Protein AF-0000000086878171 (afdb_homodimer)

InterPro domains:
  IPR027417 P-loop containing nucleoside triphosphate hydrolase [G3DSA:3.40.50.300] (2-192)
  IPR027417 P-loop containing nucleoside triphosphate hydrolase [SSF52540] (3-191)

Secondary structure (DSSP, 8-state):
--EEEEEEE-TTSSHHHHHHHHHHHHT-EEEEHHHHHHHHHHHHHHHTTS-TT--SSHHHIIIIIHHHHHHHHHHHHHHHHTT--EEEES--HHHHHSTTHHHHHHHTTT--TTTSEEEEEEEE-S-HHHHHHHHHHHT-GGGHHHHHTHHHHGGGGS-----SS--GGGEEEEE--SS-HHHHHHHHHHHHH-/--EEEEEE--TTSSHHHHHHHHHHHHT-EEEEHHHHHHHHHHHHHHHTTS-TT--SSHHHIIIIIHHHHHHHHHHHHHHHHTT--EEEES--HHHHHSTTHHHHHHHTTT--TTTSEEEEEEEE-S-HHHHHHHHHHHT-GGGHHHHHTHHHHGGGGS-----SS--GGGEEEEE--SS-HHHHHHHHHHHHH-

Foldseek 3Di:
DAEEEEEAADQLLCSVVLLVVVCVVVVFAEFELCVQQLVVQLVQCVVVVHDSLECDDPVSCVGGVVVSVVSRLVVQLVCVLVRGHHYYYDHCAVQQVDACNVQVSLVVSPGGVVVYQYAYEYGAEDDLVSSLVRLVVVVGSSCVVCNVVVVVRVVSRDDDHRNYPDPPLRYDYFHCHDPPNVVRSVVCCVSRPD/DAEEEEEAADQLLCSVVLLVVVCVVVVFAEFELCVQQLVVQLVQCVVVVHDSLECDDPVSCVGGVVVSVVRRLVVQLVCVLVRGHHYYYDHCQVQQVDACNVQVSLVVSPGGVVVYQYAYEYGAEDDLVSSLVRLVVVVGSSCVVCNVVVVVNVVSRDDDHRNYPDPPLRYDYFHCHDPPNVVRSVVCCVSRPD

Radius of gyration: 21.32 Å; Cα contacts (8 Å, |Δi|>4): 693; chains: 2; bounding box: 46×63×48 Å

Organism: NCBI:txid248903

Sequence (388 aa):
MSKLIFFLGGAGSGKTTLAKALSRKYKAAFFDMDILLRPAAEAIMTLQGLDPSDRDSPEYKRLCRDLGYRITMDAALDNVQLGIDTIVVGPFTKETETADWIEQELGRIGRSLEDTDVRVAYIYLANEALYHKRIVARQSPLDEWKLANWDIFTASLTRKQVAWPLPASSVVYIDNSEEDVNVALSECERHMFGMSKLIFFLGGAGSGKTTLAKALSRKYKAAFFDMDILLRPAAEAIMTLQGLDPSDRDSPEYKRLCRDLGYRITMDAALDNVQLGIDTIVVGPFTKETETADWIEQELGRIGRSLEDTDVRVAYIYLANEALYHKRIVARQSPLDEWKLANWDIFTASLTRKQVAWPLPASSVVYIDNSEEDVNVALSECERHMFG

Solvent-accessible surface area (backbone atoms only — not comparable to full-atom values): 20550 Å² total; per-residue (Å²): 122,23,34,44,34,35,28,25,35,38,85,54,26,48,37,66,62,48,49,50,54,50,25,39,73,67,47,28,32,58,44,47,28,67,60,49,25,43,59,51,41,29,50,52,26,46,76,70,74,43,67,46,54,62,72,69,46,72,67,39,45,73,73,33,47,67,54,26,52,50,29,42,48,51,40,48,48,58,27,39,73,43,52,22,39,30,37,39,36,47,52,55,63,72,53,32,60,34,45,60,44,64,52,54,57,33,44,76,74,75,44,43,77,87,66,32,49,60,30,34,41,37,26,34,54,89,45,70,68,58,33,51,52,44,48,58,71,62,69,48,74,57,46,48,62,42,67,76,38,39,80,68,44,53,66,66,55,57,85,75,67,72,44,46,91,61,60,72,79,31,51,44,79,42,71,45,62,58,84,58,59,63,60,46,39,50,54,48,45,48,60,72,73,93,122,22,33,44,34,37,30,25,36,38,85,54,29,50,38,67,63,48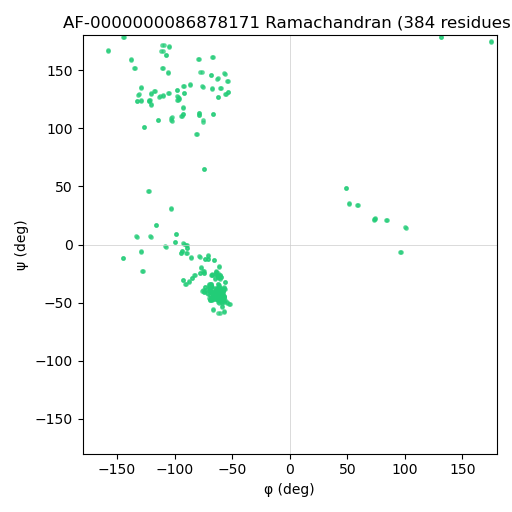,49,50,54,49,24,39,74,67,47,29,33,60,44,49,28,68,63,47,24,42,58,51,41,30,50,51,27,46,76,70,74,44,67,47,55,61,72,68,47,72,66,38,44,72,74,34,47,68,52,25,54,50,30,42,48,52,40,48,47,58,28,40,75,42,53,22,38,30,38,40,36,47,50,56,63,74,55,32,58,33,44,60,44,62,52,54,56,32,43,76,75,75,43,41,77,88,64,33,50,62,31,36,41,36,27,34,54,88,44,70,67,58,33,50,53,45,49,58,71,62,70,48,75,58,46,48,61,43,68,76,37,38,80,69,44,52,68,67,54,58,86,74,67,72,42,45,93,61,60,70,80,32,51,44,80,41,72,45,62,56,83,60,60,62,60,45,41,51,55,47,45,49,60,72,74,94

pLDDT: mean 96.6, std 2.33, range [86.44, 98.94]

Structure (mmCIF, N/CA/C/O backbone):
data_AF-0000000086878171-model_v1
#
loop_
_entity.id
_entity.type
_entity.pdbx_description
1 polymer 'AAA family ATPase'
#
loop_
_atom_site.group_PDB
_atom_site.id
_atom_site.type_symbol
_atom_site.label_atom_id
_atom_site.label_alt_id
_atom_site.label_comp_id
_atom_site.label_asym_id
_atom_site.label_entity_id
_atom_site.label_seq_id
_atom_site.pdbx_PDB_ins_code
_atom_site.Cartn_x
_atom_site.Cartn_y
_atom_site.Cartn_z
_atom_site.occupancy
_atom_site.B_iso_or_equiv
_atom_site.auth_seq_id
_atom_site.auth_comp_id
_atom_site.auth_asym_id
_atom_site.auth_atom_id
_atom_site.pdbx_PDB_model_num
ATOM 1 N N . MET A 1 1 ? 17.25 -3.127 13.125 1 87 1 MET A N 1
ATOM 2 C CA . MET A 1 1 ? 15.906 -2.707 13.508 1 87 1 MET A CA 1
ATOM 3 C C . MET A 1 1 ? 15.305 -1.785 12.453 1 87 1 MET A C 1
ATOM 5 O O . MET A 1 1 ? 15.945 -0.817 12.031 1 87 1 MET A O 1
ATOM 9 N N . SER A 1 2 ? 14.156 -2.18 11.914 1 92.5 2 SER A N 1
ATOM 10 C CA 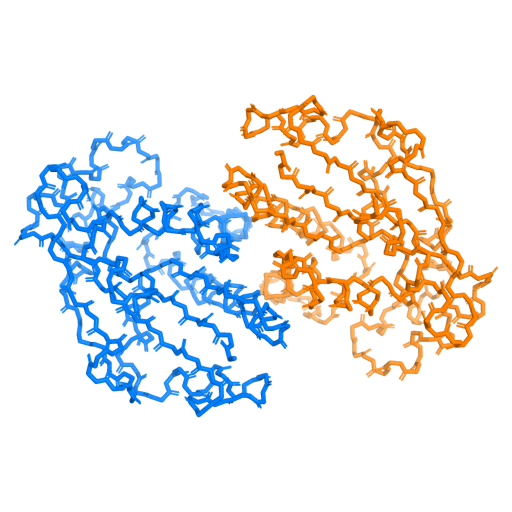. SER A 1 2 ? 13.531 -1.374 10.867 1 92.5 2 SER A CA 1
ATOM 11 C C . SER A 1 2 ? 12.859 -0.134 11.453 1 92.5 2 SER A C 1
ATOM 13 O O . SER A 1 2 ? 12.453 -0.131 12.617 1 92.5 2 SER A O 1
ATOM 15 N N . LYS A 1 3 ? 12.828 0.932 10.727 1 98 3 LYS A N 1
ATOM 16 C CA . LYS A 1 3 ? 12.156 2.176 11.102 1 98 3 LYS A CA 1
ATOM 17 C C . LYS A 1 3 ? 10.727 2.211 10.57 1 98 3 LYS A C 1
ATOM 19 O O . LYS A 1 3 ? 10.461 1.766 9.445 1 98 3 LYS A O 1
ATOM 24 N N . LEU A 1 4 ? 9.875 2.623 11.391 1 98.81 4 LEU A N 1
ATOM 25 C CA . LEU A 1 4 ? 8.531 3.055 11.008 1 98.81 4 LEU A CA 1
ATOM 26 C C . LEU A 1 4 ? 8.352 4.547 11.266 1 98.81 4 LEU A C 1
ATOM 28 O O . LEU A 1 4 ? 8.234 4.973 12.422 1 98.81 4 LEU A O 1
ATOM 32 N N . ILE A 1 5 ? 8.32 5.371 10.227 1 98.88 5 ILE A N 1
ATOM 33 C CA . ILE A 1 5 ? 8.352 6.824 10.336 1 98.88 5 ILE A CA 1
ATOM 34 C C . ILE A 1 5 ? 7.02 7.406 9.859 1 98.88 5 ILE A C 1
ATOM 36 O O . ILE A 1 5 ? 6.574 7.125 8.75 1 98.88 5 ILE A O 1
ATOM 40 N N . PHE A 1 6 ? 6.449 8.203 10.68 1 98.88 6 PHE A N 1
ATOM 41 C CA . PHE A 1 6 ? 5.184 8.852 10.352 1 98.88 6 PHE A CA 1
ATOM 42 C C . PHE A 1 6 ? 5.398 10.312 10.008 1 98.88 6 PHE A C 1
ATOM 44 O O . PHE A 1 6 ? 6.125 11.023 10.703 1 98.88 6 PHE A O 1
ATOM 51 N N . PHE A 1 7 ? 4.863 10.75 8.922 1 98.81 7 PHE A N 1
ATOM 52 C CA . PHE A 1 7 ? 4.656 12.164 8.633 1 98.81 7 PHE A CA 1
ATOM 53 C C . PHE A 1 7 ? 3.197 12.547 8.844 1 98.81 7 PHE A C 1
ATOM 55 O O . PHE A 1 7 ? 2.336 12.211 8.031 1 98.81 7 PHE A O 1
ATOM 62 N N . LEU A 1 8 ? 2.949 13.25 9.914 1 98.25 8 LEU A N 1
ATOM 63 C CA . LEU A 1 8 ? 1.608 13.609 10.359 1 98.25 8 LEU A CA 1
ATOM 64 C C . LEU A 1 8 ? 1.362 15.109 10.188 1 98.25 8 LEU A C 1
ATOM 66 O O . LEU A 1 8 ? 2.309 15.883 10.055 1 98.25 8 LEU A O 1
ATOM 70 N N . GLY A 1 9 ? 0.082 15.492 10.297 1 96.12 9 GLY A N 1
ATOM 71 C CA . GLY A 1 9 ? -0.308 16.891 10.227 1 96.12 9 GLY A CA 1
ATOM 72 C C . GLY A 1 9 ? -1.472 17.141 9.281 1 96.12 9 GLY A C 1
ATOM 73 O O . GLY A 1 9 ? -1.963 16.203 8.641 1 96.12 9 GLY A O 1
ATOM 74 N N . GLY A 1 10 ? -1.865 18.328 9.195 1 94.75 10 GLY A N 1
ATOM 75 C CA . GLY A 1 10 ? -3.045 18.688 8.43 1 94.75 10 GLY A CA 1
ATOM 76 C C . GLY A 1 10 ? -2.789 18.766 6.934 1 94.75 10 GLY A C 1
ATOM 77 O O . GLY A 1 10 ? -1.639 18.844 6.5 1 94.75 10 GLY A O 1
ATOM 78 N N . ALA A 1 11 ? -3.924 18.672 6.141 1 95 11 ALA A N 1
ATOM 79 C CA . ALA A 1 11 ? -3.852 18.875 4.695 1 95 11 ALA A CA 1
ATOM 80 C C . ALA A 1 11 ? -3.188 20.219 4.367 1 95 11 ALA A C 1
ATOM 82 O O . ALA A 1 11 ? -3.461 21.234 5.012 1 95 11 ALA A O 1
ATOM 83 N N . GLY A 1 12 ? -2.236 20.203 3.475 1 95.06 12 GLY A N 1
ATOM 84 C CA . GLY A 1 12 ? -1.591 21.438 3.047 1 95.06 12 GLY A CA 1
ATOM 85 C C . GLY A 1 12 ? -0.295 21.719 3.785 1 95.06 12 GLY A C 1
ATOM 86 O O . GLY A 1 12 ? 0.452 22.625 3.412 1 95.06 12 GLY A O 1
ATOM 87 N N . SER A 1 13 ? 0.061 20.938 4.785 1 96.88 13 SER A N 1
ATOM 88 C CA . SER A 1 13 ? 1.2 21.234 5.648 1 96.88 13 SER A CA 1
ATOM 89 C C . SER A 1 13 ? 2.518 20.891 4.961 1 96.88 13 SER A C 1
ATOM 91 O O . SER A 1 13 ? 3.586 21.312 5.414 1 96.88 13 SER A O 1
ATOM 93 N N . GLY A 1 14 ? 2.527 20.062 3.943 1 96.81 14 GLY A N 1
ATOM 94 C CA . GLY A 1 14 ? 3.74 19.703 3.227 1 96.81 14 GLY A CA 1
ATOM 95 C C . GLY A 1 14 ? 4.301 18.359 3.639 1 96.81 14 GLY A C 1
ATOM 96 O O . GLY A 1 14 ? 5.434 18.016 3.295 1 96.81 14 GLY A O 1
ATOM 97 N N . LYS A 1 15 ? 3.545 17.531 4.328 1 97.12 15 LYS A N 1
ATOM 98 C CA . LYS A 1 15 ? 3.961 16.203 4.766 1 97.12 15 LYS A CA 1
ATOM 99 C C . LYS A 1 15 ? 4.488 15.383 3.596 1 97.12 15 LYS A C 1
ATOM 101 O O . LYS A 1 15 ? 5.57 14.797 3.68 1 97.12 15 LYS A O 1
ATOM 106 N N . THR A 1 16 ? 3.648 15.352 2.508 1 97.62 16 THR A N 1
ATOM 107 C CA . THR A 1 16 ? 3.955 14.484 1.371 1 97.62 16 THR A CA 1
ATOM 108 C C . THR A 1 16 ? 5.266 14.906 0.713 1 97.62 16 THR A C 1
ATOM 110 O O . THR A 1 16 ? 6.086 14.055 0.358 1 97.62 16 THR A O 1
ATOM 113 N N . THR A 1 17 ? 5.504 16.219 0.572 1 97.06 17 THR A N 1
ATOM 114 C CA . THR A 1 17 ? 6.723 16.734 -0.032 1 97.06 17 THR A CA 1
ATOM 115 C C . THR A 1 17 ? 7.949 16.328 0.774 1 97.06 17 THR A C 1
ATOM 117 O O . THR A 1 17 ? 8.914 15.797 0.215 1 97.06 17 THR A O 1
ATOM 120 N N . LEU A 1 18 ? 7.895 16.547 2.07 1 98.44 18 LEU A N 1
ATOM 121 C CA . LEU A 1 18 ? 9.023 16.219 2.938 1 98.44 18 LEU A CA 1
ATOM 122 C C . LEU A 1 18 ? 9.25 14.711 3 1 98.44 18 LEU A C 1
ATOM 124 O O . LEU A 1 18 ? 10.383 14.25 2.914 1 98.44 18 LEU A O 1
ATOM 128 N N . ALA A 1 19 ? 8.195 13.969 3.137 1 98.75 19 ALA A N 1
ATOM 129 C CA . ALA A 1 19 ? 8.266 12.516 3.234 1 98.75 19 ALA A CA 1
ATOM 130 C C . ALA A 1 19 ? 8.867 11.914 1.969 1 98.75 19 ALA A C 1
ATOM 132 O O . ALA A 1 19 ? 9.734 11.039 2.043 1 98.75 19 ALA A O 1
ATOM 133 N N . LYS A 1 20 ? 8.406 12.352 0.779 1 98.56 20 LYS A N 1
ATOM 134 C CA . LYS A 1 20 ? 8.898 11.82 -0.485 1 98.56 20 LYS A CA 1
ATOM 135 C C . LYS A 1 20 ? 10.383 12.117 -0.668 1 98.56 20 LYS A C 1
ATOM 137 O O . LYS A 1 20 ? 11.133 11.297 -1.211 1 98.56 20 LYS A O 1
ATOM 142 N N . ALA A 1 21 ? 10.789 13.32 -0.255 1 98.44 21 ALA A N 1
ATOM 143 C CA . ALA A 1 21 ? 12.203 13.664 -0.363 1 98.44 21 ALA A CA 1
ATOM 144 C C . ALA A 1 21 ? 13.07 12.688 0.423 1 98.44 21 ALA A C 1
ATOM 146 O O . ALA A 1 21 ? 14.094 12.211 -0.081 1 98.44 21 ALA A O 1
ATOM 147 N N . LEU A 1 22 ? 12.656 12.359 1.624 1 98.5 22 LEU A N 1
ATOM 148 C CA . LEU A 1 22 ? 13.438 11.461 2.461 1 98.5 22 LEU A CA 1
ATOM 149 C C . LEU A 1 22 ? 13.336 10.023 1.958 1 98.5 22 LEU A C 1
ATOM 151 O O . LEU A 1 22 ? 14.312 9.273 2.002 1 98.5 22 LEU A O 1
ATOM 155 N N . SER A 1 23 ? 12.156 9.625 1.531 1 98.56 23 SER A N 1
ATOM 156 C CA . SER A 1 23 ? 11.977 8.297 0.962 1 98.56 23 SER A CA 1
ATOM 157 C C . SER A 1 23 ? 12.891 8.086 -0.239 1 98.56 23 SER A C 1
ATOM 159 O O . SER A 1 23 ? 13.523 7.027 -0.369 1 98.56 23 SER A O 1
ATOM 161 N N . ARG A 1 24 ? 12.945 9.062 -1.073 1 97.81 24 ARG A N 1
ATOM 162 C CA . ARG A 1 24 ? 13.812 9.008 -2.246 1 97.81 24 ARG A CA 1
ATOM 163 C C . ARG A 1 24 ? 15.273 8.844 -1.84 1 97.81 24 ARG A C 1
ATOM 165 O O . ARG A 1 24 ? 15.992 8.016 -2.404 1 97.81 24 ARG A O 1
ATOM 172 N N . LYS A 1 25 ? 15.656 9.609 -0.923 1 97.88 25 LYS A N 1
ATOM 173 C CA . LYS A 1 25 ? 17.062 9.648 -0.514 1 97.88 25 LYS A CA 1
ATOM 174 C C . LYS A 1 25 ? 17.469 8.367 0.203 1 97.88 25 LYS A C 1
ATOM 176 O O . LYS A 1 25 ? 18.547 7.84 -0.025 1 97.88 25 LYS A O 1
ATOM 181 N N . TYR A 1 26 ? 16.609 7.824 1.029 1 98 26 TYR A N 1
ATOM 182 C CA . TYR A 1 26 ? 16.984 6.723 1.909 1 98 26 TYR A CA 1
ATOM 183 C C . TYR A 1 26 ? 16.375 5.41 1.439 1 98 26 TYR A C 1
ATOM 185 O O . TYR A 1 26 ? 16.562 4.367 2.064 1 98 26 TYR A O 1
ATOM 193 N N . LYS A 1 27 ? 15.602 5.461 0.39 1 97.81 27 LYS A N 1
ATOM 194 C CA . LYS A 1 27 ? 14.977 4.309 -0.245 1 97.81 27 LYS A CA 1
ATOM 195 C C . LYS A 1 27 ? 14.07 3.562 0.736 1 97.81 27 LYS A C 1
ATOM 197 O O . LYS A 1 27 ? 14.07 2.33 0.773 1 97.81 27 LYS A O 1
ATOM 202 N N . ALA A 1 28 ? 13.453 4.371 1.628 1 98.56 28 ALA A N 1
ATOM 203 C CA . ALA A 1 28 ? 12.445 3.814 2.525 1 98.56 28 ALA A CA 1
ATOM 204 C C . ALA A 1 28 ? 11.133 3.576 1.793 1 98.56 28 ALA A C 1
ATOM 206 O O . ALA A 1 28 ? 10.719 4.391 0.965 1 98.56 28 ALA A O 1
ATOM 207 N N . ALA A 1 29 ? 10.516 2.402 2.043 1 98.88 29 ALA A N 1
ATOM 208 C CA . ALA A 1 29 ? 9.195 2.162 1.473 1 98.88 29 ALA A CA 1
ATOM 209 C C . ALA A 1 29 ? 8.227 3.281 1.844 1 98.88 29 ALA A C 1
ATOM 211 O O . ALA A 1 29 ? 8.25 3.779 2.971 1 98.88 29 ALA A O 1
ATOM 212 N N . PHE A 1 30 ? 7.379 3.688 0.927 1 98.94 30 PHE A N 1
ATOM 213 C CA . PHE A 1 30 ? 6.57 4.895 1.061 1 98.94 30 PHE A CA 1
ATOM 214 C C . PHE A 1 30 ? 5.086 4.566 0.959 1 98.94 30 PHE A C 1
ATOM 216 O O . PHE A 1 30 ? 4.645 3.973 -0.026 1 98.94 30 PHE A O 1
ATOM 223 N N . PHE A 1 31 ? 4.32 4.945 1.994 1 98.94 31 PHE A N 1
ATOM 224 C CA . PHE A 1 31 ? 2.887 4.684 2.053 1 98.94 31 PHE A CA 1
ATOM 225 C C . PHE A 1 31 ? 2.111 5.969 2.314 1 98.94 31 PHE A C 1
ATOM 227 O O . PHE A 1 31 ? 2.092 6.469 3.439 1 98.94 31 PHE A O 1
ATOM 234 N N . ASP A 1 32 ? 1.54 6.52 1.278 1 98.75 32 ASP A N 1
ATOM 235 C CA . ASP A 1 32 ? 0.665 7.684 1.357 1 98.75 32 ASP A CA 1
ATOM 236 C C . ASP A 1 32 ? -0.797 7.266 1.493 1 98.75 32 ASP A C 1
ATOM 238 O O . ASP A 1 32 ? -1.362 6.66 0.579 1 98.75 32 ASP A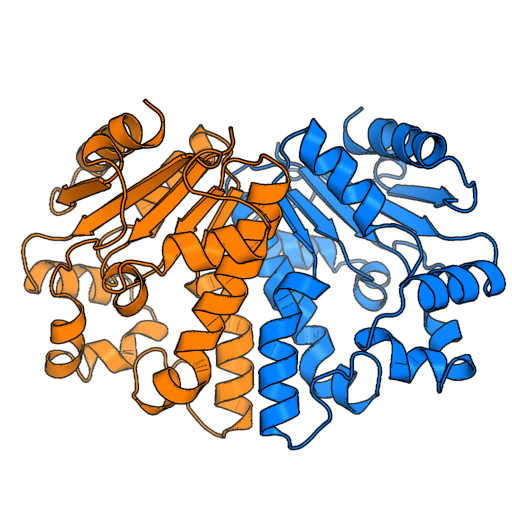 O 1
ATOM 242 N N . MET A 1 33 ? -1.426 7.617 2.568 1 98.25 33 MET A N 1
ATOM 243 C CA . MET A 1 33 ? -2.781 7.176 2.881 1 98.25 33 MET A CA 1
ATOM 244 C C . MET A 1 33 ? -3.762 7.621 1.801 1 98.25 33 MET A C 1
ATOM 246 O O . MET A 1 33 ? -4.68 6.883 1.444 1 98.25 33 MET A O 1
ATOM 250 N N . ASP A 1 34 ? -3.604 8.836 1.259 1 96.56 34 ASP A N 1
ATOM 251 C CA . ASP A 1 34 ? -4.516 9.328 0.229 1 96.56 34 ASP A CA 1
ATOM 252 C C . ASP A 1 34 ? -4.414 8.484 -1.04 1 96.56 34 ASP A C 1
ATOM 254 O O . ASP A 1 34 ? -5.426 8.219 -1.695 1 96.56 34 ASP A O 1
ATOM 258 N N . ILE A 1 35 ? -3.238 8.086 -1.41 1 97.81 35 ILE A N 1
ATOM 259 C CA . ILE A 1 35 ? -3.029 7.266 -2.598 1 97.81 35 ILE A CA 1
ATOM 260 C C . ILE A 1 35 ? -3.65 5.887 -2.387 1 97.81 35 ILE A C 1
ATOM 262 O O . ILE A 1 35 ? -4.352 5.375 -3.262 1 97.81 35 ILE A O 1
ATOM 266 N N . LEU A 1 36 ? -3.441 5.293 -1.227 1 98.62 36 LEU A N 1
ATOM 267 C CA . LEU A 1 36 ? -3.898 3.941 -0.931 1 98.62 36 LEU A CA 1
ATOM 268 C C . LEU A 1 36 ? -5.418 3.893 -0.813 1 98.62 36 LEU A C 1
ATOM 270 O O . LEU A 1 36 ? -6.051 2.932 -1.257 1 98.62 36 LEU A O 1
ATOM 274 N N . LEU A 1 37 ? -5.996 4.914 -0.246 1 98.38 37 LEU A N 1
ATOM 275 C CA . LEU A 1 37 ? -7.422 4.902 0.072 1 98.38 37 LEU A CA 1
ATOM 276 C C . LEU A 1 37 ? -8.25 5.324 -1.137 1 98.38 37 LEU A C 1
ATOM 278 O O . LEU A 1 37 ? -9.414 4.93 -1.265 1 98.38 37 LEU A O 1
ATOM 282 N N . ARG A 1 38 ? -7.75 6.129 -2.025 1 97.56 38 ARG A N 1
ATOM 283 C CA . ARG A 1 38 ? -8.523 6.832 -3.045 1 97.56 38 ARG A CA 1
ATOM 284 C C . ARG A 1 38 ? -9.359 5.855 -3.869 1 97.56 38 ARG A C 1
ATOM 286 O O . ARG A 1 38 ? -10.57 6.039 -4.016 1 97.56 38 ARG A O 1
ATOM 293 N N . PRO A 1 39 ? -8.758 4.734 -4.414 1 98.31 39 PRO A N 1
ATOM 294 C CA . PRO A 1 39 ? -9.594 3.836 -5.219 1 98.31 39 PRO A CA 1
ATOM 295 C C . PRO A 1 39 ? -10.766 3.254 -4.434 1 98.31 39 PRO A C 1
ATOM 297 O O . PRO A 1 39 ? -11.875 3.156 -4.957 1 98.31 39 PRO A O 1
ATOM 300 N N . ALA A 1 40 ? -10.523 2.891 -3.195 1 98.56 40 ALA A N 1
ATOM 301 C CA . ALA A 1 40 ? -11.578 2.303 -2.371 1 98.56 40 ALA A CA 1
ATOM 302 C C . ALA A 1 40 ? -12.648 3.338 -2.027 1 98.56 40 ALA A C 1
ATOM 304 O O . ALA A 1 40 ? -13.844 3.043 -2.076 1 98.56 40 ALA A O 1
ATOM 305 N N . ALA A 1 41 ? -12.18 4.539 -1.658 1 98.19 41 ALA A N 1
ATOM 306 C CA . ALA A 1 41 ? -13.117 5.609 -1.332 1 98.19 41 ALA A CA 1
ATOM 307 C C . ALA A 1 41 ? -14.008 5.938 -2.525 1 98.19 41 ALA A C 1
ATOM 309 O O . ALA A 1 41 ? -15.227 6.066 -2.379 1 98.19 41 ALA A O 1
ATOM 310 N N . GLU A 1 42 ? -13.406 6.051 -3.701 1 97.81 42 GLU A N 1
ATOM 311 C CA . GLU A 1 42 ? -14.18 6.332 -4.906 1 97.81 42 GLU A CA 1
ATOM 312 C C . GLU A 1 42 ? -15.211 5.234 -5.172 1 97.81 42 GLU A C 1
ATOM 314 O O . GLU A 1 42 ? -16.359 5.52 -5.52 1 97.81 42 GLU A O 1
ATOM 319 N N . ALA A 1 43 ? -14.797 3.988 -5.035 1 98.06 43 ALA A N 1
ATOM 320 C CA . ALA A 1 43 ? -15.695 2.859 -5.262 1 98.06 43 ALA A CA 1
ATOM 321 C C . ALA A 1 43 ? -16.859 2.881 -4.277 1 98.06 43 ALA A C 1
ATOM 323 O O . ALA A 1 43 ? -18.016 2.756 -4.676 1 98.06 43 ALA A O 1
ATOM 324 N N . ILE A 1 44 ? -16.562 3.084 -2.992 1 98.12 44 ILE A N 1
ATOM 325 C CA . ILE A 1 44 ? -17.578 3.033 -1.935 1 98.12 44 ILE A CA 1
ATOM 326 C C . ILE A 1 44 ? -18.531 4.207 -2.082 1 98.12 44 ILE A C 1
ATOM 328 O O . ILE A 1 44 ? -19.75 4.031 -2.02 1 98.12 44 ILE A O 1
ATOM 332 N N . MET A 1 45 ? -17.953 5.414 -2.27 1 97.75 45 MET A N 1
ATOM 333 C CA . MET A 1 45 ? -18.797 6.598 -2.43 1 97.75 45 MET A CA 1
ATOM 334 C C . MET A 1 45 ? -19.703 6.457 -3.646 1 97.75 45 MET A C 1
ATOM 336 O O . MET A 1 45 ? -20.891 6.781 -3.58 1 97.75 45 MET A O 1
ATOM 340 N N . THR A 1 46 ? -19.203 5.883 -4.773 1 97.5 46 THR A N 1
ATOM 341 C CA . THR A 1 46 ? -19.984 5.648 -5.98 1 97.5 46 THR A CA 1
ATOM 342 C C . THR A 1 46 ? -21.094 4.633 -5.715 1 97.5 46 THR A C 1
ATOM 344 O O . THR A 1 46 ? -22.25 4.852 -6.09 1 97.5 46 THR A O 1
ATOM 347 N N . LEU A 1 47 ? -20.766 3.58 -5.066 1 96.25 47 LEU A N 1
ATOM 348 C CA . LEU A 1 47 ? -21.719 2.525 -4.758 1 96.25 47 LEU A CA 1
ATOM 349 C C . LEU A 1 47 ? -22.859 3.061 -3.887 1 96.25 47 LEU A C 1
ATOM 351 O O . LEU A 1 47 ? -23.984 2.562 -3.953 1 96.25 47 LEU A O 1
ATOM 355 N N . GLN A 1 48 ? -22.547 4.121 -3.064 1 96.44 48 GLN A N 1
ATOM 356 C CA . GLN A 1 48 ? -23.531 4.695 -2.15 1 96.44 48 GLN A CA 1
ATOM 357 C C . GLN A 1 48 ? -24.266 5.859 -2.803 1 96.44 48 GLN A C 1
ATOM 359 O O . GLN A 1 48 ? -25.078 6.523 -2.156 1 96.44 48 GLN A O 1
ATOM 364 N N . GLY A 1 49 ? -23.953 6.172 -4.086 1 97.19 49 GLY A N 1
ATOM 365 C CA . GLY A 1 49 ? -24.594 7.262 -4.801 1 97.19 49 GLY A CA 1
ATOM 366 C C . GLY A 1 49 ? -24.125 8.633 -4.34 1 97.19 49 GLY A C 1
ATOM 367 O O . GLY A 1 49 ? -24.875 9.609 -4.43 1 97.19 49 GLY A O 1
ATOM 368 N N . LEU A 1 50 ? -22.953 8.664 -3.75 1 97.06 50 LEU A N 1
ATOM 369 C CA . LEU A 1 50 ? -22.391 9.898 -3.221 1 97.06 50 LEU A CA 1
ATOM 370 C C . LEU A 1 50 ? -21.281 10.422 -4.121 1 97.06 50 LEU A C 1
ATOM 372 O O . LEU A 1 50 ? -20.875 9.75 -5.074 1 97.06 50 LEU A O 1
ATOM 376 N N . ASP A 1 51 ? -20.781 11.648 -3.898 1 96.06 51 ASP A N 1
ATOM 377 C CA . ASP A 1 51 ? -19.719 12.258 -4.684 1 96.06 51 ASP A CA 1
ATOM 378 C C . ASP A 1 51 ? -18.391 11.508 -4.488 1 96.06 51 ASP A C 1
ATOM 380 O O . ASP A 1 51 ? -17.828 11.523 -3.395 1 96.06 51 ASP A O 1
ATOM 384 N N . PRO A 1 52 ? -17.875 10.836 -5.48 1 96.31 52 PRO A N 1
ATOM 385 C CA . PRO A 1 52 ? -16.641 10.062 -5.344 1 96.31 52 PRO A CA 1
ATOM 386 C C . PRO A 1 52 ? -15.422 10.945 -5.07 1 96.31 52 PRO A C 1
ATOM 388 O O . PRO A 1 52 ? -14.367 10.438 -4.68 1 96.31 52 PRO A O 1
ATOM 391 N N . SER A 1 53 ? -15.508 12.266 -5.242 1 94.56 53 SER A N 1
ATOM 392 C CA . SER A 1 53 ? -14.383 13.172 -5.023 1 94.56 53 SER A CA 1
ATOM 393 C C . SER A 1 53 ? -14.391 13.734 -3.607 1 94.56 53 SER A C 1
ATOM 395 O O . SER A 1 53 ? -13.422 14.367 -3.18 1 94.56 53 SER A O 1
ATOM 397 N N . ASP A 1 54 ? -15.461 13.43 -2.818 1 94.12 54 ASP A N 1
ATOM 398 C CA . ASP A 1 54 ? -15.562 13.898 -1.438 1 94.12 54 ASP A CA 1
ATOM 399 C C . ASP A 1 54 ? -14.508 13.227 -0.558 1 94.12 54 ASP A C 1
ATOM 401 O O . ASP A 1 54 ? -14.281 12.016 -0.651 1 94.12 54 ASP A O 1
ATOM 405 N N . ARG A 1 55 ? -13.82 14.031 0.279 1 94.69 55 ARG A N 1
ATOM 406 C CA . ARG A 1 55 ? -12.797 13.477 1.16 1 94.69 55 ARG A CA 1
ATOM 407 C C . ARG A 1 55 ? -12.953 14 2.582 1 94.69 55 ARG A C 1
ATOM 409 O O . ARG A 1 55 ? -12.109 13.75 3.441 1 94.69 55 ARG A O 1
ATOM 416 N N . ASP A 1 56 ? -14 14.719 2.85 1 94.44 56 ASP A N 1
ATOM 417 C CA . ASP A 1 56 ? -13.945 15.422 4.129 1 94.44 56 ASP A CA 1
ATOM 418 C C . ASP A 1 56 ? -15.328 15.5 4.773 1 94.44 56 ASP A C 1
ATOM 420 O O . ASP A 1 56 ? -15.453 15.836 5.953 1 94.44 56 ASP A O 1
ATOM 424 N N . SER A 1 57 ? -16.422 15.172 4.07 1 94.69 57 SER A N 1
ATOM 425 C CA . SER A 1 57 ? -17.766 15.25 4.621 1 94.69 57 SER A CA 1
ATOM 426 C C . SER A 1 57 ? -17.969 14.227 5.73 1 94.69 57 SER A C 1
ATOM 428 O O . SER A 1 57 ? -17.203 13.266 5.852 1 94.69 57 SER A O 1
ATOM 430 N N . PRO A 1 58 ? -18.984 14.438 6.543 1 94.56 58 PRO A N 1
ATOM 431 C CA . PRO A 1 58 ? -19.328 13.43 7.555 1 94.56 58 PRO A CA 1
ATOM 432 C C . PRO A 1 58 ? -19.609 12.062 6.953 1 94.56 58 PRO A C 1
ATOM 434 O O . PRO A 1 58 ? -19.266 11.031 7.543 1 94.56 58 PRO A O 1
ATOM 437 N N . GLU A 1 59 ? -20.266 12.055 5.809 1 95.5 59 GLU A N 1
ATOM 438 C CA . GLU A 1 59 ? -20.562 10.797 5.129 1 95.5 59 GLU A CA 1
ATOM 439 C C . GLU A 1 59 ? -19.281 10.086 4.699 1 95.5 59 GLU A C 1
ATOM 441 O O . GLU A 1 59 ? -19.141 8.875 4.902 1 95.5 59 GLU A O 1
ATOM 446 N N . TYR A 1 60 ? -18.406 10.82 4.105 1 96.56 60 TYR A N 1
ATOM 447 C CA . TYR A 1 60 ? -17.109 10.266 3.734 1 96.56 60 TYR A CA 1
ATOM 448 C C . TYR A 1 60 ? -16.391 9.703 4.953 1 96.56 60 TYR A C 1
ATOM 450 O O . TYR A 1 60 ? -15.852 8.594 4.906 1 96.56 60 TYR A O 1
ATOM 458 N N . LYS A 1 61 ? -16.344 10.477 5.949 1 95.56 61 LYS A N 1
ATOM 459 C CA . LYS A 1 61 ? -15.625 10.055 7.145 1 95.56 61 LYS A CA 1
ATOM 460 C C . LYS A 1 61 ? -16.234 8.781 7.734 1 95.56 61 LYS A C 1
ATOM 462 O O . LYS A 1 61 ? -15.508 7.879 8.148 1 95.56 61 LYS A O 1
ATOM 467 N N . ARG A 1 62 ? -17.5 8.719 7.75 1 96.44 62 ARG A N 1
ATOM 468 C CA . ARG A 1 62 ? -18.188 7.543 8.266 1 96.44 62 ARG A CA 1
ATOM 469 C C . ARG A 1 62 ? -17.891 6.309 7.426 1 96.44 62 ARG A C 1
ATOM 471 O O . ARG A 1 62 ? -17.688 5.219 7.965 1 96.44 62 ARG A O 1
ATOM 478 N N . LEU A 1 63 ? -17.781 6.449 6.129 1 96.81 63 LEU A N 1
ATOM 479 C CA . LEU A 1 63 ? -17.703 5.32 5.207 1 96.81 63 LEU A CA 1
ATOM 480 C C . LEU A 1 63 ? -16.266 4.938 4.926 1 96.81 63 LEU A C 1
ATOM 482 O O . LEU A 1 63 ? -15.953 3.762 4.703 1 96.81 63 LEU A O 1
ATOM 486 N N . CYS A 1 64 ? -15.359 5.977 4.984 1 97.81 64 CYS A N 1
ATOM 487 C CA . CYS A 1 64 ? -14.078 5.715 4.324 1 97.81 64 CYS A CA 1
ATOM 488 C C . CYS A 1 64 ? -12.914 6.008 5.258 1 97.81 64 CYS A C 1
ATOM 490 O O . CYS A 1 64 ? -11.805 5.504 5.051 1 97.81 64 CYS A O 1
ATOM 492 N N . ARG A 1 65 ? -13.109 6.848 6.273 1 96.06 65 ARG A N 1
ATOM 493 C CA . ARG A 1 65 ? -11.969 7.332 7.047 1 96.06 65 ARG A CA 1
ATOM 494 C C . ARG A 1 65 ? -11.18 6.176 7.641 1 96.06 65 ARG A C 1
ATOM 496 O O . ARG A 1 65 ? -9.984 6.027 7.367 1 96.06 65 ARG A O 1
ATOM 503 N N . ASP A 1 66 ? -11.836 5.336 8.422 1 97.19 66 ASP A N 1
ATOM 504 C CA . ASP A 1 66 ? -11.133 4.262 9.117 1 97.19 66 ASP A CA 1
ATOM 505 C C . ASP A 1 66 ? -10.539 3.262 8.125 1 97.19 66 ASP A C 1
ATOM 507 O O . ASP A 1 66 ? -9.508 2.654 8.398 1 97.19 66 ASP A O 1
ATOM 511 N N . LEU A 1 67 ? -11.18 3.133 7 1 98 67 LEU A N 1
ATOM 512 C CA . LEU A 1 67 ? -10.711 2.24 5.949 1 98 67 LEU A CA 1
ATOM 513 C C . LEU A 1 67 ? -9.328 2.658 5.461 1 98 67 LEU A C 1
ATOM 515 O O . LEU A 1 67 ? -8.461 1.812 5.242 1 98 67 LEU A O 1
ATOM 519 N N . GLY A 1 68 ? -9.102 3.928 5.246 1 98 68 GLY A N 1
ATOM 520 C CA . GLY A 1 68 ? -7.801 4.43 4.828 1 98 68 GLY A CA 1
ATOM 521 C C . GLY A 1 68 ? -6.688 4.086 5.797 1 98 68 GLY A C 1
ATOM 522 O O . GLY A 1 68 ? -5.594 3.697 5.383 1 98 68 GLY A O 1
ATOM 523 N N . TYR A 1 69 ? -6.996 4.191 7.051 1 98.19 69 TYR A N 1
ATOM 524 C CA . TYR A 1 69 ? -6 3.893 8.078 1 98.19 69 TYR A CA 1
ATOM 525 C C . TYR A 1 69 ? -5.676 2.404 8.102 1 98.19 69 TYR A C 1
ATOM 527 O O . TYR A 1 69 ? -4.512 2.018 8.219 1 98.19 69 TYR A O 1
ATOM 535 N N . ARG A 1 70 ? -6.664 1.611 7.945 1 98.5 70 ARG A N 1
ATOM 536 C CA . ARG A 1 70 ? -6.453 0.169 8.008 1 98.5 70 ARG A CA 1
ATOM 537 C C . ARG A 1 70 ? -5.66 -0.324 6.805 1 98.5 70 ARG A C 1
ATOM 539 O O . ARG A 1 70 ? -4.699 -1.085 6.953 1 98.5 70 ARG A O 1
ATOM 546 N N . ILE A 1 71 ? -6.051 0.129 5.562 1 98.75 71 ILE A N 1
ATOM 547 C CA . ILE A 1 71 ? -5.324 -0.26 4.359 1 98.75 71 ILE A CA 1
ATOM 548 C C . ILE A 1 71 ? -3.857 0.145 4.488 1 98.75 71 ILE A C 1
ATOM 550 O O . ILE A 1 71 ? -2.959 -0.663 4.238 1 98.75 71 ILE A O 1
ATOM 554 N N . THR A 1 72 ? -3.648 1.349 4.941 1 98.81 72 THR A N 1
ATOM 555 C CA . THR A 1 72 ? -2.311 1.93 5.004 1 98.81 72 THR A CA 1
ATOM 556 C C . THR A 1 72 ? -1.456 1.208 6.039 1 98.81 72 THR A C 1
ATOM 558 O O . THR A 1 72 ? -0.327 0.806 5.75 1 98.81 72 THR A O 1
ATOM 561 N N . MET A 1 73 ? -2.004 0.971 7.219 1 98.88 73 MET A N 1
ATOM 562 C CA . MET A 1 73 ? -1.21 0.376 8.289 1 98.88 73 MET A CA 1
ATOM 563 C C . MET A 1 73 ? -0.955 -1.104 8.023 1 98.88 73 MET A C 1
ATOM 565 O O . MET A 1 73 ? 0.115 -1.622 8.344 1 98.88 73 MET A O 1
ATOM 569 N N . ASP A 1 74 ? -1.942 -1.83 7.449 1 98.75 74 ASP A N 1
ATOM 570 C CA . ASP A 1 74 ? -1.687 -3.219 7.074 1 98.75 74 ASP A CA 1
ATOM 571 C C . ASP A 1 74 ? -0.498 -3.32 6.121 1 98.75 74 ASP A C 1
ATOM 573 O O . ASP A 1 74 ? 0.381 -4.164 6.305 1 98.75 74 ASP A O 1
ATOM 577 N N . ALA A 1 75 ? -0.498 -2.438 5.148 1 98.69 75 ALA A N 1
ATOM 578 C CA . ALA A 1 75 ? 0.577 -2.451 4.16 1 98.69 75 ALA A CA 1
ATOM 579 C C . ALA A 1 75 ? 1.908 -2.055 4.789 1 98.69 75 ALA A C 1
ATOM 581 O O . ALA A 1 75 ? 2.934 -2.695 4.547 1 98.69 75 ALA A O 1
ATOM 582 N N . ALA A 1 76 ? 1.904 -0.987 5.578 1 98.88 76 ALA A N 1
ATOM 583 C CA . ALA A 1 76 ? 3.125 -0.499 6.215 1 98.88 76 ALA A CA 1
ATOM 584 C C . ALA A 1 76 ? 3.717 -1.554 7.145 1 98.88 76 ALA A C 1
ATOM 586 O O . ALA A 1 76 ? 4.922 -1.817 7.109 1 98.88 76 ALA A O 1
ATOM 587 N N . LEU A 1 77 ? 2.852 -2.186 7.945 1 98.75 77 LEU A N 1
ATOM 588 C CA . LEU A 1 77 ? 3.311 -3.162 8.93 1 98.75 77 LEU A CA 1
ATOM 589 C C . LEU A 1 77 ? 3.842 -4.414 8.242 1 98.75 77 LEU A C 1
ATOM 591 O O . LEU A 1 77 ? 4.77 -5.055 8.742 1 98.75 77 LEU A O 1
ATOM 595 N N . ASP A 1 78 ? 3.234 -4.781 7.121 1 98.5 78 ASP A N 1
ATOM 596 C CA . ASP A 1 78 ? 3.768 -5.898 6.348 1 98.5 78 ASP A CA 1
ATOM 597 C C . ASP A 1 78 ? 5.223 -5.648 5.953 1 98.5 78 ASP A C 1
ATOM 599 O O . ASP A 1 78 ? 6.043 -6.57 5.961 1 98.5 78 ASP A O 1
ATOM 603 N N . ASN A 1 79 ? 5.586 -4.383 5.621 1 98.81 79 ASN A N 1
ATOM 604 C CA . ASN A 1 79 ? 6.953 -4.016 5.266 1 98.81 79 ASN A CA 1
ATOM 605 C C . ASN A 1 79 ? 7.855 -3.947 6.492 1 98.81 79 ASN A C 1
ATOM 607 O O . ASN A 1 79 ? 9 -4.402 6.457 1 98.81 79 ASN A O 1
ATOM 611 N N . VAL A 1 80 ? 7.332 -3.432 7.57 1 98.56 80 VAL A N 1
ATOM 612 C CA . VAL A 1 80 ? 8.094 -3.367 8.812 1 98.56 80 VAL A CA 1
ATOM 613 C C . VAL A 1 80 ? 8.5 -4.773 9.25 1 98.56 80 VAL A C 1
ATOM 615 O O . VAL A 1 80 ? 9.633 -4.996 9.664 1 98.56 80 VAL A O 1
ATOM 618 N N . GLN A 1 81 ? 7.574 -5.695 9.133 1 97.19 81 GLN A N 1
ATOM 619 C CA . GLN A 1 81 ? 7.832 -7.078 9.508 1 97.19 81 GLN A CA 1
ATOM 620 C C . GLN A 1 81 ? 8.969 -7.672 8.68 1 97.19 81 GLN A C 1
ATOM 622 O O . GLN A 1 81 ? 9.664 -8.578 9.133 1 97.19 81 GLN A O 1
ATOM 627 N N . LEU A 1 82 ? 9.156 -7.156 7.52 1 97.88 82 LEU A N 1
ATOM 628 C CA . LEU A 1 82 ? 10.195 -7.641 6.617 1 97.88 82 LEU A CA 1
ATOM 629 C C . LEU A 1 82 ? 11.508 -6.898 6.848 1 97.88 82 LEU A C 1
ATOM 631 O O . LEU A 1 82 ? 12.492 -7.129 6.141 1 97.88 82 LEU A O 1
ATOM 635 N N . GLY A 1 83 ? 11.531 -5.965 7.77 1 97.5 83 GLY A N 1
ATOM 636 C CA . GLY A 1 83 ? 12.742 -5.238 8.102 1 97.5 83 GLY A CA 1
ATOM 637 C C . GLY A 1 83 ? 13.008 -4.059 7.188 1 97.5 83 GLY A C 1
ATOM 638 O O . GLY A 1 83 ? 14.141 -3.58 7.09 1 97.5 83 GLY A O 1
ATOM 639 N N . ILE A 1 84 ? 12.023 -3.574 6.531 1 98.31 84 ILE A N 1
ATOM 640 C CA . ILE A 1 84 ? 12.156 -2.479 5.574 1 98.31 84 ILE A CA 1
ATOM 641 C C . ILE A 1 84 ? 11.812 -1.155 6.258 1 98.31 84 ILE A C 1
ATOM 643 O O . ILE A 1 84 ? 10.781 -1.038 6.922 1 98.31 84 ILE A O 1
ATOM 647 N N . ASP A 1 85 ? 12.75 -0.154 6.184 1 98.69 85 ASP A N 1
ATOM 648 C CA . ASP A 1 85 ? 12.391 1.188 6.633 1 98.69 85 ASP A CA 1
ATOM 649 C C . ASP A 1 85 ? 11.156 1.702 5.895 1 98.69 85 ASP A C 1
ATOM 651 O O . ASP A 1 85 ? 11.078 1.624 4.668 1 98.69 85 ASP A O 1
ATOM 655 N N . THR A 1 86 ? 10.219 2.178 6.664 1 98.88 86 THR A N 1
ATOM 656 C CA . THR A 1 86 ? 8.898 2.463 6.129 1 98.88 86 THR A CA 1
ATOM 657 C C . THR A 1 86 ? 8.43 3.857 6.547 1 98.88 86 THR A C 1
ATOM 659 O O . THR A 1 86 ? 8.516 4.219 7.719 1 98.88 86 THR A O 1
ATOM 662 N N . ILE A 1 87 ? 7.992 4.652 5.574 1 98.94 87 ILE A N 1
ATOM 663 C CA . ILE A 1 87 ? 7.434 5.98 5.809 1 98.94 87 ILE A CA 1
ATOM 664 C C . ILE A 1 87 ? 5.934 5.965 5.527 1 98.94 87 ILE A C 1
ATOM 666 O O . ILE A 1 87 ? 5.496 5.492 4.473 1 98.94 87 ILE A O 1
ATOM 670 N N . VAL A 1 88 ? 5.172 6.43 6.457 1 98.94 88 VAL A N 1
ATOM 671 C CA . VAL A 1 88 ? 3.723 6.531 6.352 1 98.94 88 VAL A CA 1
ATOM 672 C C . VAL A 1 88 ? 3.299 7.996 6.426 1 98.94 88 VAL A C 1
ATOM 674 O O . VAL A 1 88 ? 3.725 8.727 7.324 1 98.94 88 VAL A O 1
ATOM 677 N N . VAL A 1 89 ? 2.412 8.398 5.473 1 98.81 89 VAL A N 1
ATOM 678 C CA . VAL A 1 89 ? 1.968 9.789 5.41 1 98.81 89 VAL A CA 1
ATOM 679 C C . VAL A 1 89 ? 0.451 9.852 5.57 1 98.81 89 VAL A C 1
ATOM 681 O O . VAL A 1 89 ? -0.284 9.148 4.879 1 98.81 89 VAL A O 1
ATOM 684 N N . GLY A 1 90 ? -0.027 10.656 6.426 1 97.56 90 GLY A N 1
ATOM 685 C CA . GLY A 1 90 ? -1.45 10.875 6.629 1 97.56 90 GLY A CA 1
ATOM 686 C C . GLY A 1 90 ? -1.752 11.789 7.797 1 97.56 90 GLY A C 1
ATOM 687 O O . GLY A 1 90 ? -0.847 12.18 8.539 1 97.56 90 GLY A O 1
ATOM 688 N N . PRO A 1 91 ? -2.979 12.141 8.008 1 95.38 91 PRO A N 1
ATOM 689 C CA . PRO A 1 91 ? -3.34 13.016 9.125 1 95.38 91 PRO A CA 1
ATOM 690 C C . PRO A 1 91 ? -3.168 12.344 10.484 1 95.38 91 PRO A C 1
ATOM 692 O O . PRO A 1 91 ? -2.553 12.914 11.391 1 95.38 91 PRO A O 1
ATOM 695 N N . PHE A 1 92 ? -3.59 11.195 10.766 1 96.25 92 PHE A N 1
ATOM 696 C CA . PHE A 1 92 ? -3.512 10.359 11.961 1 96.25 92 PHE A CA 1
ATOM 697 C C . PHE A 1 92 ? -3.986 11.133 13.188 1 96.25 92 PHE A C 1
ATOM 699 O O . PHE A 1 92 ? -3.41 11 14.273 1 96.25 92 PHE A O 1
ATOM 706 N N . THR A 1 93 ? -4.953 11.945 13 1 92.44 93 THR A N 1
ATOM 707 C CA . THR A 1 93 ? -5.395 12.852 14.055 1 92.44 93 THR A CA 1
ATOM 708 C C . THR A 1 93 ? -5.906 12.07 15.266 1 92.44 93 THR A C 1
ATOM 710 O O . THR A 1 93 ? -5.332 12.156 16.344 1 92.44 93 THR A O 1
ATOM 713 N N . LYS A 1 94 ? -6.914 11.242 15.109 1 92.94 94 LYS A N 1
ATOM 714 C CA . LYS A 1 94 ? -7.461 10.438 16.203 1 92.94 94 LYS A CA 1
ATOM 715 C C . LYS A 1 94 ? -6.434 9.43 16.703 1 92.94 94 LYS A C 1
ATOM 717 O O . LYS A 1 94 ? -6.328 9.195 17.906 1 92.94 94 LYS A O 1
ATOM 722 N N . GLU A 1 95 ? -5.695 8.828 15.875 1 96.62 95 GLU A N 1
ATOM 723 C CA . GLU A 1 95 ? -4.715 7.793 16.188 1 96.62 95 GLU A CA 1
ATOM 724 C C . GLU A 1 95 ? -3.598 8.336 17.078 1 96.62 95 GLU A C 1
ATOM 726 O O . GLU A 1 95 ? -3.182 7.688 18.031 1 96.62 95 GLU A O 1
ATOM 731 N N . THR A 1 96 ? -3.139 9.555 16.734 1 95.06 96 THR A N 1
ATOM 732 C CA . THR A 1 96 ? -2.039 10.148 17.484 1 95.06 96 THR A CA 1
ATOM 733 C C . THR A 1 96 ? -2.475 10.492 18.906 1 95.06 96 THR A C 1
ATOM 735 O O . THR A 1 96 ? -1.653 10.516 19.828 1 95.06 96 THR A O 1
ATOM 738 N N . GLU A 1 97 ? -3.758 10.719 19.078 1 95.38 97 GLU A N 1
ATOM 739 C CA . GLU A 1 97 ? -4.277 11.102 20.391 1 95.38 97 GLU A CA 1
ATOM 740 C C . GLU A 1 97 ? -4.574 9.875 21.25 1 95.38 97 GLU A C 1
ATOM 742 O O . GLU A 1 97 ? -4.832 10 22.438 1 95.38 97 GLU A O 1
ATOM 747 N N . THR A 1 98 ? -4.555 8.719 20.688 1 96.81 98 THR A N 1
ATOM 748 C CA . THR A 1 98 ? -4.797 7.469 21.406 1 96.81 98 THR A CA 1
ATOM 749 C C . THR A 1 98 ? -3.484 6.844 21.859 1 96.81 98 THR A C 1
ATOM 751 O O . THR A 1 98 ? -2.742 6.277 21.062 1 96.81 98 THR A O 1
ATOM 754 N N . ALA A 1 99 ? -3.238 6.836 23.109 1 96.69 99 ALA A N 1
ATOM 755 C CA . ALA A 1 99 ? -1.929 6.574 23.703 1 96.69 99 ALA A CA 1
ATOM 756 C C . ALA A 1 99 ? -1.413 5.195 23.297 1 96.69 99 ALA A C 1
ATOM 758 O O . ALA A 1 99 ? -0.233 5.035 22.984 1 96.69 99 ALA A O 1
ATOM 759 N N . ASP A 1 100 ? -2.266 4.203 23.266 1 97.56 100 ASP A N 1
ATOM 760 C CA . ASP A 1 100 ? -1.799 2.834 23.062 1 97.56 100 ASP A CA 1
ATOM 761 C C . ASP A 1 100 ? -1.953 2.404 21.609 1 97.56 100 ASP A C 1
ATOM 763 O O . ASP A 1 100 ? -1.754 1.234 21.266 1 97.56 100 ASP A O 1
ATOM 767 N N . TRP A 1 101 ? -2.279 3.33 20.766 1 98.44 101 TRP A N 1
ATOM 768 C CA . TRP A 1 101 ? -2.609 2.998 19.391 1 98.44 101 TRP A CA 1
ATOM 769 C C . TRP A 1 101 ? -1.415 2.363 18.672 1 98.44 101 TRP A C 1
ATOM 771 O O . TRP A 1 101 ? -1.546 1.312 18.047 1 98.44 101 TRP A O 1
ATOM 781 N N . ILE A 1 102 ? -0.234 2.965 18.797 1 98.62 102 ILE A N 1
ATOM 782 C CA . ILE A 1 102 ? 0.94 2.51 18.062 1 98.62 102 ILE A CA 1
ATOM 783 C C . ILE A 1 102 ? 1.375 1.14 18.578 1 98.62 102 ILE A C 1
ATOM 785 O O . ILE A 1 102 ? 1.805 0.284 17.797 1 98.62 102 ILE A O 1
ATOM 789 N N . GLU A 1 103 ? 1.24 0.916 19.812 1 98.5 103 GLU A N 1
ATOM 790 C CA . GLU A 1 103 ? 1.573 -0.39 20.375 1 98.5 103 GLU A CA 1
ATOM 791 C C . GLU A 1 103 ? 0.587 -1.458 19.906 1 98.5 103 GLU A C 1
ATOM 793 O O . GLU A 1 103 ? 0.973 -2.602 19.656 1 98.5 103 GLU A O 1
ATOM 798 N N . GLN A 1 104 ? -0.678 -1.061 19.875 1 98.44 104 GLN A N 1
ATOM 799 C CA . GLN A 1 104 ? -1.683 -1.98 19.359 1 98.44 104 GLN A CA 1
ATOM 800 C C . GLN A 1 104 ? -1.387 -2.352 17.906 1 98.44 104 GLN A C 1
ATOM 802 O O . GLN A 1 104 ? -1.487 -3.52 17.531 1 98.44 104 GLN A O 1
ATOM 807 N N . GLU A 1 105 ? -0.979 -1.393 17.125 1 98.56 105 GLU A N 1
ATOM 808 C CA . GLU A 1 105 ? -0.656 -1.65 15.719 1 98.56 105 GLU A CA 1
ATOM 809 C C . GLU A 1 105 ? 0.567 -2.555 15.594 1 98.56 105 GLU A C 1
ATOM 811 O O . GLU A 1 105 ? 0.55 -3.529 14.844 1 98.56 105 GLU A O 1
ATOM 816 N N . LEU A 1 106 ? 1.601 -2.277 16.312 1 98.5 106 LEU A N 1
ATOM 817 C CA . LEU A 1 106 ? 2.795 -3.115 16.281 1 98.5 106 LEU A CA 1
ATOM 818 C C . LEU A 1 106 ? 2.482 -4.523 16.781 1 98.5 106 LEU A C 1
ATOM 820 O O . LEU A 1 106 ? 3.006 -5.504 16.25 1 98.5 106 LEU A O 1
ATOM 824 N N . GLY A 1 107 ? 1.568 -4.602 17.75 1 98.44 107 GLY A N 1
ATOM 825 C CA . GLY A 1 107 ? 1.161 -5.891 18.297 1 98.44 107 GLY A CA 1
ATOM 826 C C . GLY A 1 107 ? 0.516 -6.793 17.25 1 98.44 107 GLY A C 1
ATOM 827 O O . GLY A 1 107 ? 0.612 -8.016 17.344 1 98.44 107 GLY A O 1
ATOM 828 N N . ARG A 1 108 ? -0.083 -6.258 16.266 1 96.88 108 ARG A N 1
ATOM 829 C CA . ARG A 1 108 ? -0.757 -7.02 15.211 1 96.88 108 ARG A CA 1
ATOM 830 C C . ARG A 1 108 ? 0.236 -7.867 14.422 1 96.88 108 ARG A C 1
ATOM 832 O O . ARG A 1 108 ? -0.145 -8.859 13.805 1 96.88 108 ARG A O 1
ATOM 839 N N . ILE A 1 109 ? 1.528 -7.449 14.43 1 96.62 109 ILE A N 1
ATOM 840 C CA . ILE A 1 109 ? 2.527 -8.211 13.688 1 96.62 109 ILE A CA 1
ATOM 841 C C . ILE A 1 109 ? 3.551 -8.797 14.656 1 96.62 109 ILE A C 1
ATOM 843 O O . ILE A 1 109 ? 4.668 -9.133 14.258 1 96.62 109 ILE A O 1
ATOM 847 N N . GLY A 1 110 ? 3.172 -8.82 15.922 1 97.38 110 GLY A N 1
ATOM 848 C CA . GLY A 1 110 ? 4.027 -9.422 16.938 1 97.38 110 GLY A CA 1
ATOM 849 C C . GLY A 1 110 ? 5.246 -8.586 17.266 1 97.38 110 GLY A C 1
ATOM 850 O O . GLY A 1 110 ? 6.277 -9.117 17.688 1 97.38 110 GLY A O 1
ATOM 851 N N . ARG A 1 111 ? 5.172 -7.348 16.984 1 97.62 111 ARG A N 1
ATOM 852 C CA . ARG A 1 111 ? 6.27 -6.434 17.281 1 97.62 111 ARG A CA 1
ATOM 853 C C . ARG A 1 111 ? 5.895 -5.484 18.422 1 97.62 111 ARG A C 1
ATOM 855 O O . ARG A 1 111 ? 4.77 -5.516 18.922 1 97.62 111 ARG A O 1
ATOM 862 N N . SER A 1 112 ? 6.895 -4.723 18.875 1 97.75 112 SER A N 1
ATOM 863 C CA . SER A 1 112 ? 6.742 -3.715 19.922 1 97.75 112 SER A CA 1
ATOM 864 C C . SER A 1 112 ? 7.637 -2.508 19.672 1 97.75 112 SER A C 1
ATOM 866 O O . SER A 1 112 ? 8.367 -2.475 18.672 1 97.75 112 SER A O 1
ATOM 868 N N . LEU A 1 113 ? 7.523 -1.566 20.562 1 97.62 113 LEU A N 1
ATOM 869 C CA . LEU A 1 113 ? 8.375 -0.386 20.469 1 97.62 113 LEU A CA 1
ATOM 870 C C . LEU A 1 113 ? 9.82 -0.728 20.828 1 97.62 113 LEU A C 1
ATOM 872 O O . LEU A 1 113 ? 10.734 0.056 20.562 1 97.62 113 LEU A O 1
ATOM 876 N N . GLU A 1 114 ? 10.102 -1.874 21.328 1 96.69 114 GLU A N 1
ATOM 877 C CA . GLU A 1 114 ? 11.445 -2.316 21.672 1 96.69 114 GLU A CA 1
ATOM 878 C C . GLU A 1 114 ? 12.188 -2.84 20.453 1 96.69 114 GLU A C 1
ATOM 880 O O . GLU A 1 114 ? 13.422 -2.801 20.406 1 96.69 114 GLU A O 1
ATOM 885 N N . ASP A 1 115 ? 11.414 -3.312 19.484 1 97.12 115 ASP A N 1
ATOM 886 C CA . ASP A 1 115 ? 12.094 -3.924 18.344 1 97.12 115 ASP A CA 1
ATOM 887 C C . ASP A 1 115 ? 11.742 -3.205 17.047 1 97.12 115 ASP A C 1
ATOM 889 O O . ASP A 1 115 ? 12.016 -3.713 15.953 1 97.12 115 ASP A O 1
ATOM 893 N N . THR A 1 116 ? 11.039 -2.123 17.109 1 97.94 116 THR A N 1
ATOM 894 C CA . THR A 1 116 ? 10.734 -1.25 15.977 1 97.94 116 THR A CA 1
ATOM 895 C C . THR A 1 116 ? 11.07 0.201 16.312 1 97.94 116 THR A C 1
ATOM 897 O O . THR A 1 116 ? 10.648 0.72 17.344 1 97.94 116 THR A O 1
ATOM 900 N N . ASP A 1 117 ? 11.883 0.857 15.547 1 98.25 117 ASP A N 1
ATOM 901 C CA . ASP A 1 117 ? 12.203 2.271 15.719 1 98.25 117 ASP A CA 1
ATOM 902 C C . ASP A 1 117 ? 11.117 3.156 15.117 1 98.25 117 ASP A C 1
ATOM 904 O O . ASP A 1 117 ? 11.148 3.475 13.93 1 98.25 117 ASP A O 1
ATOM 908 N N . VAL A 1 118 ? 10.188 3.572 15.961 1 98.62 118 VAL A N 1
ATOM 909 C CA . VAL A 1 118 ? 9.078 4.406 15.523 1 98.62 118 VAL A CA 1
ATOM 910 C C . VAL A 1 118 ? 9.438 5.879 15.688 1 98.62 118 VAL A C 1
ATOM 912 O O . VAL A 1 118 ? 9.867 6.305 16.766 1 98.62 118 VAL A O 1
ATOM 915 N N . ARG A 1 119 ? 9.234 6.668 14.641 1 98.69 119 ARG A N 1
ATOM 916 C CA . ARG A 1 119 ? 9.5 8.102 14.664 1 98.69 119 ARG A CA 1
ATOM 917 C C . ARG A 1 119 ? 8.359 8.891 14.031 1 98.69 119 ARG A C 1
ATOM 919 O O . ARG A 1 119 ? 7.66 8.375 13.148 1 98.69 119 ARG A O 1
ATOM 926 N N . VAL A 1 120 ? 8.234 10.109 14.523 1 98.75 120 VAL A N 1
ATOM 927 C CA . VAL A 1 120 ?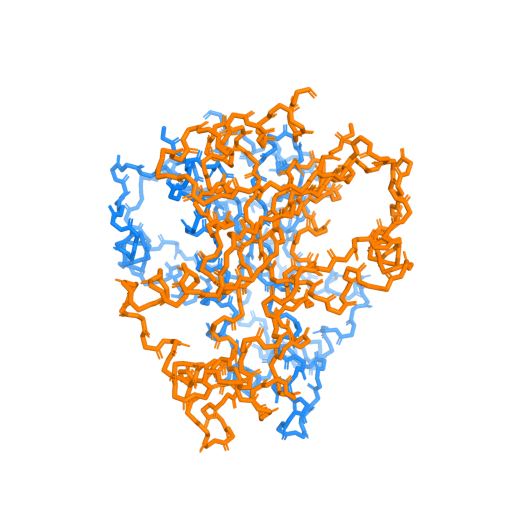 7.129 10.938 14.062 1 98.75 120 VAL A CA 1
ATOM 928 C C . VAL A 1 120 ? 7.645 12.336 13.711 1 98.75 120 VAL A C 1
ATOM 930 O O . VAL A 1 120 ? 8.281 12.992 14.531 1 98.75 120 VAL A O 1
ATOM 933 N N . ALA A 1 121 ? 7.414 12.734 12.523 1 98.75 121 ALA A N 1
ATOM 934 C CA . ALA A 1 121 ? 7.484 14.141 12.133 1 98.75 121 ALA A CA 1
ATOM 935 C C . ALA A 1 121 ? 6.09 14.75 12 1 98.75 121 ALA A C 1
ATOM 937 O O . ALA A 1 121 ? 5.348 14.414 11.078 1 98.75 121 ALA A O 1
ATOM 938 N N . TYR A 1 122 ? 5.746 15.594 12.914 1 98.38 122 TYR A N 1
ATOM 939 C CA . TYR A 1 122 ? 4.488 16.328 12.82 1 98.38 122 TYR A CA 1
ATOM 940 C C . TYR A 1 122 ? 4.695 17.672 12.133 1 98.38 122 TYR A C 1
ATOM 942 O O . TYR A 1 122 ? 5.316 18.578 12.688 1 98.38 122 TYR A O 1
ATOM 950 N N . ILE A 1 123 ? 4.133 17.797 10.953 1 98.38 123 ILE A N 1
ATOM 951 C CA . ILE A 1 123 ? 4.348 18.969 10.125 1 98.38 123 ILE A CA 1
ATOM 952 C C . ILE A 1 123 ? 3.184 19.953 10.305 1 98.38 123 ILE A C 1
ATOM 954 O O . ILE A 1 123 ? 2.018 19.547 10.219 1 98.38 123 ILE A O 1
ATOM 958 N N . TYR A 1 124 ? 3.527 21.172 10.617 1 97.75 124 TYR A N 1
ATOM 959 C CA . TYR A 1 124 ? 2.475 22.172 10.789 1 97.75 124 TYR A CA 1
ATOM 960 C C . TYR A 1 124 ? 2.871 23.5 10.148 1 97.75 124 TYR A C 1
ATOM 962 O O . TYR A 1 124 ? 4.02 23.672 9.742 1 97.75 124 TYR A O 1
ATOM 970 N N . LEU A 1 125 ? 1.915 24.328 9.852 1 97.69 125 LEU A N 1
ATOM 971 C CA . LEU A 1 125 ? 2.121 25.688 9.383 1 97.69 125 LEU A CA 1
ATOM 972 C C . LEU A 1 125 ? 1.761 26.703 10.469 1 97.69 125 LEU A C 1
ATOM 974 O O . LEU A 1 125 ? 1.002 26.391 11.391 1 97.69 125 LEU A O 1
ATOM 978 N N . ALA A 1 126 ? 2.229 27.906 10.273 1 96.12 126 ALA A N 1
ATOM 979 C CA . ALA A 1 126 ? 2.18 28.922 11.312 1 96.12 126 ALA A CA 1
ATOM 980 C C . ALA A 1 126 ? 0.743 29.359 11.578 1 96.12 126 ALA A C 1
ATOM 982 O O . ALA A 1 126 ? 0.403 29.75 12.703 1 96.12 126 ALA A O 1
ATOM 983 N N . ASN A 1 127 ? -0.079 29.375 10.555 1 95.44 127 ASN A N 1
ATOM 984 C CA . ASN A 1 127 ? -1.445 29.859 10.742 1 95.44 127 ASN A CA 1
ATOM 985 C C . ASN A 1 127 ? -2.379 29.312 9.664 1 95.44 127 ASN A C 1
ATOM 987 O O . ASN A 1 127 ? -1.923 28.766 8.656 1 95.44 127 ASN A O 1
ATOM 991 N N . GLU A 1 128 ? -3.654 29.5 9.953 1 95.69 128 GLU A N 1
ATOM 992 C CA . GLU A 1 128 ? -4.707 28.969 9.086 1 95.69 128 GLU A CA 1
ATOM 993 C C . GLU A 1 128 ? -4.613 29.562 7.688 1 95.69 128 GLU A C 1
ATOM 995 O O . GLU A 1 128 ? -4.895 28.891 6.699 1 95.69 128 GLU A O 1
ATOM 1000 N N . ALA A 1 129 ? -4.258 30.844 7.609 1 96.44 129 ALA A N 1
ATOM 1001 C CA . ALA A 1 129 ? -4.176 31.531 6.32 1 96.44 129 ALA A CA 1
ATOM 1002 C C . ALA A 1 129 ? -3.189 30.828 5.391 1 96.44 129 ALA A C 1
ATOM 1004 O O . ALA A 1 129 ? -3.428 30.734 4.184 1 96.44 129 ALA A O 1
ATOM 1005 N N . LEU A 1 130 ? -2.113 30.391 5.938 1 96.69 130 LEU A N 1
ATOM 1006 C CA . LEU A 1 130 ? -1.109 29.703 5.141 1 96.69 130 LEU A CA 1
ATOM 1007 C C . LEU A 1 130 ? -1.641 28.359 4.648 1 96.69 130 LEU A C 1
ATOM 1009 O O . LEU A 1 130 ? -1.398 27.969 3.504 1 96.69 130 LEU A O 1
ATOM 1013 N N . TYR A 1 131 ? -2.363 27.594 5.5 1 97.19 131 TYR A N 1
ATOM 1014 C CA . TYR A 1 131 ? -3.014 26.359 5.074 1 97.19 131 TYR A CA 1
ATOM 1015 C C . TYR A 1 131 ? -3.961 26.625 3.908 1 97.19 131 TYR A C 1
ATOM 1017 O O . TYR A 1 131 ? -3.918 25.922 2.896 1 97.19 131 TYR A O 1
ATOM 1025 N N . HIS A 1 132 ? -4.746 27.641 4.098 1 97.25 132 HIS A N 1
ATOM 1026 C CA . HIS A 1 132 ? -5.73 27.984 3.076 1 97.25 132 HIS A CA 1
ATOM 1027 C C . HIS A 1 132 ? -5.059 28.297 1.746 1 97.25 132 HIS A C 1
ATOM 1029 O O . HIS A 1 132 ? -5.477 27.812 0.697 1 97.25 132 HIS A O 1
ATOM 1035 N N . LYS A 1 133 ? -4.059 29.094 1.771 1 96.88 133 LYS A N 1
ATOM 1036 C CA . LYS A 1 133 ? -3.311 29.484 0.58 1 96.88 133 LYS A CA 1
ATOM 1037 C C . LYS A 1 133 ? -2.758 28.266 -0.15 1 96.88 133 LYS A C 1
ATOM 1039 O O . LYS A 1 133 ? -2.887 28.156 -1.371 1 96.88 133 LYS A O 1
ATOM 1044 N N . ARG A 1 134 ? -2.199 27.328 0.565 1 96.19 134 ARG A N 1
ATOM 1045 C CA . ARG A 1 134 ? -1.571 26.156 -0.03 1 96.19 134 ARG A CA 1
ATOM 1046 C C . ARG A 1 134 ? -2.619 25.203 -0.596 1 96.19 134 ARG A C 1
ATOM 1048 O O . ARG A 1 134 ? -2.432 24.625 -1.674 1 96.19 134 ARG A O 1
ATOM 1055 N N . ILE A 1 135 ? -3.682 25 0.117 1 96.19 135 ILE A N 1
ATOM 1056 C CA . ILE A 1 135 ? -4.746 24.109 -0.34 1 96.19 135 ILE A CA 1
ATOM 1057 C C . ILE A 1 135 ? -5.379 24.672 -1.61 1 96.19 135 ILE A C 1
ATOM 1059 O O . ILE A 1 135 ? -5.625 23.938 -2.568 1 96.19 135 ILE A O 1
ATOM 1063 N N . VAL A 1 136 ? -5.559 25.984 -1.693 1 96.81 136 VAL A N 1
ATOM 1064 C CA . VAL A 1 136 ? -6.121 26.641 -2.873 1 96.81 136 VAL A CA 1
ATOM 1065 C C . VAL A 1 136 ? -5.152 26.5 -4.047 1 96.81 136 VAL A C 1
ATOM 1067 O O . V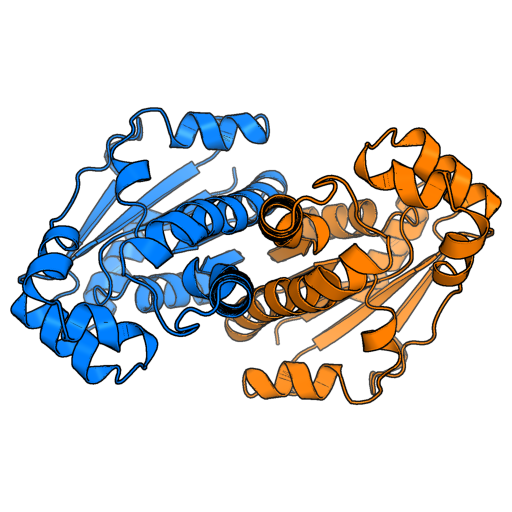AL A 1 136 ? -5.562 26.203 -5.168 1 96.81 136 VAL A O 1
ATOM 1070 N N . ALA A 1 137 ? -3.883 26.672 -3.799 1 96 137 ALA A N 1
ATOM 1071 C CA . ALA A 1 137 ? -2.855 26.656 -4.836 1 96 137 ALA A CA 1
ATOM 1072 C C . ALA A 1 137 ? -2.764 25.281 -5.492 1 96 137 ALA A C 1
ATOM 1074 O O . ALA A 1 137 ? -2.43 25.172 -6.672 1 96 137 ALA A O 1
ATOM 1075 N N . ARG A 1 138 ? -3.143 24.312 -4.797 1 93.56 138 ARG A N 1
ATOM 1076 C CA . ARG A 1 138 ? -3.041 22.953 -5.289 1 93.56 138 ARG A CA 1
ATOM 1077 C C . ARG A 1 138 ? -4.117 22.656 -6.332 1 93.56 138 ARG A C 1
ATOM 1079 O O . ARG A 1 138 ? -3.982 21.734 -7.129 1 93.56 138 ARG A O 1
ATOM 1086 N N . GLN A 1 139 ? -5.18 23.359 -6.352 1 93.5 139 GLN A N 1
ATOM 1087 C CA . GLN A 1 139 ? -6.273 23.234 -7.309 1 93.5 139 GLN A CA 1
ATOM 1088 C C . GLN A 1 139 ? -6.715 21.781 -7.465 1 93.5 139 GLN A C 1
ATOM 1090 O O . GLN A 1 139 ? -6.848 21.281 -8.586 1 93.5 139 GLN A O 1
ATOM 1095 N N . SER A 1 140 ? -6.934 21.094 -6.398 1 92.5 140 SER A N 1
ATOM 1096 C CA . SER A 1 140 ? -7.379 19.703 -6.418 1 92.5 140 SER A CA 1
ATOM 1097 C C . SER A 1 140 ? -8.891 19.609 -6.227 1 92.5 140 SER A C 1
ATOM 1099 O O . SER A 1 140 ? -9.445 20.234 -5.324 1 92.5 140 SER A O 1
ATOM 1101 N N . PRO A 1 141 ? -9.516 18.812 -7.074 1 91.19 141 PRO A N 1
ATOM 1102 C CA . PRO A 1 141 ? -10.945 18.594 -6.855 1 91.19 141 PRO A CA 1
ATOM 1103 C C . PRO A 1 141 ? -11.242 17.938 -5.504 1 91.19 141 PRO A C 1
ATOM 1105 O O . PRO A 1 141 ? -12.352 18.078 -4.977 1 91.19 141 PRO A O 1
ATOM 1108 N N . LEU A 1 142 ? -10.242 17.328 -4.906 1 90.88 142 LEU A N 1
ATOM 1109 C CA . LEU A 1 142 ? -10.414 16.641 -3.629 1 90.88 142 LEU A CA 1
ATOM 1110 C C . LEU A 1 142 ? -10.555 17.641 -2.488 1 90.88 142 LEU A C 1
ATOM 1112 O O . LEU A 1 142 ? -10.938 17.281 -1.376 1 90.88 142 LEU A O 1
ATOM 1116 N N . ASP A 1 143 ? -10.258 18.891 -2.762 1 94.25 143 ASP A N 1
ATOM 1117 C CA . ASP A 1 143 ? -10.25 19.891 -1.704 1 94.25 143 ASP A CA 1
ATOM 1118 C C . ASP A 1 143 ? -11.547 20.703 -1.713 1 94.25 143 ASP A C 1
ATOM 1120 O O . ASP A 1 143 ? -11.711 21.625 -0.917 1 94.25 143 ASP A O 1
ATOM 1124 N N . GLU A 1 144 ? -12.469 20.375 -2.609 1 93.25 144 GLU A N 1
ATOM 1125 C CA . GLU A 1 144 ? -13.672 21.172 -2.812 1 93.25 144 GLU A CA 1
ATOM 1126 C C . GLU A 1 144 ? -14.484 21.281 -1.527 1 93.25 144 GLU A C 1
ATOM 1128 O O . GLU A 1 144 ? -14.898 22.391 -1.138 1 93.25 144 GLU A O 1
ATOM 1133 N N . TRP A 1 145 ? -14.75 20.234 -0.908 1 93 145 TRP A N 1
ATOM 1134 C CA . TRP A 1 145 ? -15.578 20.266 0.29 1 93 145 TRP A CA 1
ATOM 1135 C C . TRP A 1 145 ? -14.953 21.156 1.366 1 93 145 TRP A C 1
ATOM 1137 O O . TRP A 1 145 ? -15.633 21.969 1.98 1 93 145 TRP A O 1
ATOM 1147 N N . LYS A 1 146 ? -13.648 20.875 1.712 1 92.44 146 LYS A N 1
ATOM 1148 C CA . LYS A 1 146 ? -13.039 21.609 2.816 1 92.44 146 LYS A CA 1
ATOM 1149 C C . LYS A 1 146 ? -12.984 23.109 2.52 1 92.44 146 LYS A C 1
ATOM 1151 O O . LYS A 1 146 ? -13.172 23.938 3.416 1 92.44 146 LYS A O 1
ATOM 1156 N N . LEU A 1 147 ? -12.758 23.453 1.196 1 95.5 147 LEU A N 1
ATOM 1157 C CA . LEU A 1 147 ? -12.758 24.859 0.841 1 95.5 147 LEU A CA 1
ATOM 1158 C C . LEU A 1 147 ? -14.148 25.469 0.989 1 95.5 147 LEU A C 1
ATOM 1160 O O . LEU A 1 147 ? -14.297 26.594 1.451 1 95.5 147 LEU A O 1
ATOM 1164 N N . ALA A 1 148 ? -15.195 24.688 0.656 1 96.06 148 ALA A N 1
ATOM 1165 C CA . ALA A 1 148 ? -16.578 25.141 0.771 1 96.06 148 ALA A CA 1
ATOM 1166 C C . ALA A 1 148 ? -17.031 25.172 2.229 1 96.06 148 ALA A C 1
ATOM 1168 O O . ALA A 1 148 ? -17.984 25.875 2.582 1 96.06 148 ALA A O 1
ATOM 1169 N N . ASN A 1 149 ? -16.422 24.391 3.078 1 96.31 149 ASN A N 1
ATOM 1170 C CA . ASN A 1 149 ? -16.766 24.281 4.496 1 96.31 149 ASN A CA 1
ATOM 1171 C C . ASN A 1 149 ? -15.555 24.594 5.379 1 96.31 149 ASN A C 1
ATOM 1173 O O . ASN A 1 149 ? -15.266 23.859 6.32 1 96.31 149 ASN A O 1
ATOM 1177 N N . TRP A 1 150 ? -14.875 25.625 5.078 1 95.5 150 TRP A N 1
ATOM 1178 C CA . TRP A 1 150 ? -13.57 25.953 5.641 1 95.5 150 TRP A CA 1
ATOM 1179 C C . TRP A 1 150 ? -13.648 26.078 7.16 1 95.5 150 TRP A C 1
ATOM 1181 O O . TRP A 1 150 ? -12.773 25.578 7.875 1 95.5 150 TRP A O 1
ATOM 1191 N N . ASP A 1 151 ? -14.703 26.703 7.66 1 94.31 151 ASP A N 1
ATOM 1192 C CA . ASP A 1 151 ? -14.828 26.922 9.094 1 94.31 151 ASP A CA 1
ATOM 1193 C C . ASP A 1 151 ? -14.891 25.594 9.852 1 94.31 151 ASP A C 1
ATOM 1195 O O . ASP A 1 151 ? -14.336 25.469 10.945 1 94.31 151 ASP A O 1
ATOM 1199 N N . ILE A 1 152 ? -15.539 24.703 9.258 1 93.12 152 ILE A N 1
ATOM 1200 C CA . ILE A 1 152 ? -15.648 23.375 9.859 1 93.12 152 ILE A CA 1
ATOM 1201 C C . ILE A 1 152 ? -14.32 22.641 9.703 1 93.12 152 ILE A C 1
ATOM 1203 O O . ILE A 1 152 ? -13.82 22.047 10.664 1 93.12 152 ILE A O 1
ATOM 1207 N N . PHE A 1 153 ? -13.727 22.797 8.555 1 93.56 153 PHE A N 1
ATOM 1208 C CA . PHE A 1 153 ? -12.516 22.047 8.227 1 93.56 153 PHE A CA 1
ATOM 1209 C C . PHE A 1 153 ? -11.336 22.547 9.07 1 93.56 153 PHE A C 1
ATOM 1211 O O . PHE A 1 153 ? -10.492 21.75 9.484 1 93.56 153 PHE A O 1
ATOM 1218 N N . THR A 1 154 ? -11.266 23.797 9.352 1 93.19 154 THR A N 1
ATOM 1219 C CA . THR A 1 154 ? -10.117 24.422 10.008 1 93.19 154 THR A CA 1
ATOM 1220 C C . THR A 1 154 ? -9.922 23.844 11.406 1 93.19 154 THR A C 1
ATOM 1222 O O . THR A 1 154 ? -8.805 23.828 11.93 1 93.19 154 THR A O 1
ATOM 1225 N N . ALA A 1 155 ? -10.977 23.344 12.016 1 89.94 155 ALA A N 1
ATOM 1226 C CA . ALA A 1 155 ? -10.867 22.688 13.32 1 89.94 155 ALA A CA 1
ATOM 1227 C C . ALA A 1 155 ? -9.93 21.484 13.25 1 89.94 155 ALA A C 1
ATOM 1229 O O . ALA A 1 155 ? -9.273 21.141 14.234 1 89.94 155 ALA A O 1
ATOM 1230 N N . SER A 1 156 ? -9.82 20.875 12.102 1 88.69 156 SER A N 1
ATOM 1231 C CA . SER A 1 156 ? -8.977 19.703 11.914 1 88.69 156 SER A CA 1
ATOM 1232 C C . SER A 1 156 ? -7.512 20.078 11.789 1 88.69 156 SER A C 1
ATOM 1234 O O . SER A 1 156 ? -6.629 19.219 11.875 1 88.69 156 SER A O 1
ATOM 1236 N N . LEU A 1 157 ? -7.242 21.391 11.648 1 93.5 157 LEU A N 1
ATOM 1237 C CA . LEU A 1 157 ? -5.879 21.859 11.406 1 93.5 157 LEU A CA 1
ATOM 1238 C C . LEU A 1 157 ? -5.156 22.125 12.719 1 93.5 157 LEU A C 1
ATOM 1240 O O . LEU A 1 157 ? -3.945 22.359 12.734 1 93.5 157 LEU A O 1
ATOM 1244 N N . THR A 1 158 ? -5.906 22.047 13.828 1 91.06 158 THR A N 1
ATOM 1245 C CA . THR A 1 158 ? -5.285 22.281 15.133 1 91.06 158 THR A CA 1
ATOM 1246 C C . THR A 1 158 ? -4.215 21.234 15.406 1 91.06 158 THR A C 1
ATOM 1248 O O . THR A 1 158 ? -4.461 20.031 15.273 1 91.06 158 THR A O 1
ATOM 1251 N N . ARG A 1 159 ? -3.033 21.766 15.727 1 92 159 ARG A N 1
ATOM 1252 C CA . ARG A 1 159 ? -1.93 20.859 16.016 1 92 159 ARG A CA 1
ATOM 1253 C C . ARG A 1 159 ? -2.26 19.953 17.203 1 92 159 ARG A C 1
ATOM 1255 O O . ARG A 1 159 ? -2.803 20.406 18.203 1 92 159 ARG A O 1
ATOM 1262 N N . LYS A 1 160 ? -1.97 18.703 17.031 1 92 160 LYS A N 1
ATOM 1263 C CA . LYS A 1 160 ? -2.232 17.719 18.078 1 92 160 LYS A CA 1
ATOM 1264 C C . LYS A 1 160 ? -0.933 17.203 18.688 1 92 160 LYS A C 1
ATOM 1266 O O . LYS A 1 160 ? 0.12 17.25 18.047 1 92 160 LYS A O 1
ATOM 1271 N N . GLN A 1 161 ? -1.099 16.812 19.938 1 94.12 161 GLN A N 1
ATOM 1272 C CA . GLN A 1 161 ? 0.034 16.172 20.594 1 94.12 161 GLN A CA 1
ATOM 1273 C C . GLN A 1 161 ? 0.053 14.672 20.312 1 94.12 161 GLN A C 1
ATOM 1275 O O . GLN A 1 161 ? -0.995 14.023 20.312 1 94.12 161 GLN A O 1
ATOM 1280 N N . VAL A 1 162 ? 1.231 14.172 20.047 1 97.56 162 VAL A N 1
ATOM 1281 C CA . VAL A 1 162 ? 1.388 12.734 19.875 1 97.56 162 VAL A CA 1
ATOM 1282 C C . VAL A 1 162 ? 1.42 12.055 21.25 1 97.56 162 VAL A C 1
ATOM 1284 O O . VAL A 1 162 ? 2.389 12.195 22 1 97.56 162 VAL A O 1
ATOM 1287 N N . ALA A 1 163 ? 0.414 11.297 21.5 1 98.06 163 ALA A N 1
ATOM 1288 C CA . ALA A 1 163 ? 0.248 10.711 22.828 1 98.06 163 ALA A CA 1
ATOM 1289 C C . ALA A 1 163 ? 0.948 9.359 22.922 1 98.06 163 ALA A C 1
ATOM 1291 O O . ALA A 1 163 ? 0.96 8.727 23.984 1 98.06 163 ALA A O 1
ATOM 1292 N N . TRP A 1 164 ? 1.542 8.891 21.812 1 98.25 164 TRP A N 1
ATOM 1293 C CA . TRP A 1 164 ? 2.189 7.582 21.797 1 98.25 164 TRP A CA 1
ATOM 1294 C C . TRP A 1 164 ? 3.355 7.535 22.781 1 98.25 164 TRP A C 1
ATOM 1296 O O . TRP A 1 164 ? 4.02 8.547 23.016 1 98.25 164 TRP A O 1
ATOM 1306 N N . PRO A 1 165 ? 3.531 6.375 23.422 1 98 165 PRO A N 1
ATOM 1307 C CA . PRO A 1 165 ? 4.625 6.262 24.391 1 98 165 PRO A CA 1
ATOM 1308 C C . PRO A 1 165 ? 5.992 6.148 23.734 1 98 165 PRO A C 1
ATOM 1310 O O . PRO A 1 165 ? 6.691 5.148 23.922 1 98 165 PRO A O 1
ATOM 1313 N N . LEU A 1 166 ? 6.375 7.203 23.047 1 98 166 LEU A N 1
ATOM 1314 C CA . LEU A 1 166 ? 7.652 7.277 22.344 1 98 166 LEU A CA 1
ATOM 1315 C C . LEU A 1 166 ? 8.625 8.188 23.094 1 98 166 LEU A C 1
ATOM 1317 O O . LEU A 1 166 ? 8.211 9.117 23.781 1 98 166 LEU A O 1
ATOM 1321 N N . PRO A 1 167 ? 9.914 7.848 22.969 1 96.06 167 PRO A N 1
ATOM 1322 C CA . PRO A 1 167 ? 10.883 8.82 23.484 1 96.06 167 PRO A CA 1
ATOM 1323 C C . PRO A 1 167 ? 10.734 10.195 22.844 1 96.06 167 PRO A C 1
ATOM 1325 O O . PRO A 1 167 ? 10.422 10.297 21.656 1 96.06 167 PRO A O 1
ATOM 1328 N N . ALA A 1 168 ? 11.023 11.203 23.609 1 94.88 168 ALA A N 1
ATO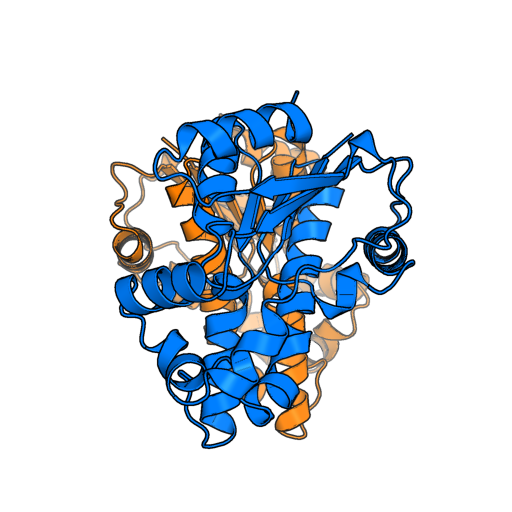M 1329 C CA . ALA A 1 168 ? 10.891 12.578 23.125 1 94.88 168 ALA A CA 1
ATOM 1330 C C . ALA A 1 168 ? 11.719 12.789 21.859 1 94.88 168 ALA A C 1
ATOM 1332 O O . ALA A 1 168 ? 11.328 13.555 20.969 1 94.88 168 ALA A O 1
ATOM 1333 N N . SER A 1 169 ? 12.844 12.086 21.766 1 95.62 169 SER A N 1
ATOM 1334 C CA . SER A 1 169 ? 13.742 12.242 20.625 1 95.62 169 SER A CA 1
ATOM 1335 C C . SER A 1 169 ? 13.141 11.641 19.359 1 95.62 169 SER A C 1
ATOM 1337 O O . SER A 1 169 ? 13.625 11.898 18.266 1 95.62 169 SER A O 1
ATOM 1339 N N . SER A 1 170 ? 12.078 10.867 19.531 1 97.44 170 SER A N 1
ATOM 1340 C CA . SER A 1 170 ? 11.492 10.164 18.391 1 97.44 170 SER A CA 1
ATOM 1341 C C . SER A 1 170 ? 10.352 10.969 17.781 1 97.44 170 SER A C 1
ATOM 1343 O O . SER A 1 170 ? 9.797 10.578 16.75 1 97.44 170 SER A O 1
ATOM 1345 N N . VAL A 1 171 ? 9.969 12.055 18.438 1 98.12 171 VAL A N 1
ATOM 1346 C CA . VAL A 1 171 ? 8.875 12.891 17.953 1 98.12 171 VAL A CA 1
ATOM 1347 C C . VAL A 1 171 ? 9.375 14.312 17.734 1 98.12 171 VAL A C 1
ATOM 1349 O O . VAL A 1 171 ? 9.938 14.93 18.656 1 98.12 171 VAL A O 1
ATOM 1352 N N . VAL A 1 172 ? 9.203 14.82 16.562 1 98.06 172 VAL A N 1
ATOM 1353 C CA . VAL A 1 172 ? 9.594 16.203 16.297 1 98.06 172 VAL A CA 1
ATOM 1354 C C . VAL A 1 172 ? 8.43 16.953 15.641 1 98.06 172 VAL A C 1
ATOM 1356 O O . VAL A 1 172 ? 7.719 16.391 14.805 1 98.06 172 VAL A O 1
ATOM 1359 N N . TYR A 1 173 ? 8.164 18.125 16.078 1 97.81 173 TYR A N 1
ATOM 1360 C CA . TYR A 1 173 ? 7.223 19.047 15.45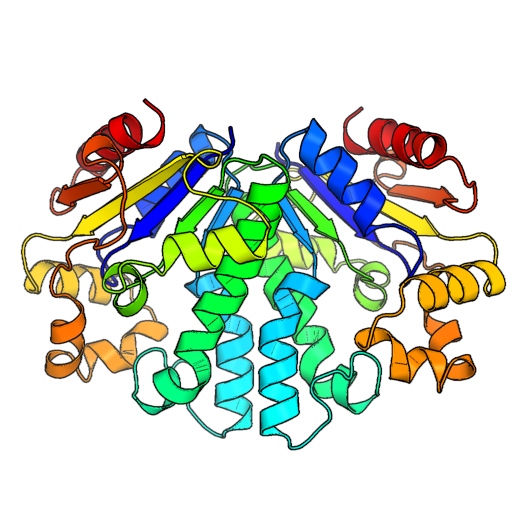3 1 97.81 173 TYR A CA 1
ATOM 1361 C C . TYR A 1 173 ? 7.953 20.047 14.57 1 97.81 173 TYR A C 1
ATOM 1363 O O . TYR A 1 173 ? 8.844 20.75 15.031 1 97.81 173 TYR A O 1
ATOM 1371 N N . ILE A 1 174 ? 7.57 20.109 13.328 1 97.88 174 ILE A N 1
ATOM 1372 C CA . ILE A 1 174 ? 8.328 20.891 12.359 1 97.88 174 ILE A CA 1
ATOM 1373 C C . ILE A 1 174 ? 7.426 21.969 11.75 1 97.88 174 ILE A C 1
ATOM 1375 O O . ILE A 1 174 ? 6.395 21.672 11.156 1 97.88 174 ILE A O 1
ATOM 1379 N N . ASP A 1 175 ? 7.855 23.203 11.93 1 97.56 175 ASP A N 1
ATOM 1380 C CA . ASP A 1 175 ? 7.215 24.328 11.258 1 97.56 175 ASP A CA 1
ATOM 1381 C C . ASP A 1 175 ? 7.668 24.422 9.797 1 97.56 175 ASP A C 1
ATOM 1383 O O . ASP A 1 175 ? 8.812 24.766 9.523 1 97.56 175 ASP A O 1
ATOM 1387 N N . ASN A 1 176 ? 6.75 24.141 8.891 1 97.94 176 ASN A N 1
ATOM 1388 C CA . ASN A 1 176 ? 7.062 24.156 7.461 1 97.94 176 ASN A CA 1
ATOM 1389 C C . ASN A 1 176 ? 6.535 25.406 6.781 1 97.94 176 ASN A C 1
ATOM 1391 O O . ASN A 1 176 ? 6.184 25.375 5.598 1 97.94 176 ASN A O 1
ATOM 1395 N N . SER A 1 177 ? 6.477 26.547 7.504 1 97.12 177 SER A N 1
ATOM 1396 C CA . SER A 1 177 ? 5.918 27.797 6.996 1 97.12 177 SER A CA 1
ATOM 1397 C C . SER A 1 177 ? 6.898 28.5 6.07 1 97.12 177 SER A C 1
ATOM 1399 O O . SER A 1 177 ? 6.496 29.281 5.215 1 97.12 177 SER A O 1
ATOM 1401 N N . GLU A 1 178 ? 8.164 28.203 6.258 1 93.44 178 GLU A N 1
ATOM 1402 C CA . GLU A 1 178 ? 9.18 28.828 5.418 1 93.44 178 GLU A CA 1
ATOM 1403 C C . GLU A 1 178 ? 9.086 28.344 3.977 1 93.44 178 GLU A C 1
ATOM 1405 O O . GLU A 1 178 ? 8.773 27.172 3.727 1 93.44 178 GLU A O 1
ATOM 1410 N N . GLU A 1 179 ? 9.391 29.25 3.117 1 89.69 179 GLU A N 1
ATOM 1411 C CA . GLU A 1 179 ? 9.297 28.938 1.695 1 89.69 179 GLU A CA 1
ATOM 1412 C C . GLU A 1 179 ? 10.375 27.953 1.271 1 89.69 179 GLU A C 1
ATOM 1414 O O . GLU A 1 179 ? 10.156 27.109 0.403 1 89.69 179 GLU A O 1
ATOM 1419 N N . ASP A 1 180 ? 11.477 28.125 1.908 1 93.5 180 ASP A N 1
ATOM 1420 C CA . ASP A 1 180 ? 12.57 27.219 1.567 1 93.5 180 ASP A CA 1
ATOM 1421 C C . ASP A 1 180 ? 12.352 25.844 2.166 1 93.5 180 ASP A C 1
ATOM 1423 O O . ASP A 1 180 ? 12.641 25.609 3.342 1 93.5 180 ASP A O 1
ATOM 1427 N N . VAL A 1 181 ? 12.008 24.859 1.377 1 92 181 VAL A N 1
ATOM 1428 C CA . VAL A 1 181 ? 11.656 23.5 1.791 1 92 181 VAL A CA 1
ATOM 1429 C C . VAL A 1 181 ? 12.867 22.828 2.441 1 92 181 VAL A C 1
ATOM 1431 O O . VAL A 1 181 ? 12.719 21.938 3.275 1 92 181 VAL A O 1
ATOM 1434 N N . ASN A 1 182 ? 14.078 23.297 2.129 1 95.62 182 ASN A N 1
ATOM 1435 C CA . ASN A 1 182 ? 15.297 22.656 2.613 1 95.62 182 ASN A CA 1
ATOM 1436 C C . ASN A 1 182 ? 15.453 22.828 4.121 1 95.62 182 ASN A C 1
ATOM 1438 O O . ASN A 1 182 ? 16.094 22 4.777 1 95.62 182 ASN A O 1
ATOM 1442 N N . VAL A 1 183 ? 14.875 23.859 4.645 1 95.94 183 VAL A N 1
ATOM 1443 C CA . VAL A 1 183 ? 14.961 24.094 6.082 1 95.94 183 VAL A CA 1
ATOM 1444 C C . VAL A 1 183 ? 14.211 23 6.828 1 95.94 183 VAL A C 1
ATOM 1446 O O . VAL A 1 183 ? 14.789 22.312 7.684 1 95.94 183 VAL A O 1
ATOM 1449 N N . ALA A 1 184 ? 12.969 22.812 6.531 1 97.31 184 ALA A N 1
ATOM 1450 C CA . ALA A 1 184 ? 12.172 21.766 7.152 1 97.31 184 ALA A CA 1
ATOM 1451 C C . ALA A 1 184 ? 12.734 20.375 6.832 1 97.31 184 ALA A C 1
ATOM 1453 O O . ALA A 1 184 ? 12.742 19.484 7.688 1 97.31 184 ALA A O 1
ATOM 1454 N N . LEU A 1 185 ? 13.211 20.203 5.586 1 97.75 185 LEU A N 1
ATOM 1455 C CA . LEU A 1 185 ? 13.734 18.906 5.152 1 97.75 185 LEU A CA 1
ATOM 1456 C C . LEU A 1 185 ? 14.953 18.516 5.969 1 97.75 185 LEU A C 1
ATOM 1458 O O . LEU A 1 185 ? 15.078 17.359 6.391 1 97.75 185 LEU A O 1
ATOM 1462 N N . SER A 1 186 ? 15.836 19.453 6.168 1 97.44 186 SER A N 1
ATOM 1463 C CA . SER A 1 186 ? 17.047 19.172 6.938 1 97.44 186 SER A CA 1
ATOM 1464 C C . SER A 1 186 ? 16.703 18.781 8.375 1 97.44 186 SER A C 1
ATOM 1466 O O . SER A 1 186 ? 17.328 17.875 8.938 1 97.44 186 SER A O 1
ATOM 1468 N N . GLU A 1 187 ? 15.82 19.5 8.914 1 96.75 187 GLU A N 1
ATOM 1469 C CA . GLU A 1 187 ? 15.383 19.172 10.273 1 96.75 187 GLU A CA 1
ATOM 1470 C C . GLU A 1 187 ? 14.766 17.781 10.336 1 96.75 187 GLU A C 1
ATOM 1472 O O . GLU A 1 187 ? 15.07 17 11.242 1 96.75 187 GLU A O 1
ATOM 1477 N N . CYS A 1 188 ? 13.906 17.453 9.414 1 97.12 188 CYS A N 1
ATOM 1478 C CA . CYS A 1 188 ? 13.281 16.125 9.336 1 97.12 188 CYS A CA 1
ATOM 1479 C C . CYS A 1 188 ? 14.328 15.031 9.211 1 97.12 188 CYS A C 1
ATOM 1481 O O . CYS A 1 188 ? 14.273 14.031 9.922 1 97.12 188 CYS A O 1
ATOM 1483 N N . GLU A 1 189 ? 15.211 15.281 8.305 1 97.75 189 GLU A N 1
ATOM 1484 C CA . GLU A 1 189 ? 16.234 14.281 8.031 1 97.75 189 GLU A CA 1
ATOM 1485 C C . GLU A 1 189 ? 17.062 13.984 9.281 1 97.75 189 GLU A C 1
ATOM 1487 O O . GLU A 1 189 ? 17.359 12.828 9.578 1 97.75 189 GLU A O 1
ATOM 1492 N N . ARG A 1 190 ? 17.453 15.039 10 1 97.12 190 ARG A N 1
ATOM 1493 C CA . ARG A 1 190 ? 18.234 14.906 11.211 1 97.12 190 ARG A CA 1
ATOM 1494 C C . ARG A 1 190 ? 17.516 14.031 12.242 1 97.12 190 ARG A C 1
ATOM 1496 O O . ARG A 1 190 ? 18.141 13.172 12.867 1 97.12 190 ARG A O 1
ATOM 1503 N N . HIS A 1 191 ? 16.266 14.148 12.367 1 97.06 191 HIS A N 1
ATOM 1504 C CA . HIS A 1 191 ? 15.508 13.477 13.414 1 97.06 191 HIS A CA 1
ATOM 1505 C C . HIS A 1 191 ? 15.086 12.078 12.984 1 97.06 191 HIS A C 1
ATOM 1507 O O . HIS A 1 191 ? 14.992 11.164 13.805 1 97.06 191 HIS A O 1
ATOM 1513 N N . MET A 1 192 ? 14.852 11.867 11.727 1 97.44 192 MET A N 1
ATOM 1514 C CA . MET A 1 192 ? 14.289 10.602 11.25 1 97.44 192 MET A CA 1
ATOM 1515 C C . MET A 1 192 ? 15.391 9.617 10.891 1 97.44 192 MET A C 1
ATOM 1517 O O . MET A 1 192 ? 15.203 8.406 11.008 1 97.44 192 MET A O 1
ATOM 1521 N N . PHE A 1 193 ? 16.547 10.102 10.375 1 95.69 193 PHE A N 1
ATOM 1522 C CA . PHE A 1 193 ? 17.578 9.195 9.867 1 95.69 193 PHE A CA 1
ATOM 1523 C C . PHE A 1 193 ? 18.938 9.523 10.469 1 95.69 193 PHE A C 1
ATOM 1525 O O . PHE A 1 193 ? 19.922 8.844 10.18 1 95.69 193 PHE A O 1
ATOM 1532 N N . GLY A 1 194 ? 18.969 10.586 11.219 1 86.44 194 GLY A N 1
ATOM 1533 C CA . GLY A 1 194 ? 20.234 10.945 11.844 1 86.44 194 GLY A CA 1
ATOM 1534 C C . GLY A 1 194 ? 20.547 10.109 13.07 1 86.44 194 GLY A C 1
ATOM 1535 O O . GLY A 1 194 ? 19.672 9.414 13.602 1 86.44 194 GLY A O 1
ATOM 1536 N N . MET B 1 1 ? 18.234 3.234 -11.805 1 86.81 1 MET B N 1
ATOM 1537 C CA . MET B 1 1 ? 16.953 2.756 -12.305 1 86.81 1 MET B CA 1
ATOM 1538 C C . MET B 1 1 ? 16.297 1.823 -11.297 1 86.81 1 MET B C 1
ATOM 1540 O O . MET B 1 1 ? 16.922 0.888 -10.797 1 86.81 1 MET B O 1
ATOM 1544 N N . SER B 1 2 ? 15.078 2.172 -10.859 1 92.44 2 SER B N 1
ATOM 1545 C CA . SER B 1 2 ? 14.391 1.354 -9.867 1 92.44 2 SER B CA 1
ATOM 1546 C C . SER B 1 2 ? 13.781 0.108 -10.508 1 92.44 2 SER B C 1
ATOM 1548 O O . SER B 1 2 ? 13.477 0.101 -11.695 1 92.44 2 SER B O 1
ATOM 1550 N N . LYS B 1 3 ? 13.711 -0.951 -9.789 1 98.06 3 LYS B N 1
ATOM 1551 C CA . LYS B 1 3 ? 13.086 -2.201 -10.211 1 98.06 3 LYS B CA 1
ATOM 1552 C C . LYS B 1 3 ? 11.609 -2.248 -9.805 1 98.06 3 LYS B C 1
ATOM 1554 O O . LYS B 1 3 ? 11.25 -1.805 -8.711 1 98.06 3 LYS B O 1
ATOM 1559 N N . LEU B 1 4 ? 10.836 -2.678 -10.695 1 98.81 4 LEU B N 1
ATOM 1560 C CA . LEU B 1 4 ? 9.469 -3.123 -10.43 1 98.81 4 LEU B CA 1
ATOM 1561 C C . LEU B 1 4 ? 9.32 -4.617 -10.703 1 98.81 4 LEU B C 1
ATOM 1563 O O . LEU B 1 4 ? 9.312 -5.043 -11.859 1 98.81 4 LEU B O 1
ATOM 1567 N N . ILE B 1 5 ? 9.211 -5.43 -9.656 1 98.94 5 ILE B N 1
ATOM 1568 C CA . ILE B 1 5 ? 9.258 -6.887 -9.766 1 98.94 5 ILE B CA 1
ATOM 1569 C C . ILE B 1 5 ? 7.898 -7.48 -9.414 1 98.94 5 ILE B C 1
ATOM 1571 O O . ILE B 1 5 ? 7.359 -7.203 -8.336 1 98.94 5 ILE B O 1
ATOM 1575 N N . PHE B 1 6 ? 7.406 -8.281 -10.273 1 98.88 6 PHE B N 1
ATOM 1576 C CA . PHE B 1 6 ? 6.121 -8.938 -10.055 1 98.88 6 PHE B CA 1
ATOM 1577 C C . PHE B 1 6 ? 6.32 -10.406 -9.695 1 98.88 6 PHE B C 1
ATOM 1579 O O . PHE B 1 6 ? 7.109 -11.109 -10.328 1 98.88 6 PHE B O 1
ATOM 1586 N N . PHE B 1 7 ? 5.695 -10.836 -8.664 1 98.81 7 PHE B N 1
ATOM 1587 C CA . PHE B 1 7 ? 5.477 -12.25 -8.391 1 98.81 7 PHE B CA 1
ATOM 1588 C C . PHE B 1 7 ? 4.043 -12.648 -8.727 1 98.81 7 PHE B C 1
ATOM 1590 O O . PHE B 1 7 ? 3.113 -12.312 -7.996 1 98.81 7 PHE B O 1
ATOM 1597 N N . LEU B 1 8 ? 3.906 -13.375 -9.805 1 98.25 8 LEU B N 1
ATOM 1598 C CA . LEU B 1 8 ? 2.609 -13.742 -10.367 1 98.25 8 LEU B CA 1
ATOM 1599 C C . LEU B 1 8 ? 2.361 -15.242 -10.219 1 98.25 8 LEU B C 1
ATOM 1601 O O . LEU B 1 8 ? 3.301 -16.016 -10.008 1 98.25 8 LEU B O 1
ATOM 1605 N N . GLY B 1 9 ? 1.097 -15.625 -10.445 1 96.06 9 GLY B N 1
ATOM 1606 C CA . GLY B 1 9 ? 0.711 -17.031 -10.398 1 96.06 9 GLY B CA 1
ATOM 1607 C C . GLY B 1 9 ? -0.525 -17.281 -9.555 1 96.06 9 GLY B C 1
ATOM 1608 O O . GLY B 1 9 ? -1.074 -16.344 -8.953 1 96.06 9 GLY B O 1
ATOM 1609 N N . GLY B 1 10 ? -0.917 -18.484 -9.508 1 94.75 10 GLY B N 1
ATOM 1610 C CA . GLY B 1 10 ? -2.154 -18.859 -8.844 1 94.75 10 GLY B CA 1
ATOM 1611 C C . GLY B 1 10 ? -2.025 -18.922 -7.328 1 94.75 10 GLY B C 1
ATOM 1612 O O . GLY B 1 10 ? -0.916 -19 -6.801 1 94.75 10 GLY B O 1
ATOM 1613 N N . ALA B 1 11 ? -3.223 -18.844 -6.633 1 95 11 ALA B N 1
ATOM 1614 C CA . ALA B 1 11 ? -3.268 -19.062 -5.188 1 95 11 ALA B CA 1
ATOM 1615 C C . ALA B 1 11 ? -2.621 -20.391 -4.805 1 95 11 ALA B C 1
ATOM 1617 O O . ALA B 1 11 ? -2.824 -21.406 -5.477 1 95 11 ALA B O 1
ATOM 1618 N N . GLY B 1 12 ? -1.755 -20.359 -3.828 1 95.12 12 GLY B N 1
ATOM 1619 C CA . GLY B 1 12 ? -1.137 -21.594 -3.35 1 95.12 12 GLY B CA 1
ATOM 1620 C C . GLY B 1 12 ? 0.219 -21.859 -3.975 1 95.12 12 GLY B C 1
ATOM 1621 O O . GLY B 1 12 ? 0.942 -22.75 -3.541 1 95.12 12 GLY B O 1
ATOM 1622 N N . SER B 1 13 ? 0.646 -21.078 -4.949 1 96.88 13 SER B N 1
ATOM 1623 C CA . SER B 1 13 ? 1.857 -21.359 -5.715 1 96.88 13 SER B CA 1
ATOM 1624 C C . SER B 1 13 ? 3.109 -21 -4.914 1 96.88 13 SER B C 1
ATOM 1626 O O . SER B 1 13 ? 4.215 -21.406 -5.277 1 96.88 13 SER B O 1
ATOM 1628 N N . GLY B 1 14 ? 3.033 -20.172 -3.902 1 96.81 14 GLY B N 1
ATOM 1629 C CA . GLY B 1 14 ? 4.176 -19.812 -3.082 1 96.81 14 GLY B CA 1
ATOM 1630 C C . GLY B 1 14 ? 4.758 -18.453 -3.447 1 96.81 14 GLY B C 1
ATOM 1631 O O . GLY B 1 14 ? 5.855 -18.109 -3.006 1 96.81 14 GLY B O 1
ATOM 1632 N N . LYS B 1 15 ? 4.059 -17.641 -4.203 1 97.12 15 LYS B N 1
ATOM 1633 C CA . LYS B 1 15 ? 4.5 -16.297 -4.602 1 97.12 15 LYS B CA 1
ATOM 1634 C C . LYS B 1 15 ? 4.914 -15.477 -3.387 1 97.12 15 LYS B C 1
ATOM 1636 O O . LYS B 1 15 ? 5.992 -14.875 -3.377 1 97.12 15 LYS B O 1
ATOM 1641 N N . THR B 1 16 ? 3.979 -15.461 -2.375 1 97.69 16 THR B N 1
ATOM 1642 C CA . THR B 1 16 ? 4.176 -14.594 -1.216 1 97.69 16 THR B CA 1
ATOM 1643 C C . THR B 1 16 ? 5.43 -15 -0.447 1 97.69 16 THR B C 1
ATOM 1645 O O . THR B 1 16 ? 6.211 -14.148 -0.026 1 97.69 16 THR B O 1
ATOM 1648 N N . THR B 1 17 ? 5.668 -16.312 -0.284 1 97.06 17 THR B N 1
ATOM 1649 C CA . THR B 1 17 ? 6.832 -16.828 0.424 1 97.06 17 THR B CA 1
ATOM 1650 C C . THR B 1 17 ? 8.125 -16.391 -0.271 1 97.06 17 THR B C 1
ATOM 1652 O O . THR B 1 17 ? 9.031 -15.867 0.371 1 97.06 17 THR B O 1
ATOM 1655 N N . LEU B 1 18 ? 8.18 -16.609 -1.572 1 98.44 18 LEU B N 1
ATOM 1656 C CA . LEU B 1 18 ? 9.375 -16.281 -2.336 1 98.44 18 LEU B CA 1
ATOM 1657 C C . LEU B 1 18 ? 9.594 -14.773 -2.379 1 98.44 18 LEU B C 1
ATOM 1659 O O . LEU B 1 18 ? 10.719 -14.297 -2.191 1 98.44 18 LEU B O 1
ATOM 1663 N N . ALA B 1 19 ? 8.555 -14.039 -2.604 1 98.75 19 ALA B N 1
ATOM 1664 C CA . ALA B 1 19 ? 8.617 -12.586 -2.693 1 98.75 19 ALA B CA 1
ATOM 1665 C C . ALA B 1 19 ? 9.109 -11.977 -1.379 1 98.75 19 ALA B C 1
ATOM 1667 O O . ALA B 1 19 ? 9.969 -11.094 -1.377 1 98.75 19 ALA B O 1
ATOM 1668 N N . LYS B 1 20 ? 8.539 -12.422 -0.233 1 98.56 20 LYS B N 1
ATOM 1669 C CA . LYS B 1 20 ? 8.922 -11.883 1.069 1 98.56 20 LYS B CA 1
ATOM 1670 C C . LYS B 1 20 ? 10.383 -12.172 1.38 1 98.56 20 LYS B C 1
ATOM 1672 O O . LYS B 1 20 ? 11.07 -11.344 1.982 1 98.56 20 LYS B O 1
ATOM 1677 N N . ALA B 1 21 ? 10.836 -13.367 1.003 1 98.5 21 ALA B N 1
ATOM 1678 C CA . ALA B 1 21 ? 12.234 -13.703 1.233 1 98.5 21 ALA B CA 1
ATOM 1679 C C . ALA B 1 21 ? 13.156 -12.711 0.524 1 98.5 21 ALA B C 1
ATOM 1681 O O . ALA B 1 21 ? 14.125 -12.227 1.114 1 98.5 21 ALA B O 1
ATOM 1682 N N . LEU B 1 22 ? 12.852 -12.391 -0.71 1 98.56 22 LEU B N 1
ATOM 1683 C CA . LEU B 1 22 ? 13.695 -11.484 -1.479 1 98.56 22 LEU B CA 1
ATOM 1684 C C . LEU B 1 22 ? 13.531 -10.047 -0.988 1 98.56 22 LEU B C 1
ATOM 1686 O O . LEU B 1 22 ? 14.508 -9.289 -0.952 1 98.56 22 LEU B O 1
ATOM 1690 N N . SER B 1 23 ? 12.32 -9.672 -0.663 1 98.56 23 SER B N 1
ATOM 1691 C CA . SER B 1 23 ? 12.086 -8.344 -0.11 1 98.56 23 SER B CA 1
ATOM 1692 C C . SER B 1 23 ? 12.891 -8.125 1.166 1 98.56 23 SER B C 1
ATOM 1694 O O . SER B 1 23 ? 13.492 -7.062 1.35 1 98.56 23 SER B O 1
ATOM 1696 N N . ARG B 1 24 ? 12.875 -9.102 2.002 1 97.81 24 ARG B N 1
ATOM 1697 C CA . ARG B 1 24 ? 13.641 -9.039 3.246 1 97.81 24 ARG B CA 1
ATOM 1698 C C . ARG B 1 24 ? 15.125 -8.867 2.965 1 97.81 24 ARG B C 1
ATOM 1700 O O . ARG B 1 24 ? 15.789 -8.031 3.594 1 97.81 24 ARG B O 1
ATOM 1707 N N . LYS B 1 25 ? 15.594 -9.617 2.078 1 97.88 25 LYS B N 1
ATOM 1708 C CA . LYS B 1 25 ? 17.031 -9.656 1.79 1 97.88 25 LYS B CA 1
ATOM 1709 C C . LYS B 1 25 ? 17.484 -8.359 1.111 1 97.88 25 LYS B C 1
ATOM 1711 O O . LYS B 1 25 ? 18.547 -7.828 1.434 1 97.88 25 LYS B O 1
ATOM 1716 N N . TYR B 1 26 ? 16.688 -7.824 0.212 1 98 26 TYR B N 1
ATOM 1717 C CA . TYR B 1 26 ? 17.141 -6.723 -0.633 1 98 26 TYR B CA 1
ATOM 1718 C C . TYR B 1 26 ? 16.469 -5.414 -0.219 1 98 26 TYR B C 1
ATOM 1720 O O . TYR B 1 26 ? 16.719 -4.367 -0.824 1 98 26 TYR B O 1
ATOM 1728 N N . LYS B 1 27 ? 15.625 -5.477 0.753 1 97.81 27 LYS B N 1
ATOM 1729 C CA . LYS B 1 27 ? 14.93 -4.328 1.331 1 97.81 27 LYS B CA 1
ATOM 1730 C C . LYS B 1 27 ? 14.109 -3.592 0.275 1 97.81 27 LYS B C 1
ATOM 1732 O O . LYS B 1 27 ? 14.102 -2.359 0.237 1 97.81 27 LYS B O 1
ATOM 1737 N N . ALA B 1 28 ? 13.586 -4.402 -0.665 1 98.56 28 ALA B N 1
ATOM 1738 C CA . ALA B 1 28 ? 12.648 -3.852 -1.646 1 98.56 28 ALA B CA 1
ATOM 1739 C C . ALA B 1 28 ? 11.273 -3.623 -1.029 1 98.56 28 ALA B C 1
ATOM 1741 O O . ALA B 1 28 ? 10.797 -4.445 -0.242 1 98.56 28 ALA B O 1
ATOM 1742 N N . ALA B 1 29 ? 10.68 -2.451 -1.328 1 98.88 29 ALA B N 1
ATOM 1743 C CA . ALA B 1 29 ? 9.305 -2.221 -0.875 1 98.88 29 ALA B CA 1
ATOM 1744 C C . ALA B 1 29 ? 8.383 -3.35 -1.324 1 98.88 29 ALA B C 1
ATOM 1746 O O . ALA B 1 29 ? 8.508 -3.854 -2.443 1 98.88 29 ALA B O 1
ATOM 1747 N N . PHE B 1 30 ? 7.461 -3.762 -0.483 1 98.94 30 PHE B N 1
ATOM 1748 C CA . PHE B 1 30 ? 6.676 -4.973 -0.683 1 98.94 30 PHE B CA 1
ATOM 1749 C C . PHE B 1 30 ? 5.188 -4.656 -0.709 1 98.94 30 PHE B C 1
ATOM 1751 O O . PHE B 1 30 ? 4.652 -4.078 0.24 1 98.94 30 PHE B O 1
ATOM 1758 N N . PHE B 1 31 ? 4.52 -5.035 -1.805 1 98.94 31 PHE B N 1
ATOM 1759 C CA . PHE B 1 31 ? 3.092 -4.789 -1.984 1 98.94 31 PHE B CA 1
ATOM 1760 C C . PHE B 1 31 ? 2.355 -6.078 -2.318 1 98.94 31 PHE B C 1
ATOM 1762 O O . PHE B 1 31 ? 2.434 -6.57 -3.445 1 98.94 31 PHE B O 1
ATOM 1769 N N . ASP B 1 32 ? 1.7 -6.641 -1.334 1 98.69 32 ASP B N 1
ATOM 1770 C CA . ASP B 1 32 ? 0.847 -7.812 -1.49 1 98.69 32 ASP B CA 1
ATOM 1771 C C . ASP B 1 32 ? -0.603 -7.406 -1.746 1 98.69 32 ASP B C 1
ATOM 1773 O O . ASP B 1 32 ? -1.248 -6.812 -0.882 1 98.69 32 ASP B O 1
ATOM 1777 N N . MET B 1 33 ? -1.136 -7.77 -2.873 1 98.25 33 MET B N 1
ATOM 1778 C CA . MET B 1 33 ? -2.465 -7.34 -3.299 1 98.25 33 MET B CA 1
ATOM 1779 C C . MET B 1 33 ? -3.529 -7.797 -2.305 1 98.25 33 MET B C 1
ATOM 1781 O O . MET B 1 33 ? -4.48 -7.062 -2.029 1 98.25 33 MET B O 1
ATOM 1785 N N . ASP B 1 34 ? -3.4 -9 -1.754 1 96.56 34 ASP B N 1
ATOM 1786 C CA . ASP B 1 34 ? -4.387 -9.5 -0.801 1 96.56 34 ASP B CA 1
ATOM 1787 C C . ASP B 1 34 ? -4.402 -8.648 0.47 1 96.56 34 ASP B C 1
ATOM 1789 O O . ASP B 1 34 ? -5.465 -8.391 1.035 1 96.56 34 ASP B O 1
ATOM 1793 N N . ILE B 1 35 ? -3.262 -8.25 0.942 1 97.75 35 ILE B N 1
ATOM 1794 C CA . ILE B 1 35 ? -3.158 -7.422 2.141 1 97.75 35 ILE B CA 1
ATOM 1795 C C . ILE B 1 35 ? -3.775 -6.051 1.879 1 97.75 35 ILE B C 1
ATOM 1797 O O . ILE B 1 35 ? -4.551 -5.547 2.695 1 97.75 35 ILE B O 1
ATOM 1801 N N . LEU B 1 36 ? -3.48 -5.453 0.744 1 98.62 36 LEU B N 1
ATOM 1802 C CA . LEU B 1 36 ? -3.926 -4.102 0.411 1 98.62 36 LEU B CA 1
ATOM 1803 C C . LEU B 1 36 ? -5.43 -4.07 0.167 1 98.62 36 LEU B C 1
ATOM 1805 O O . LEU B 1 36 ? -6.109 -3.119 0.56 1 98.62 36 LEU B O 1
ATOM 1809 N N . LEU B 1 37 ? -5.953 -5.098 -0.447 1 98.44 37 LEU B N 1
ATOM 1810 C CA . LEU B 1 37 ? -7.344 -5.102 -0.883 1 98.44 37 LEU B CA 1
ATOM 1811 C C . LEU B 1 37 ? -8.266 -5.531 0.251 1 98.44 37 LEU B C 1
ATOM 1813 O O . LEU B 1 37 ? -9.438 -5.145 0.284 1 98.44 37 LEU B O 1
ATOM 1817 N N . ARG B 1 38 ? -7.832 -6.328 1.177 1 97.62 38 ARG B N 1
ATOM 1818 C CA . ARG B 1 38 ? -8.68 -7.039 2.127 1 97.62 38 ARG B CA 1
ATOM 1819 C C . ARG B 1 38 ? -9.594 -6.07 2.877 1 97.62 38 ARG B C 1
ATOM 1821 O O . ARG B 1 38 ? -10.805 -6.262 2.918 1 97.62 38 ARG B O 1
ATOM 1828 N N . PRO B 1 39 ? -9.047 -4.945 3.463 1 98.31 39 PRO B N 1
ATOM 1829 C CA . PRO B 1 39 ? -9.953 -4.055 4.195 1 98.31 39 PRO B CA 1
ATOM 1830 C C . PRO B 1 39 ? -11.062 -3.482 3.311 1 98.31 39 PRO B C 1
ATOM 1832 O O . PRO B 1 39 ? -12.219 -3.396 3.738 1 98.31 39 PRO B O 1
ATOM 1835 N N . ALA B 1 40 ? -10.719 -3.121 2.098 1 98.56 40 ALA B N 1
ATOM 1836 C CA . ALA B 1 40 ? -11.703 -2.543 1.187 1 98.56 40 ALA B CA 1
ATOM 1837 C C . ALA B 1 40 ? -12.734 -3.586 0.754 1 98.56 40 ALA B C 1
ATOM 1839 O O . ALA B 1 40 ? -13.93 -3.301 0.699 1 98.56 40 ALA B O 1
ATOM 1840 N N . ALA B 1 41 ? -12.234 -4.785 0.428 1 98.19 41 ALA B N 1
ATOM 1841 C CA . ALA B 1 41 ? -13.133 -5.863 0.025 1 98.19 41 ALA B CA 1
ATOM 1842 C C . ALA B 1 41 ? -14.117 -6.199 1.137 1 98.19 41 ALA B C 1
ATOM 1844 O O . ALA B 1 41 ? -15.32 -6.344 0.888 1 98.19 41 ALA B O 1
ATOM 1845 N N . GLU B 1 42 ? -13.625 -6.305 2.359 1 97.88 42 GLU B N 1
ATOM 1846 C CA . GLU B 1 42 ? -14.492 -6.59 3.494 1 97.88 42 GLU B CA 1
ATOM 1847 C C . GLU B 1 42 ? -15.547 -5.5 3.67 1 97.88 42 GLU B C 1
ATOM 1849 O O . GLU B 1 42 ? -16.719 -5.797 3.92 1 97.88 42 GLU B O 1
ATOM 1854 N N . ALA B 1 43 ? -15.133 -4.25 3.576 1 98 43 ALA B N 1
ATOM 1855 C CA . ALA B 1 43 ? -16.047 -3.129 3.721 1 98 43 ALA B CA 1
ATOM 1856 C C . ALA B 1 43 ? -17.125 -3.162 2.641 1 98 43 ALA B C 1
ATOM 1858 O O . ALA B 1 43 ? -18.328 -3.047 2.941 1 98 43 ALA B O 1
ATOM 1859 N N . ILE B 1 44 ? -16.734 -3.363 1.381 1 98.12 44 ILE B N 1
ATOM 1860 C CA . ILE B 1 44 ? -17.641 -3.32 0.242 1 98.12 44 ILE B CA 1
ATOM 1861 C C . ILE B 1 44 ? -18.609 -4.504 0.309 1 98.12 44 ILE B C 1
ATOM 1863 O O . ILE B 1 44 ? -19.812 -4.332 0.142 1 98.12 44 ILE B O 1
ATOM 1867 N N . MET B 1 45 ? -18.031 -5.707 0.541 1 97.81 45 MET B N 1
ATOM 1868 C CA . MET B 1 45 ? -18.875 -6.895 0.632 1 97.81 45 MET B CA 1
ATOM 1869 C C . MET B 1 45 ? -19.891 -6.758 1.766 1 97.81 45 MET B C 1
ATOM 1871 O O . MET B 1 45 ? -21.062 -7.094 1.599 1 97.81 45 MET B O 1
ATOM 1875 N N . THR B 1 46 ? -19.484 -6.18 2.934 1 97.5 46 THR B N 1
ATOM 1876 C CA . THR B 1 46 ? -20.359 -5.953 4.066 1 97.5 46 THR B CA 1
ATOM 1877 C C . THR B 1 46 ? -21.453 -4.945 3.705 1 97.5 46 THR B C 1
ATOM 1879 O O . THR B 1 46 ? -22.641 -5.172 3.979 1 97.5 46 THR B O 1
ATOM 1882 N N . LEU B 1 47 ? -21.078 -3.891 3.088 1 96.25 47 LEU B N 1
ATOM 1883 C CA . LEU B 1 47 ? -22.016 -2.844 2.693 1 96.25 47 LEU B CA 1
ATOM 1884 C C . LEU B 1 47 ? -23.078 -3.391 1.732 1 96.25 47 LEU B C 1
ATOM 1886 O O . LEU B 1 47 ? -24.203 -2.906 1.704 1 96.25 47 LEU B O 1
ATOM 1890 N N . GLN B 1 48 ? -22.688 -4.445 0.935 1 96.5 48 GLN B N 1
ATOM 1891 C CA . GLN B 1 48 ? -23.578 -5.031 -0.06 1 96.5 48 GLN B CA 1
ATOM 1892 C C . GLN B 1 48 ? -24.359 -6.199 0.526 1 96.5 48 GLN B C 1
ATOM 1894 O O . GLN B 1 48 ? -25.109 -6.871 -0.187 1 96.5 48 GLN B O 1
ATOM 1899 N N . GLY B 1 49 ? -24.141 -6.508 1.837 1 97.19 49 GLY B N 1
ATOM 1900 C CA . GLY B 1 49 ? -24.844 -7.605 2.494 1 97.19 49 GLY B CA 1
ATOM 1901 C C . GLY B 1 49 ? -24.328 -8.969 2.078 1 97.19 49 GLY B C 1
ATOM 1902 O O . GLY B 1 49 ? -25.078 -9.953 2.1 1 97.19 49 GLY B O 1
ATOM 1903 N N . LEU B 1 50 ? -23.109 -8.992 1.588 1 97.06 50 LEU B N 1
ATOM 1904 C CA . LEU B 1 50 ? -22.5 -10.227 1.111 1 97.06 50 LEU B CA 1
ATOM 1905 C C . LEU B 1 50 ? -21.469 -10.734 2.109 1 97.06 50 LEU B C 1
ATOM 1907 O O . LEU B 1 50 ? -21.156 -10.055 3.09 1 97.06 50 LEU B O 1
ATOM 1911 N N . ASP B 1 51 ? -20.938 -11.961 1.935 1 96 51 ASP B N 1
ATOM 1912 C CA . ASP B 1 51 ? -19.938 -12.562 2.811 1 96 51 ASP B CA 1
ATOM 1913 C C . ASP B 1 51 ? -18.609 -11.805 2.73 1 96 51 ASP B C 1
ATOM 1915 O O . ASP B 1 51 ? -17.938 -11.812 1.694 1 96 51 ASP B O 1
ATOM 1919 N N . PRO B 1 52 ? -18.188 -11.125 3.766 1 96.31 52 PRO B N 1
ATOM 1920 C CA . PRO B 1 52 ? -16.953 -10.336 3.74 1 96.31 52 PRO B CA 1
ATOM 1921 C C . PRO B 1 52 ? -15.711 -11.211 3.576 1 96.31 52 PRO B C 1
ATOM 1923 O O . PRO B 1 52 ? -14.633 -10.695 3.277 1 96.31 52 PRO B O 1
ATOM 1926 N N . SER B 1 53 ? -15.789 -12.539 3.74 1 94.56 53 SER B N 1
ATOM 1927 C CA . SER B 1 53 ? -14.633 -13.43 3.621 1 94.56 53 SER B CA 1
ATOM 1928 C C . SER B 1 53 ? -14.516 -13.992 2.209 1 94.56 53 SER B C 1
ATOM 1930 O O . SER B 1 53 ? -13.508 -14.609 1.867 1 94.56 53 SER B O 1
ATOM 1932 N N . ASP B 1 54 ? -15.523 -13.703 1.338 1 94.12 54 ASP B N 1
ATOM 1933 C CA . ASP B 1 54 ? -15.5 -14.164 -0.046 1 94.12 54 ASP B CA 1
ATOM 1934 C C . ASP B 1 54 ? -14.383 -13.484 -0.833 1 94.12 54 ASP B C 1
ATOM 1936 O O . ASP B 1 54 ? -14.188 -12.273 -0.723 1 94.12 54 ASP B O 1
ATOM 1940 N N . ARG B 1 55 ? -13.625 -14.281 -1.613 1 94.69 55 ARG B N 1
ATOM 1941 C CA . ARG B 1 55 ? -12.539 -13.711 -2.408 1 94.69 55 ARG B CA 1
ATOM 1942 C C . ARG B 1 55 ? -12.57 -14.25 -3.836 1 94.69 55 ARG B C 1
ATOM 1944 O O . ARG B 1 55 ? -11.656 -13.992 -4.621 1 94.69 55 ARG B O 1
ATOM 1951 N N . ASP B 1 56 ? -13.578 -14.977 -4.188 1 94.44 56 ASP B N 1
ATOM 1952 C CA . ASP B 1 56 ? -13.406 -15.68 -5.453 1 94.44 56 ASP B CA 1
ATOM 1953 C C . ASP B 1 56 ? -14.734 -15.766 -6.211 1 94.44 56 ASP B C 1
ATOM 1955 O O . ASP B 1 56 ? -14.75 -16.109 -7.395 1 94.44 56 ASP B O 1
ATOM 1959 N N . SER B 1 57 ? -15.883 -15.445 -5.605 1 94.62 57 SER B N 1
ATOM 1960 C CA . SER B 1 57 ? -17.172 -15.539 -6.266 1 94.62 57 SER B CA 1
ATOM 1961 C C . SER B 1 57 ? -17.297 -14.516 -7.391 1 94.62 57 SER B C 1
ATOM 1963 O O . SER B 1 57 ? -16.531 -13.555 -7.449 1 94.62 57 SER B O 1
ATOM 1965 N N . PRO B 1 58 ? -18.234 -14.742 -8.297 1 94.56 58 PRO B N 1
ATOM 1966 C CA . PRO B 1 58 ? -18.5 -13.75 -9.344 1 94.56 58 PRO B CA 1
ATOM 1967 C C . PRO B 1 58 ? -18.844 -12.375 -8.773 1 94.56 58 PRO B C 1
ATOM 1969 O O . PRO B 1 58 ? -18.453 -11.352 -9.328 1 94.56 58 PRO B O 1
ATOM 1972 N N . GLU B 1 59 ? -19.594 -12.359 -7.684 1 95.44 59 GLU B N 1
ATOM 1973 C CA . GLU B 1 59 ? -19.953 -11.102 -7.039 1 95.44 59 GLU B CA 1
ATOM 1974 C C . GLU B 1 59 ? -18.719 -10.383 -6.508 1 95.44 59 GLU B C 1
ATOM 1976 O O . GLU B 1 59 ? -18.562 -9.172 -6.703 1 95.44 59 GLU B O 1
ATOM 1981 N N . TYR B 1 60 ? -17.891 -11.125 -5.84 1 96.5 60 TYR B N 1
ATOM 1982 C CA . TYR B 1 60 ? -16.641 -10.555 -5.363 1 96.5 60 TYR B CA 1
ATOM 1983 C C . TYR B 1 60 ? -15.82 -9.992 -6.52 1 96.5 60 TYR B C 1
ATOM 1985 O O . TYR B 1 60 ? -15.289 -8.875 -6.43 1 96.5 60 TYR B O 1
ATOM 1993 N N . LYS B 1 61 ? -15.703 -10.758 -7.496 1 95.5 61 LYS B N 1
ATOM 1994 C CA . LYS B 1 61 ? -14.883 -10.336 -8.625 1 95.5 61 LYS B CA 1
ATOM 1995 C C . LYS B 1 61 ? -15.453 -9.07 -9.266 1 95.5 61 LYS B C 1
ATOM 1997 O O . LYS B 1 61 ? -14.695 -8.156 -9.617 1 95.5 61 LYS B O 1
ATOM 2002 N N . ARG B 1 62 ? -16.703 -9.008 -9.391 1 96.44 62 ARG B N 1
ATOM 2003 C CA . ARG B 1 62 ? -17.359 -7.836 -9.969 1 96.44 62 ARG B CA 1
ATOM 2004 C C . ARG B 1 62 ? -17.141 -6.602 -9.109 1 96.44 62 ARG B C 1
ATOM 2006 O O . ARG B 1 62 ? -16.906 -5.508 -9.625 1 96.44 62 ARG B O 1
ATOM 2013 N N . LEU B 1 63 ? -17.141 -6.742 -7.805 1 96.81 63 LEU B N 1
ATOM 2014 C CA . LEU B 1 63 ? -17.156 -5.613 -6.883 1 96.81 63 LEU B CA 1
ATOM 2015 C C . LEU B 1 63 ? -15.742 -5.215 -6.484 1 96.81 63 LEU B C 1
ATOM 2017 O O . LEU B 1 63 ? -15.469 -4.039 -6.242 1 96.81 63 LEU B O 1
ATOM 2021 N N . CYS B 1 64 ? -14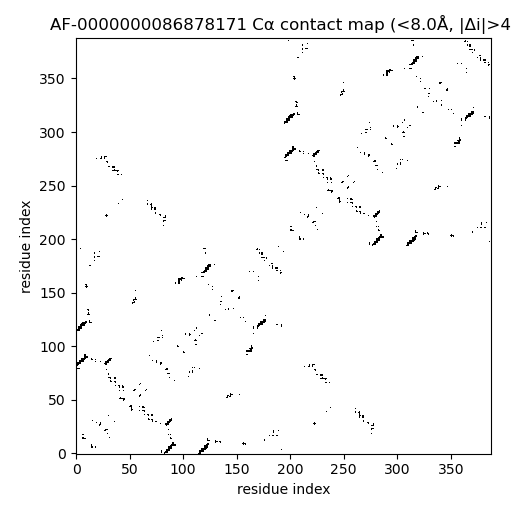.828 -6.246 -6.461 1 97.81 64 CYS B N 1
ATOM 2022 C CA . CYS B 1 64 ? -13.609 -5.973 -5.699 1 97.81 64 CYS B CA 1
ATOM 2023 C C . CYS B 1 64 ? -12.367 -6.254 -6.531 1 97.81 64 CYS B C 1
ATOM 2025 O O . CYS B 1 64 ? -11.289 -5.738 -6.234 1 97.81 64 CYS B O 1
ATOM 2027 N N . ARG B 1 65 ? -12.469 -7.09 -7.562 1 96.12 65 ARG B N 1
ATOM 2028 C CA . ARG B 1 65 ? -11.266 -7.562 -8.242 1 96.12 65 ARG B CA 1
ATOM 2029 C C . ARG B 1 65 ? -10.43 -6.395 -8.758 1 96.12 65 ARG B C 1
ATOM 2031 O O . ARG B 1 65 ? -9.266 -6.238 -8.383 1 96.12 65 ARG B O 1
ATOM 2038 N N . ASP B 1 66 ? -11.023 -5.555 -9.594 1 97.19 66 ASP B N 1
ATOM 2039 C CA . ASP B 1 66 ? -10.273 -4.473 -10.219 1 97.19 66 ASP B CA 1
ATOM 2040 C C . ASP B 1 66 ? -9.781 -3.471 -9.18 1 97.19 66 ASP B C 1
ATOM 2042 O O . ASP B 1 66 ? -8.727 -2.852 -9.359 1 97.19 66 ASP B O 1
ATOM 2046 N N . LEU B 1 67 ? -10.508 -3.357 -8.109 1 98 67 LEU B N 1
ATOM 2047 C CA . LEU B 1 67 ? -10.133 -2.465 -7.02 1 98 67 LEU B CA 1
ATOM 2048 C C . LEU B 1 67 ? -8.797 -2.877 -6.418 1 98 67 LEU B C 1
ATOM 2050 O O . LEU B 1 67 ? -7.953 -2.023 -6.125 1 98 67 LEU B O 1
ATOM 2054 N N . GLY B 1 68 ? -8.578 -4.145 -6.191 1 98 68 GLY B N 1
ATOM 2055 C CA . GLY B 1 68 ? -7.312 -4.641 -5.668 1 98 68 GLY B CA 1
ATOM 2056 C C . GLY B 1 68 ? -6.125 -4.285 -6.543 1 98 68 GLY B C 1
ATOM 2057 O O . GLY B 1 68 ? -5.074 -3.887 -6.035 1 98 68 GLY B O 1
ATOM 2058 N N . TYR B 1 69 ? -6.332 -4.379 -7.816 1 98.19 69 TYR B N 1
ATOM 2059 C CA . TYR B 1 69 ? -5.258 -4.066 -8.75 1 98.19 69 TYR B CA 1
ATOM 2060 C C . TYR B 1 69 ? -4.945 -2.574 -8.75 1 98.19 69 TYR B C 1
ATOM 2062 O O . TYR B 1 69 ? -3.777 -2.18 -8.758 1 98.19 69 TYR B O 1
ATOM 2070 N N . ARG B 1 70 ? -5.941 -1.795 -8.672 1 98.5 70 ARG B N 1
ATOM 2071 C CA . ARG B 1 70 ? -5.738 -0.35 -8.719 1 98.5 70 ARG B CA 1
ATOM 2072 C C . ARG B 1 70 ? -5.055 0.148 -7.449 1 98.5 70 ARG B C 1
ATOM 2074 O O . ARG B 1 70 ? -4.094 0.918 -7.516 1 98.5 70 ARG B O 1
ATOM 2081 N N . ILE B 1 71 ? -5.543 -0.314 -6.246 1 98.75 71 ILE B N 1
ATOM 2082 C CA . ILE B 1 71 ? -4.922 0.08 -4.984 1 98.75 71 ILE B CA 1
ATOM 2083 C C . ILE B 1 71 ? -3.445 -0.313 -4.992 1 98.75 71 ILE B C 1
ATOM 2085 O O . ILE B 1 71 ? -2.578 0.502 -4.668 1 98.75 71 ILE B O 1
ATOM 2089 N N . THR B 1 72 ? -3.188 -1.514 -5.426 1 98.81 72 THR B N 1
ATOM 2090 C CA . THR B 1 72 ? -1.847 -2.084 -5.375 1 98.81 72 THR B CA 1
ATOM 2091 C C . THR B 1 72 ? -0.913 -1.354 -6.336 1 98.81 72 THR B C 1
ATOM 2093 O O . THR B 1 72 ? 0.183 -0.941 -5.953 1 98.81 72 THR B O 1
ATOM 2096 N N . MET B 1 73 ? -1.365 -1.113 -7.559 1 98.88 73 MET B N 1
ATOM 2097 C CA . MET B 1 73 ? -0.49 -0.507 -8.562 1 98.88 73 MET B CA 1
ATOM 2098 C C . MET B 1 73 ? -0.271 0.973 -8.266 1 98.88 73 MET B C 1
ATOM 2100 O O . MET B 1 73 ? 0.819 1.501 -8.492 1 98.88 73 MET B O 1
ATOM 2104 N N . ASP B 1 74 ? -1.307 1.688 -7.77 1 98.75 74 ASP B N 1
ATOM 2105 C CA . ASP B 1 74 ? -1.097 3.076 -7.371 1 98.75 74 ASP B CA 1
ATOM 2106 C C . ASP B 1 74 ? 0.005 3.186 -6.32 1 98.75 74 ASP B C 1
ATOM 2108 O O . ASP B 1 74 ? 0.888 4.039 -6.426 1 98.75 74 ASP B O 1
ATOM 2112 N N . ALA B 1 75 ? -0.068 2.295 -5.359 1 98.69 75 ALA B N 1
ATOM 2113 C CA . ALA B 1 75 ? 0.919 2.316 -4.281 1 98.69 75 ALA B CA 1
ATOM 2114 C C . ALA B 1 75 ? 2.303 1.932 -4.797 1 98.69 75 ALA B C 1
ATOM 2116 O O . ALA B 1 75 ? 3.299 2.58 -4.465 1 98.69 75 ALA B O 1
ATOM 2117 N N . ALA B 1 76 ? 2.375 0.872 -5.586 1 98.88 76 ALA B N 1
ATOM 2118 C CA . ALA B 1 76 ? 3.65 0.395 -6.117 1 98.88 76 ALA B CA 1
ATOM 2119 C C . ALA B 1 76 ? 4.309 1.456 -6.992 1 98.88 76 ALA B C 1
ATOM 2121 O O . ALA B 1 76 ? 5.504 1.729 -6.855 1 98.88 76 ALA B O 1
ATOM 2122 N N . LEU B 1 77 ? 3.51 2.086 -7.867 1 98.75 77 LEU B N 1
ATOM 2123 C CA . LEU B 1 77 ? 4.043 3.068 -8.805 1 98.75 77 LEU B CA 1
ATOM 2124 C C . LEU B 1 77 ? 4.5 4.324 -8.07 1 98.75 77 LEU B C 1
ATOM 2126 O O . LEU B 1 77 ? 5.461 4.977 -8.484 1 98.75 77 LEU B O 1
ATOM 2130 N N . ASP B 1 78 ? 3.799 4.676 -7.008 1 98.5 78 ASP B N 1
ATOM 2131 C CA . ASP B 1 78 ? 4.25 5.797 -6.184 1 98.5 78 ASP B CA 1
ATOM 2132 C C . ASP B 1 78 ? 5.668 5.559 -5.664 1 98.5 78 ASP B C 1
ATOM 2134 O O . ASP B 1 78 ? 6.473 6.488 -5.594 1 98.5 78 ASP B O 1
ATOM 2138 N N . ASN B 1 79 ? 6.016 4.301 -5.316 1 98.81 79 ASN B N 1
ATOM 2139 C CA . ASN B 1 79 ? 7.352 3.943 -4.844 1 98.81 79 ASN B CA 1
ATOM 2140 C C . ASN B 1 79 ? 8.352 3.883 -5.988 1 98.81 79 ASN B C 1
ATOM 2142 O O . ASN B 1 79 ? 9.492 4.344 -5.852 1 98.81 79 ASN B O 1
ATOM 2146 N N . VAL B 1 80 ? 7.934 3.363 -7.105 1 98.56 80 VAL B N 1
ATOM 2147 C CA . VAL B 1 80 ? 8.797 3.303 -8.281 1 98.56 80 VAL B CA 1
ATOM 2148 C C . VAL B 1 80 ? 9.227 4.711 -8.68 1 98.56 80 VAL B C 1
ATOM 2150 O O . VAL B 1 80 ? 10.398 4.945 -8.992 1 98.56 80 VAL B O 1
ATOM 2153 N N . GLN B 1 81 ? 8.297 5.625 -8.641 1 97.19 81 GLN B N 1
ATOM 2154 C CA . GLN B 1 81 ? 8.578 7.012 -8.992 1 97.19 81 GLN B CA 1
ATOM 2155 C C . GLN B 1 81 ? 9.633 7.613 -8.07 1 97.19 81 GLN B C 1
ATOM 2157 O O . GLN B 1 81 ? 10.359 8.523 -8.469 1 97.19 81 GLN B O 1
ATOM 2162 N N . LEU B 1 82 ? 9.727 7.094 -6.898 1 97.81 82 LEU B N 1
ATOM 2163 C CA . LEU B 1 82 ? 10.688 7.586 -5.91 1 97.81 82 LEU B CA 1
ATOM 2164 C C . LEU B 1 82 ? 12.016 6.852 -6.027 1 97.81 82 LEU B C 1
ATOM 2166 O O . LEU B 1 82 ? 12.93 7.09 -5.238 1 97.81 82 LEU B O 1
ATOM 2170 N N . GLY B 1 83 ? 12.125 5.922 -6.949 1 97.5 83 GLY B N 1
ATOM 2171 C CA . GLY B 1 83 ? 13.367 5.203 -7.18 1 97.5 83 GLY B CA 1
ATOM 2172 C C . GLY B 1 83 ? 13.555 4.023 -6.242 1 97.5 83 GLY B C 1
ATOM 2173 O O . GLY B 1 83 ? 14.68 3.557 -6.043 1 97.5 83 GLY B O 1
ATOM 2174 N N . ILE B 1 84 ? 12.516 3.529 -5.672 1 98.31 84 ILE B N 1
ATOM 2175 C CA . ILE B 1 84 ? 12.57 2.436 -4.707 1 98.31 84 ILE B CA 1
ATOM 2176 C C . ILE B 1 84 ? 12.297 1.11 -5.418 1 98.31 84 ILE B C 1
ATOM 2178 O O . ILE B 1 84 ? 11.32 0.986 -6.156 1 98.31 84 ILE B O 1
ATOM 2182 N N . ASP B 1 85 ? 13.234 0.121 -5.273 1 98.69 85 ASP B N 1
ATOM 2183 C CA . ASP B 1 85 ? 12.922 -1.225 -5.746 1 98.69 85 ASP B CA 1
ATOM 2184 C C . ASP B 1 85 ? 11.633 -1.747 -5.117 1 98.69 85 ASP B C 1
ATOM 2186 O O . ASP B 1 85 ? 11.461 -1.674 -3.896 1 98.69 85 ASP B O 1
ATOM 2190 N N . THR B 1 86 ? 10.773 -2.223 -5.961 1 98.88 86 THR B N 1
ATOM 2191 C CA . THR B 1 86 ? 9.406 -2.52 -5.535 1 98.88 86 THR B CA 1
ATOM 2192 C C . THR B 1 86 ? 8.992 -3.914 -5.988 1 98.88 86 THR B C 1
ATOM 2194 O O . THR B 1 86 ? 9.172 -4.273 -7.152 1 98.88 86 THR B O 1
ATOM 2197 N N . ILE B 1 87 ? 8.477 -4.715 -5.059 1 98.94 87 ILE B N 1
ATOM 2198 C CA . ILE B 1 87 ? 7.949 -6.047 -5.344 1 98.94 87 ILE B CA 1
ATOM 2199 C C . ILE B 1 87 ? 6.43 -6.043 -5.191 1 98.94 87 ILE B C 1
ATOM 2201 O O . ILE B 1 87 ? 5.902 -5.57 -4.18 1 98.94 87 ILE B O 1
ATOM 2205 N N . VAL B 1 88 ? 5.762 -6.523 -6.18 1 98.94 88 VAL B N 1
ATOM 2206 C CA . VAL B 1 88 ? 4.305 -6.633 -6.199 1 98.94 88 VAL B CA 1
ATOM 2207 C C . VAL B 1 88 ? 3.902 -8.102 -6.309 1 98.94 88 VAL B C 1
ATOM 2209 O O . VAL B 1 88 ? 4.41 -8.828 -7.164 1 98.94 88 VAL B O 1
ATOM 2212 N N . VAL B 1 89 ? 2.943 -8.508 -5.438 1 98.81 89 VAL B N 1
ATOM 2213 C CA . VAL B 1 89 ? 2.506 -9.906 -5.41 1 98.81 89 VAL B CA 1
ATOM 2214 C C . VAL B 1 89 ? 1.01 -9.977 -5.703 1 98.81 89 VAL B C 1
ATOM 2216 O O . VAL B 1 89 ? 0.211 -9.273 -5.082 1 98.81 89 VAL B O 1
ATOM 2219 N N . GLY B 1 90 ? 0.617 -10.797 -6.594 1 97.56 90 GLY B N 1
ATOM 2220 C CA . GLY B 1 90 ? -0.782 -11.023 -6.918 1 97.56 90 GLY B CA 1
ATOM 2221 C C . GLY B 1 90 ? -0.976 -11.945 -8.102 1 97.56 90 GLY B C 1
ATOM 2222 O O . GLY B 1 90 ? -0.008 -12.328 -8.766 1 97.56 90 GLY B O 1
ATOM 2223 N N . PRO B 1 91 ? -2.18 -12.305 -8.422 1 95.38 91 PRO B N 1
ATOM 2224 C CA . PRO B 1 91 ? -2.439 -13.18 -9.57 1 95.38 91 PRO B CA 1
ATOM 2225 C C . PRO B 1 91 ? -2.16 -12.5 -10.906 1 95.38 91 PRO B C 1
ATOM 2227 O O . PRO B 1 91 ? -1.466 -13.07 -11.758 1 95.38 91 PRO B O 1
ATOM 2230 N N . PHE B 1 92 ? -2.562 -11.367 -11.227 1 96.25 92 PHE B N 1
ATOM 2231 C CA . PHE B 1 92 ? -2.393 -10.531 -12.414 1 96.25 92 PHE B CA 1
ATOM 2232 C C . PHE B 1 92 ? -2.756 -11.297 -13.68 1 96.25 92 PHE B C 1
ATOM 2234 O O . PHE B 1 92 ? -2.098 -11.156 -14.711 1 96.25 92 PHE B O 1
ATOM 2241 N N . THR B 1 93 ? -3.719 -12.133 -13.562 1 92.44 93 THR B N 1
ATOM 2242 C CA . THR B 1 93 ? -4.066 -13.039 -14.648 1 92.44 93 THR B CA 1
ATOM 2243 C C . THR B 1 93 ? -4.477 -12.266 -15.898 1 92.44 93 THR B C 1
ATOM 2245 O O . THR B 1 93 ? -3.809 -12.336 -16.938 1 92.44 93 THR B O 1
ATOM 2248 N N . LYS B 1 94 ? -5.496 -11.43 -15.828 1 92.94 94 LYS B N 1
ATOM 2249 C CA . LYS B 1 94 ? -5.953 -10.625 -16.969 1 92.94 94 LYS B CA 1
ATOM 2250 C C . LYS B 1 94 ? -4.898 -9.609 -17.375 1 92.94 94 LYS B C 1
ATOM 2252 O O . LYS B 1 94 ? -4.688 -9.375 -18.578 1 92.94 94 LYS B O 1
ATOM 2257 N N . GLU B 1 95 ? -4.242 -9.008 -16.5 1 96.62 95 GLU B N 1
ATOM 2258 C CA . GLU B 1 95 ? -3.25 -7.957 -16.719 1 96.62 95 GLU B CA 1
ATOM 2259 C C . GLU B 1 95 ? -2.055 -8.492 -17.5 1 96.62 95 GLU B C 1
ATOM 2261 O O . GLU B 1 95 ? -1.561 -7.832 -18.422 1 96.62 95 GLU B O 1
ATOM 2266 N N . THR B 1 96 ? -1.612 -9.695 -17.125 1 95 96 THR B N 1
ATOM 2267 C CA . THR B 1 96 ? -0.445 -10.281 -17.781 1 95 96 THR B CA 1
ATOM 2268 C C . THR B 1 96 ? -0.752 -10.625 -19.234 1 95 96 THR B C 1
ATOM 2270 O O . THR B 1 96 ? 0.146 -10.641 -20.078 1 95 96 THR B O 1
ATOM 2273 N N . GLU B 1 97 ? -2.014 -10.867 -19.516 1 95.38 97 GLU B N 1
ATOM 2274 C CA . GLU B 1 97 ? -2.414 -11.258 -20.859 1 95.38 97 GLU B CA 1
ATOM 2275 C C . GLU B 1 97 ? -2.648 -10.031 -21.75 1 95.38 97 GLU B C 1
ATOM 2277 O O . GLU B 1 97 ? -2.809 -10.156 -22.953 1 95.38 97 GLU B O 1
ATOM 2282 N N . THR B 1 98 ? -2.691 -8.875 -21.188 1 96.81 98 THR B N 1
ATOM 2283 C CA . THR B 1 98 ? -2.887 -7.633 -21.922 1 96.81 98 THR B CA 1
ATOM 2284 C C . THR B 1 98 ? -1.544 -6.996 -22.266 1 96.81 98 THR B C 1
ATOM 2286 O O . THR B 1 98 ? -0.876 -6.426 -21.406 1 96.81 98 THR B O 1
ATOM 2289 N N . ALA B 1 99 ? -1.191 -6.98 -23.484 1 96.62 99 ALA B N 1
ATOM 2290 C CA . ALA B 1 99 ? 0.16 -6.707 -23.969 1 96.62 99 ALA B CA 1
ATOM 2291 C C . ALA B 1 99 ? 0.63 -5.324 -23.531 1 96.62 99 ALA B C 1
ATOM 2293 O O . ALA B 1 99 ? 1.777 -5.156 -23.109 1 96.62 99 ALA B O 1
ATOM 2294 N N . ASP B 1 100 ? -0.234 -4.34 -23.562 1 97.5 100 ASP B N 1
ATOM 2295 C CA . ASP B 1 100 ? 0.206 -2.969 -23.328 1 97.5 100 ASP B CA 1
ATOM 2296 C C . ASP B 1 100 ? -0.072 -2.541 -21.891 1 97.5 100 ASP B C 1
ATOM 2298 O O . ASP B 1 100 ? 0.094 -1.369 -21.547 1 97.5 100 ASP B O 1
ATOM 2302 N N . TRP B 1 101 ? -0.459 -3.471 -21.078 1 98.44 101 TRP B N 1
ATOM 2303 C CA . TRP B 1 101 ? -0.908 -3.143 -19.734 1 98.44 101 TRP B CA 1
ATOM 2304 C C . TRP B 1 101 ? 0.216 -2.5 -18.922 1 98.44 101 TRP B C 1
ATOM 2306 O O . TRP B 1 101 ? 0.023 -1.45 -18.312 1 98.44 101 TRP B O 1
ATOM 2316 N N . ILE B 1 102 ? 1.397 -3.09 -18.953 1 98.62 102 ILE B N 1
ATOM 2317 C CA . ILE B 1 102 ? 2.5 -2.627 -18.109 1 98.62 102 ILE B CA 1
ATOM 2318 C C . ILE B 1 102 ? 2.967 -1.254 -18.594 1 98.62 102 ILE B C 1
ATOM 2320 O O . ILE B 1 102 ? 3.32 -0.394 -17.781 1 98.62 102 ILE B O 1
ATOM 2324 N N . GLU B 1 103 ? 2.945 -1.027 -19.828 1 98.56 103 GLU B N 1
ATOM 2325 C CA . GLU B 1 103 ? 3.316 0.281 -20.359 1 98.56 103 GLU B CA 1
ATOM 2326 C C . GLU B 1 103 ? 2.285 1.342 -19.984 1 98.56 103 GLU B C 1
ATOM 2328 O O . GLU B 1 103 ? 2.643 2.488 -19.703 1 98.56 103 GLU B O 1
ATOM 2333 N N . GLN B 1 104 ? 1.026 0.933 -20.062 1 98.44 104 GLN B N 1
ATOM 2334 C CA . GLN B 1 104 ? -0.025 1.847 -19.625 1 98.44 104 GLN B CA 1
ATOM 2335 C C . GLN B 1 104 ? 0.143 2.221 -18.156 1 98.44 104 GLN B C 1
ATOM 2337 O O . GLN B 1 104 ? 0 3.389 -17.781 1 98.44 104 GLN B O 1
ATOM 2342 N N . GLU B 1 105 ? 0.485 1.26 -17.344 1 98.56 105 GLU B N 1
ATOM 2343 C CA . GLU B 1 105 ? 0.685 1.52 -15.922 1 98.56 105 GLU B CA 1
ATOM 2344 C C . GLU B 1 105 ? 1.886 2.434 -15.688 1 98.56 105 GLU B C 1
ATOM 2346 O O . GLU B 1 105 ? 1.796 3.408 -14.938 1 98.56 105 GLU B O 1
ATOM 2351 N N . LEU B 1 106 ? 2.979 2.166 -16.312 1 98.5 106 LEU B N 1
ATOM 2352 C CA . LEU B 1 106 ? 4.16 3.012 -16.188 1 98.5 106 LEU B CA 1
ATOM 2353 C C . LEU B 1 106 ? 3.881 4.418 -16.719 1 98.5 106 LEU B C 1
ATOM 2355 O O . LEU B 1 106 ? 4.348 5.402 -16.141 1 98.5 106 LEU B O 1
ATOM 2359 N N . GLY B 1 107 ? 3.057 4.492 -17.75 1 98.44 107 GLY B N 1
ATOM 2360 C CA . GLY B 1 107 ? 2.686 5.777 -18.328 1 98.44 107 GLY B CA 1
ATOM 2361 C C . GLY B 1 107 ? 1.947 6.676 -17.344 1 98.44 107 GLY B C 1
ATOM 2362 O O . GLY B 1 107 ? 2.043 7.902 -17.438 1 98.44 107 GLY B O 1
ATOM 2363 N N . ARG B 1 108 ? 1.269 6.133 -16.406 1 96.88 108 ARG B N 1
ATOM 2364 C CA . ARG B 1 108 ? 0.499 6.887 -15.422 1 96.88 108 ARG B CA 1
ATOM 2365 C C . ARG B 1 108 ? 1.413 7.742 -14.555 1 96.88 108 ARG B C 1
ATOM 2367 O O . ARG B 1 108 ? 0.972 8.734 -13.969 1 96.88 108 ARG B O 1
ATOM 2374 N N . ILE B 1 109 ? 2.703 7.328 -14.461 1 96.62 109 ILE B N 1
ATOM 2375 C CA . ILE B 1 109 ? 3.629 8.094 -13.633 1 96.62 109 ILE B CA 1
ATOM 2376 C C . ILE B 1 109 ? 4.727 8.695 -14.508 1 96.62 109 ILE B C 1
ATOM 2378 O O . ILE B 1 109 ? 5.805 9.039 -14.016 1 96.62 109 ILE B O 1
ATOM 2382 N N . GLY B 1 110 ? 4.461 8.719 -15.797 1 97.38 110 GLY B N 1
ATOM 2383 C CA . GLY B 1 110 ? 5.391 9.328 -16.719 1 97.38 110 GLY B CA 1
ATOM 2384 C C . GLY B 1 110 ? 6.645 8.5 -16.953 1 97.38 110 GLY B C 1
ATOM 2385 O O . GLY B 1 110 ? 7.699 9.039 -17.281 1 97.38 110 GLY B O 1
ATOM 2386 N N . ARG B 1 111 ? 6.559 7.254 -16.688 1 97.69 111 ARG B N 1
ATOM 2387 C CA . ARG B 1 111 ? 7.688 6.352 -16.891 1 97.69 111 ARG B CA 1
ATOM 2388 C C . ARG B 1 111 ? 7.418 5.395 -18.047 1 97.69 111 ARG B C 1
ATOM 2390 O O . ARG B 1 111 ? 6.34 5.418 -18.641 1 97.69 111 ARG B O 1
ATOM 2397 N N . SER B 1 112 ? 8.453 4.645 -18.422 1 97.81 112 SER B N 1
ATOM 2398 C CA . SER B 1 112 ? 8.398 3.637 -19.484 1 97.81 112 SER B CA 1
ATOM 2399 C C . SER B 1 112 ? 9.273 2.438 -19.141 1 97.81 112 SER B C 1
ATOM 2401 O O . SER B 1 112 ? 9.922 2.408 -18.094 1 97.81 112 SER B O 1
ATOM 2403 N N . LEU B 1 113 ? 9.25 1.497 -20.031 1 97.62 113 LEU B N 1
ATOM 2404 C CA . LEU B 1 113 ? 10.102 0.323 -19.875 1 97.62 113 LEU B CA 1
ATOM 2405 C C . LEU B 1 113 ? 11.57 0.677 -20.109 1 97.62 113 LEU B C 1
ATOM 2407 O O . LEU B 1 113 ? 12.461 -0.099 -19.766 1 97.62 113 LEU B O 1
ATOM 2411 N N . GLU B 1 114 ? 11.875 1.828 -20.562 1 96.69 114 GLU B N 1
ATOM 2412 C CA . GLU B 1 114 ? 13.242 2.279 -20.797 1 96.69 114 GLU B CA 1
ATOM 2413 C C . GLU B 1 114 ? 13.875 2.811 -19.516 1 96.69 114 GLU B C 1
ATOM 2415 O O . GLU B 1 114 ? 15.102 2.783 -19.359 1 96.69 114 GLU B O 1
ATOM 2420 N N . ASP B 1 115 ? 13.016 3.273 -18.625 1 97.19 115 ASP B N 1
ATOM 2421 C CA . ASP B 1 115 ? 13.594 3.893 -17.438 1 97.19 115 ASP B CA 1
ATOM 2422 C C . ASP B 1 115 ? 13.133 3.17 -16.172 1 97.19 115 ASP B C 1
ATOM 2424 O O . ASP B 1 115 ? 13.312 3.678 -15.055 1 97.19 115 ASP B O 1
ATOM 2428 N N . THR B 1 116 ? 12.453 2.078 -16.281 1 97.94 116 THR B N 1
ATOM 2429 C CA . THR B 1 116 ? 12.055 1.202 -15.188 1 97.94 116 THR B CA 1
ATOM 2430 C C . THR B 1 116 ? 12.43 -0.246 -15.492 1 97.94 116 THR B C 1
ATOM 2432 O O . THR B 1 116 ? 12.102 -0.767 -16.562 1 97.94 116 THR B O 1
ATOM 2435 N N . ASP B 1 117 ? 13.18 -0.893 -14.664 1 98.31 117 ASP B N 1
ATOM 2436 C CA . ASP B 1 117 ? 13.523 -2.305 -14.812 1 98.31 117 ASP B CA 1
ATOM 2437 C C . ASP B 1 117 ? 12.398 -3.199 -14.305 1 98.31 117 ASP B C 1
ATOM 2439 O O . ASP B 1 117 ? 12.336 -3.516 -13.109 1 98.31 117 ASP B O 1
ATOM 2443 N N . VAL B 1 118 ? 11.547 -3.621 -15.219 1 98.62 118 VAL B N 1
ATOM 2444 C CA . VAL B 1 118 ? 10.406 -4.461 -14.875 1 98.62 118 VAL B CA 1
ATOM 2445 C C . VAL B 1 118 ? 10.789 -5.934 -15.008 1 98.62 118 VAL B C 1
ATOM 2447 O O . VAL B 1 118 ? 11.32 -6.355 -16.031 1 98.62 118 VAL B O 1
ATOM 2450 N N . ARG B 1 119 ? 10.508 -6.723 -13.984 1 98.69 119 ARG B N 1
ATOM 2451 C CA . ARG B 1 119 ? 10.789 -8.156 -13.984 1 98.69 119 ARG B CA 1
ATOM 2452 C C . ARG B 1 119 ? 9.602 -8.945 -13.453 1 98.69 119 ARG B C 1
ATOM 2454 O O . ARG B 1 119 ? 8.828 -8.438 -12.633 1 98.69 119 ARG B O 1
ATOM 2461 N N . VAL B 1 120 ? 9.531 -10.172 -13.953 1 98.75 120 VAL B N 1
ATOM 2462 C CA . VAL B 1 120 ? 8.398 -11.016 -13.586 1 98.75 120 VAL B CA 1
ATOM 2463 C C . VAL B 1 120 ? 8.898 -12.406 -13.188 1 98.75 120 VAL B C 1
ATOM 2465 O O . VAL B 1 120 ? 9.609 -13.055 -13.961 1 98.75 120 VAL B O 1
ATOM 2468 N N . ALA B 1 121 ? 8.57 -12.805 -12.023 1 98.75 121 ALA B N 1
ATOM 2469 C CA . ALA B 1 121 ? 8.617 -14.211 -11.633 1 98.75 121 ALA B CA 1
ATOM 2470 C C . ALA B 1 121 ? 7.223 -14.828 -11.625 1 98.75 121 ALA B C 1
ATOM 2472 O O . ALA B 1 121 ? 6.398 -14.5 -10.766 1 98.75 121 ALA B O 1
ATOM 2473 N N . TYR B 1 122 ? 6.965 -15.68 -12.555 1 98.38 122 TYR B N 1
ATOM 2474 C CA . TYR B 1 122 ? 5.715 -16.422 -12.578 1 98.38 122 TYR B CA 1
ATOM 2475 C C . TYR B 1 122 ? 5.871 -17.766 -11.867 1 98.38 122 TYR B C 1
ATOM 2477 O O . TYR B 1 122 ? 6.551 -18.672 -12.375 1 98.38 122 TYR B O 1
ATOM 2485 N N . ILE B 1 123 ? 5.215 -17.891 -10.75 1 98.38 123 ILE B N 1
ATOM 2486 C CA . ILE B 1 123 ? 5.367 -19.078 -9.906 1 98.38 123 ILE B CA 1
ATOM 2487 C C . ILE B 1 123 ? 4.23 -20.062 -10.18 1 98.38 123 ILE B C 1
ATOM 2489 O O . ILE B 1 123 ? 3.061 -19.672 -10.188 1 98.38 123 ILE B O 1
ATOM 2493 N N . TYR B 1 124 ? 4.617 -21.297 -10.461 1 97.75 124 TYR B N 1
ATOM 2494 C CA . TYR B 1 124 ? 3.592 -22.297 -10.719 1 97.75 124 TYR B CA 1
ATOM 2495 C C . TYR B 1 124 ? 3.941 -23.609 -10.047 1 97.75 124 TYR B C 1
ATOM 2497 O O . TYR B 1 124 ? 5.051 -23.781 -9.539 1 97.75 124 TYR B O 1
ATOM 2505 N N . LEU B 1 125 ? 2.969 -24.453 -9.836 1 97.69 125 LEU B N 1
ATOM 2506 C CA . LEU B 1 125 ? 3.145 -25.812 -9.352 1 97.69 125 LEU B CA 1
ATOM 2507 C C . LEU B 1 125 ? 2.889 -26.828 -10.461 1 97.69 125 LEU B C 1
ATOM 2509 O O . LEU B 1 125 ? 2.213 -26.516 -11.445 1 97.69 125 LEU B O 1
ATOM 2513 N N . ALA B 1 126 ? 3.344 -28.016 -10.227 1 96.12 126 ALA B N 1
ATOM 2514 C CA . ALA B 1 126 ? 3.389 -29.047 -11.266 1 96.12 126 ALA B CA 1
ATOM 2515 C C . ALA B 1 126 ? 1.983 -29.5 -11.648 1 96.12 126 ALA B C 1
ATOM 2517 O O . ALA B 1 126 ? 1.741 -29.875 -12.797 1 96.12 126 ALA B O 1
ATOM 2518 N N . ASN B 1 127 ? 1.085 -29.516 -10.695 1 95.38 127 ASN B N 1
ATOM 2519 C CA . ASN B 1 127 ? -0.257 -30 -11 1 95.38 127 ASN B CA 1
ATOM 2520 C C . ASN B 1 127 ? -1.284 -29.469 -10 1 95.38 127 ASN B C 1
ATOM 2522 O O . ASN B 1 127 ? -0.919 -28.906 -8.961 1 95.38 127 ASN B O 1
ATOM 2526 N N . GLU B 1 128 ? -2.527 -29.656 -10.406 1 95.69 128 GLU B N 1
ATOM 2527 C CA . GLU B 1 128 ? -3.656 -29.141 -9.633 1 95.69 128 GLU B CA 1
ATOM 2528 C C . GLU B 1 128 ? -3.676 -29.734 -8.227 1 95.69 128 GLU B C 1
ATOM 2530 O O . GLU B 1 128 ? -4.047 -29.062 -7.262 1 95.69 128 GLU B O 1
ATOM 2535 N N . ALA B 1 129 ? -3.32 -31.016 -8.125 1 96.44 129 ALA B N 1
ATOM 2536 C CA . ALA B 1 129 ? -3.344 -31.703 -6.836 1 96.44 129 ALA B CA 1
ATOM 2537 C C . ALA B 1 129 ? -2.443 -31 -5.824 1 96.44 129 ALA B C 1
ATOM 2539 O O . ALA B 1 129 ? -2.785 -30.891 -4.641 1 96.44 129 ALA B O 1
ATOM 2540 N N . LEU B 1 130 ? -1.324 -30.547 -6.273 1 96.69 130 LEU B N 1
ATOM 2541 C CA . LEU B 1 130 ? -0.396 -29.844 -5.398 1 96.69 130 LEU B CA 1
ATOM 2542 C C . LEU B 1 130 ? -0.978 -28.5 -4.953 1 96.69 130 LEU B C 1
ATOM 2544 O O . LEU B 1 130 ? -0.836 -28.109 -3.791 1 96.69 130 LEU B O 1
ATOM 2548 N N . TYR B 1 131 ? -1.637 -27.75 -5.863 1 97.19 131 TYR B N 1
ATOM 2549 C CA . TYR B 1 131 ? -2.33 -26.531 -5.492 1 97.19 131 TYR B CA 1
ATOM 2550 C C . TYR B 1 131 ? -3.371 -26.797 -4.41 1 97.19 131 TYR B C 1
ATOM 2552 O O . TYR B 1 131 ? -3.418 -26.094 -3.398 1 97.19 131 TYR B O 1
ATOM 2560 N N . HIS B 1 132 ? -4.125 -27.812 -4.66 1 97.25 132 HIS B N 1
ATOM 2561 C CA . HIS B 1 132 ? -5.188 -28.172 -3.725 1 97.25 132 HIS B CA 1
ATOM 2562 C C . HIS B 1 132 ? -4.625 -28.484 -2.344 1 97.25 132 HIS B C 1
ATOM 2564 O O . HIS B 1 132 ? -5.137 -28 -1.332 1 97.25 132 HIS B O 1
ATOM 2570 N N . LYS B 1 133 ? -3.623 -29.25 -2.289 1 96.94 133 LYS B N 1
ATOM 2571 C CA . LYS B 1 133 ? -2.977 -29.641 -1.039 1 96.94 133 LYS B CA 1
ATOM 2572 C C . LYS B 1 133 ? -2.498 -28.422 -0.265 1 96.94 133 LYS B C 1
ATOM 2574 O O . LYS B 1 133 ? -2.729 -28.312 0.94 1 96.94 133 LYS B O 1
ATOM 2579 N N . ARG B 1 134 ? -1.883 -27.484 -0.931 1 96.25 134 ARG B N 1
ATOM 2580 C CA . ARG B 1 134 ? -1.319 -26.297 -0.286 1 96.25 134 ARG B CA 1
ATOM 2581 C C . ARG B 1 134 ? -2.422 -25.359 0.189 1 96.25 134 ARG B C 1
ATOM 2583 O O . ARG B 1 134 ? -2.332 -24.797 1.279 1 96.25 134 ARG B O 1
ATOM 2590 N N . ILE B 1 135 ? -3.428 -25.156 -0.605 1 96.19 135 ILE B N 1
ATOM 2591 C CA . ILE B 1 135 ? -4.535 -24.281 -0.242 1 96.19 135 ILE B CA 1
ATOM 2592 C C . ILE B 1 135 ? -5.27 -24.859 0.971 1 96.19 135 ILE B C 1
ATOM 2594 O O . ILE B 1 135 ? -5.598 -24.125 1.905 1 96.19 135 ILE B O 1
ATOM 2598 N N . VAL B 1 136 ? -5.449 -26.172 1.036 1 96.88 136 VAL B N 1
ATOM 2599 C CA . VAL B 1 136 ? -6.105 -26.828 2.164 1 96.88 136 VAL B CA 1
ATOM 2600 C C . VAL B 1 136 ? -5.242 -26.688 3.416 1 96.88 136 VAL B C 1
ATOM 2602 O O . VAL B 1 136 ? -5.75 -26.391 4.5 1 96.88 136 VAL B O 1
ATOM 2605 N N . ALA B 1 137 ? -3.949 -26.844 3.279 1 96.06 137 ALA B N 1
ATOM 2606 C CA . ALA B 1 137 ? -3.014 -26.828 4.402 1 96.06 137 ALA B CA 1
ATOM 2607 C C . ALA B 1 137 ? -2.99 -25.453 5.062 1 96.06 137 ALA B C 1
ATOM 2609 O O . ALA B 1 137 ? -2.752 -25.328 6.266 1 96.06 137 ALA B O 1
ATOM 2610 N N . ARG B 1 138 ? -3.312 -24.469 4.336 1 93.62 138 ARG B N 1
ATOM 2611 C CA . ARG B 1 138 ? -3.268 -23.109 4.836 1 93.62 138 ARG B CA 1
ATOM 2612 C C . ARG B 1 138 ? -4.43 -22.828 5.785 1 93.62 138 ARG B C 1
ATOM 2614 O O . ARG B 1 138 ? -4.367 -21.906 6.598 1 93.62 138 ARG B O 1
ATOM 2621 N N . GLN B 1 139 ? -5.488 -23.547 5.707 1 93.56 139 GLN B N 1
ATOM 2622 C CA . GLN B 1 139 ? -6.66 -23.438 6.57 1 93.56 139 GLN B CA 1
ATOM 2623 C C . GLN B 1 139 ? -7.125 -21.984 6.684 1 93.56 139 GLN B C 1
ATOM 2625 O O . GLN B 1 139 ? -7.355 -21.5 7.789 1 93.56 139 GLN B O 1
ATOM 2630 N N . SER B 1 140 ? -7.254 -21.297 5.605 1 92.56 140 SER B N 1
ATOM 2631 C CA . SER B 1 140 ? -7.707 -19.906 5.586 1 92.56 140 SER B CA 1
ATOM 2632 C C . SER B 1 140 ? -9.195 -19.828 5.266 1 92.56 140 SER B C 1
ATOM 2634 O O . SER B 1 140 ? -9.672 -20.453 4.32 1 92.56 140 SER B O 1
ATOM 2636 N N . PRO B 1 141 ? -9.898 -19.031 6.062 1 91.25 141 PRO B N 1
ATOM 2637 C CA . PRO B 1 141 ? -11.305 -18.828 5.723 1 91.25 141 PRO B CA 1
ATOM 2638 C C . PRO B 1 141 ? -11.492 -18.188 4.348 1 91.25 141 PRO B C 1
ATOM 2640 O O . PRO B 1 141 ? -12.547 -18.344 3.729 1 91.25 141 PRO B O 1
ATOM 2643 N N . LEU B 1 142 ? -10.461 -17.562 3.836 1 90.88 142 LEU B N 1
ATOM 2644 C CA . LEU B 1 142 ? -10.531 -16.875 2.551 1 90.88 142 LEU B CA 1
ATOM 2645 C C . LEU B 1 142 ? -10.57 -17.875 1.402 1 90.88 142 LEU B C 1
ATOM 2647 O O . LEU B 1 142 ? -10.859 -17.5 0.262 1 90.88 142 LEU B O 1
ATOM 2651 N N . ASP B 1 143 ? -10.281 -19.109 1.705 1 94.25 143 ASP B N 1
ATOM 2652 C CA . ASP B 1 143 ? -10.172 -20.109 0.651 1 94.25 143 ASP B CA 1
ATOM 2653 C C . ASP B 1 143 ? -11.453 -20.938 0.55 1 94.25 143 ASP B C 1
ATOM 2655 O O . ASP B 1 143 ? -11.539 -21.875 -0.258 1 94.25 143 ASP B O 1
ATOM 2659 N N . GLU B 1 144 ? -12.461 -20.625 1.363 1 93.31 144 GLU B N 1
ATOM 2660 C CA . GLU B 1 144 ? -13.664 -21.453 1.462 1 93.31 144 GLU B CA 1
ATOM 2661 C C . GLU B 1 144 ? -14.367 -21.562 0.112 1 93.31 144 GLU B C 1
ATOM 2663 O O . GLU B 1 144 ? -14.734 -22.656 -0.313 1 93.31 144 GLU B O 1
ATOM 2668 N N . TRP B 1 145 ? -14.594 -20.5 -0.522 1 92.94 145 TRP B N 1
ATOM 2669 C CA . TRP B 1 145 ? -15.32 -20.547 -1.787 1 92.94 145 TRP B CA 1
ATOM 2670 C C . TRP B 1 145 ? -14.594 -21.422 -2.807 1 92.94 145 TRP B C 1
ATOM 2672 O O . TRP B 1 145 ? -15.211 -22.25 -3.477 1 92.94 145 TRP B O 1
ATOM 2682 N N . LYS B 1 146 ? -13.266 -21.141 -3.049 1 92.31 146 LYS B N 1
ATOM 2683 C CA . LYS B 1 146 ? -12.555 -21.859 -4.098 1 92.31 146 LYS B CA 1
ATOM 2684 C C . LYS B 1 146 ? -12.516 -23.359 -3.801 1 92.31 146 LYS B C 1
ATOM 2686 O O . LYS B 1 146 ? -12.617 -24.188 -4.711 1 92.31 146 LYS B O 1
ATOM 2691 N N . LEU B 1 147 ? -12.391 -23.688 -2.459 1 95.5 147 LEU B N 1
ATOM 2692 C CA . LEU B 1 147 ? -12.398 -25.109 -2.107 1 95.5 147 LEU B CA 1
ATOM 2693 C C . LEU B 1 147 ? -13.773 -25.719 -2.375 1 95.5 147 LEU B C 1
ATOM 2695 O O . LEU B 1 147 ? -13.867 -26.859 -2.852 1 95.5 147 LEU B O 1
ATOM 2699 N N . ALA B 1 148 ? -14.859 -24.953 -2.125 1 96.06 148 ALA B N 1
ATOM 2700 C CA . ALA B 1 148 ? -16.219 -25.422 -2.355 1 96.06 148 ALA B CA 1
ATOM 2701 C C . ALA B 1 148 ? -16.547 -25.453 -3.846 1 96.06 148 ALA B C 1
ATOM 2703 O O . ALA B 1 148 ? -17.453 -26.172 -4.277 1 96.06 148 ALA B O 1
ATOM 2704 N N . ASN B 1 149 ? -15.891 -24.672 -4.641 1 96.31 149 ASN B N 1
ATOM 2705 C CA . ASN B 1 149 ? -16.094 -24.578 -6.082 1 96.31 149 ASN B CA 1
ATOM 2706 C C . ASN B 1 149 ? -14.82 -24.875 -6.859 1 96.31 149 ASN B C 1
ATOM 2708 O O . ASN B 1 149 ? -14.453 -24.141 -7.777 1 96.31 149 ASN B O 1
ATOM 2712 N N . TRP B 1 150 ? -14.156 -25.891 -6.508 1 95.5 150 TRP B N 1
ATOM 2713 C CA . TRP B 1 150 ? -12.805 -26.219 -6.957 1 95.5 150 TRP B CA 1
ATOM 2714 C C . TRP B 1 150 ? -12.75 -26.328 -8.477 1 95.5 150 TRP B C 1
ATOM 2716 O O . TRP B 1 150 ? -11.828 -25.828 -9.117 1 95.5 150 TRP B O 1
ATOM 2726 N N . ASP B 1 151 ? -13.75 -26.969 -9.07 1 94.31 151 ASP B N 1
ATOM 2727 C CA . ASP B 1 151 ? -13.75 -27.188 -10.508 1 94.31 151 ASP B CA 1
ATOM 2728 C C . ASP B 1 151 ? -13.766 -25.859 -11.266 1 94.31 151 ASP B C 1
ATOM 2730 O O . ASP B 1 151 ? -13.125 -25.719 -12.312 1 94.31 151 ASP B O 1
ATOM 2734 N N . ILE B 1 152 ? -14.469 -24.984 -10.727 1 93.12 152 ILE B N 1
ATOM 2735 C CA . ILE B 1 152 ? -14.539 -23.656 -11.328 1 93.12 152 ILE B CA 1
ATOM 2736 C C . ILE B 1 152 ? -13.234 -22.891 -11.062 1 93.12 152 ILE B C 1
ATOM 2738 O O . ILE B 1 152 ? -12.656 -22.297 -11.977 1 93.12 152 ILE B O 1
ATOM 2742 N N . PHE B 1 153 ? -12.734 -23.031 -9.867 1 93.44 153 PHE B N 1
ATOM 2743 C CA . PHE B 1 153 ? -11.562 -22.297 -9.43 1 93.44 153 PHE B CA 1
ATOM 2744 C C . PHE B 1 153 ? -10.312 -22.766 -10.172 1 93.44 153 PHE B C 1
ATOM 2746 O O . PHE B 1 153 ? -9.445 -21.969 -10.516 1 93.44 153 PHE B O 1
ATOM 2753 N N . THR B 1 154 ? -10.203 -24.031 -10.453 1 93.19 154 THR B N 1
ATOM 2754 C CA . THR B 1 154 ? -9 -24.641 -11.008 1 93.19 154 THR B CA 1
ATOM 2755 C C . THR B 1 154 ? -8.688 -24.047 -12.383 1 93.19 154 THR B C 1
ATOM 2757 O O . THR B 1 154 ? -7.531 -24.031 -12.812 1 93.19 154 THR B O 1
ATOM 2760 N N . ALA B 1 155 ? -9.695 -23.562 -13.078 1 90 155 ALA B N 1
ATOM 2761 C CA . ALA B 1 155 ? -9.484 -22.906 -14.367 1 90 155 ALA B CA 1
ATOM 2762 C C . ALA B 1 155 ? -8.57 -21.703 -14.227 1 90 155 ALA B C 1
ATOM 2764 O O . ALA B 1 155 ? -7.832 -21.359 -15.156 1 90 155 ALA B O 1
ATOM 2765 N N . SER B 1 156 ? -8.562 -21.094 -13.07 1 88.69 156 SER B N 1
ATOM 2766 C CA . SER B 1 156 ? -7.754 -19.906 -12.812 1 88.69 156 SER B CA 1
ATOM 2767 C C . SER B 1 156 ? -6.297 -20.266 -12.555 1 88.69 156 SER B C 1
ATOM 2769 O O . SER B 1 156 ? -5.422 -19.406 -12.57 1 88.69 156 SER B O 1
ATOM 2771 N N . LEU B 1 157 ? -6.027 -21.578 -12.398 1 93.44 157 LEU B N 1
ATOM 2772 C CA . LEU B 1 157 ? -4.688 -22.031 -12.039 1 93.44 157 LEU B CA 1
ATOM 2773 C C . LEU B 1 157 ? -3.848 -22.297 -13.281 1 93.44 157 LEU B C 1
ATOM 2775 O O . LEU B 1 157 ? -2.637 -22.516 -13.188 1 93.44 157 LEU B O 1
ATOM 2779 N N . THR B 1 158 ? -4.496 -22.234 -14.453 1 91.12 158 THR B N 1
ATOM 2780 C CA . THR B 1 158 ? -3.764 -22.453 -15.695 1 91.12 158 THR B CA 1
ATOM 2781 C C . THR B 1 158 ? -2.68 -21.391 -15.883 1 91.12 158 THR B C 1
ATOM 2783 O O . THR B 1 158 ? -2.947 -20.203 -15.766 1 91.12 158 THR B O 1
ATOM 2786 N N . ARG B 1 159 ? -1.478 -21.922 -16.109 1 92.06 159 ARG B N 1
ATOM 2787 C CA . ARG B 1 159 ? -0.361 -21 -16.312 1 92.06 159 ARG B CA 1
ATOM 2788 C C . ARG B 1 159 ? -0.602 -20.094 -17.516 1 92.06 159 ARG B C 1
ATOM 2790 O O . ARG B 1 159 ? -1.059 -20.562 -18.562 1 92.06 159 ARG B O 1
ATOM 2797 N N . LYS B 1 160 ? -0.339 -18.859 -17.328 1 92 160 LYS B N 1
ATOM 2798 C CA . LYS B 1 160 ? -0.522 -17.875 -18.391 1 92 160 LYS B CA 1
ATOM 2799 C C . LYS B 1 160 ? 0.82 -17.344 -18.891 1 92 160 LYS B C 1
ATOM 2801 O O . LYS B 1 160 ? 1.818 -17.391 -18.172 1 92 160 LYS B O 1
ATOM 2806 N N . GLN B 1 161 ? 0.76 -16.953 -20.141 1 94.19 161 GLN B N 1
ATOM 2807 C CA . GLN B 1 161 ? 1.938 -16.297 -20.703 1 94.19 161 GLN B CA 1
ATOM 2808 C C . GLN B 1 161 ? 1.921 -14.797 -20.422 1 94.19 161 GLN B C 1
ATOM 2810 O O . GLN B 1 161 ? 0.871 -14.156 -20.516 1 94.19 161 GLN B O 1
ATOM 2815 N N . VAL B 1 162 ? 3.062 -14.297 -20.062 1 97.56 162 VAL B N 1
ATOM 2816 C CA . VAL B 1 162 ? 3.193 -12.852 -19.875 1 97.56 162 VAL B CA 1
ATOM 2817 C C . VAL B 1 162 ? 3.336 -12.172 -21.234 1 97.56 162 VAL B C 1
ATOM 2819 O O . VAL B 1 162 ? 4.367 -12.305 -21.906 1 97.56 162 VAL B O 1
ATOM 2822 N N . ALA B 1 163 ? 2.344 -11.414 -21.578 1 98.06 163 ALA B N 1
ATOM 2823 C CA . ALA B 1 163 ? 2.285 -10.828 -22.906 1 98.06 163 ALA B CA 1
ATOM 2824 C C . ALA B 1 163 ? 2.982 -9.469 -22.953 1 98.06 163 ALA B C 1
ATOM 2826 O O . ALA B 1 163 ? 3.08 -8.844 -24 1 98.06 163 ALA B O 1
ATOM 2827 N N . TRP B 1 164 ? 3.479 -9 -21.797 1 98.25 164 TRP B N 1
ATOM 2828 C CA . TRP B 1 164 ? 4.109 -7.688 -21.719 1 98.25 164 TRP B CA 1
ATOM 2829 C C . TRP B 1 164 ? 5.359 -7.629 -22.578 1 98.25 164 TRP B C 1
ATOM 2831 O O . TRP B 1 164 ? 6.047 -8.641 -22.766 1 98.25 164 TRP B O 1
ATOM 2841 N N . PRO B 1 165 ? 5.582 -6.465 -23.219 1 98 165 PRO B N 1
ATOM 2842 C CA . PRO B 1 165 ? 6.754 -6.34 -24.094 1 98 165 PRO B CA 1
ATOM 2843 C C . PRO B 1 165 ? 8.062 -6.215 -23.312 1 98 165 PRO B C 1
ATOM 2845 O O . PRO B 1 165 ? 8.758 -5.207 -23.422 1 98 165 PRO B O 1
ATOM 2848 N N . LEU B 1 166 ? 8.398 -7.273 -22.594 1 98 166 LEU B N 1
ATOM 2849 C CA . LEU B 1 166 ? 9.609 -7.34 -21.781 1 98 166 LEU B CA 1
ATOM 2850 C C . LEU B 1 166 ? 10.656 -8.234 -22.438 1 98 166 LEU B C 1
ATOM 2852 O O . LEU B 1 166 ? 10.305 -9.172 -23.172 1 98 166 LEU B O 1
ATOM 2856 N N . PRO B 1 167 ? 11.922 -7.883 -22.219 1 96.06 167 PRO B N 1
ATOM 2857 C CA . PRO B 1 167 ? 12.938 -8.844 -22.641 1 96.06 167 PRO B CA 1
ATOM 2858 C C . PRO B 1 167 ? 12.742 -10.227 -22.016 1 96.06 167 PRO B C 1
ATOM 2860 O O . PRO B 1 167 ? 12.328 -10.328 -20.859 1 96.06 167 PRO B O 1
ATOM 2863 N N . ALA B 1 168 ? 13.094 -11.227 -22.75 1 94.81 168 ALA B N 1
ATOM 2864 C CA . ALA B 1 168 ? 12.938 -12.602 -22.281 1 94.81 168 ALA B CA 1
ATOM 2865 C C . ALA B 1 168 ? 13.656 -12.82 -20.953 1 94.81 168 ALA B C 1
ATOM 2867 O O . ALA B 1 168 ? 13.195 -13.586 -20.109 1 94.81 168 ALA B O 1
ATOM 2868 N N . SER B 1 169 ? 14.766 -12.102 -20.781 1 95.56 169 SER B N 1
ATOM 2869 C CA . SER B 1 169 ? 15.562 -12.25 -19.562 1 95.56 169 SER B CA 1
ATOM 2870 C C . SER B 1 169 ? 14.852 -11.656 -18.359 1 95.56 169 SER B C 1
ATOM 2872 O O . SER B 1 169 ? 15.242 -11.914 -17.219 1 95.56 169 SER B O 1
ATOM 2874 N N . SER B 1 170 ? 13.797 -10.898 -18.609 1 97.5 170 SER B N 1
ATOM 2875 C CA . SER B 1 170 ? 13.109 -10.203 -17.531 1 97.5 170 SER B CA 1
ATOM 2876 C C . SER B 1 170 ? 11.922 -11.016 -17.016 1 97.5 170 SER B C 1
ATOM 2878 O O . SER B 1 170 ? 11.281 -10.641 -16.031 1 97.5 170 SER B O 1
ATOM 2880 N N . VAL B 1 171 ? 11.617 -12.102 -17.703 1 98.12 171 VAL B N 1
ATOM 2881 C CA . VAL B 1 171 ? 10.492 -12.945 -17.312 1 98.12 171 VAL B CA 1
ATOM 2882 C C . VAL B 1 171 ? 10.984 -14.367 -17.062 1 98.12 171 VAL B C 1
ATOM 2884 O O . VAL B 1 171 ? 11.617 -14.984 -17.922 1 98.12 171 VAL B O 1
ATOM 2887 N N . VAL B 1 172 ? 10.719 -14.875 -15.898 1 98.06 172 VAL B N 1
ATOM 2888 C CA . VAL B 1 172 ? 11.094 -16.25 -15.594 1 98.06 172 VAL B CA 1
ATOM 2889 C C . VAL B 1 172 ? 9.891 -17 -15.039 1 98.06 172 VAL B C 1
ATOM 2891 O O . VAL B 1 172 ? 9.109 -16.453 -14.266 1 98.06 172 VAL B O 1
ATOM 2894 N N . TYR B 1 173 ? 9.672 -18.172 -15.508 1 97.88 173 TYR B N 1
ATOM 2895 C CA . TYR B 1 173 ? 8.688 -19.109 -14.961 1 97.88 173 TYR B CA 1
ATOM 2896 C C . TYR B 1 173 ? 9.352 -20.109 -14.023 1 97.88 173 TYR B C 1
ATOM 2898 O O . TYR B 1 173 ? 10.289 -20.812 -14.406 1 97.88 173 TYR B O 1
ATOM 2906 N N . ILE B 1 174 ? 8.867 -20.188 -12.82 1 97.88 174 ILE B N 1
ATOM 2907 C CA . ILE B 1 174 ? 9.539 -20.953 -11.789 1 97.88 174 ILE B CA 1
ATOM 2908 C C . ILE B 1 174 ? 8.602 -22.047 -11.266 1 97.88 174 ILE B C 1
ATOM 2910 O O . ILE B 1 174 ? 7.523 -21.75 -10.75 1 97.88 174 ILE B O 1
ATOM 2914 N N . ASP B 1 175 ? 9.047 -23.266 -11.406 1 97.56 175 ASP B N 1
ATOM 2915 C CA . ASP B 1 175 ? 8.359 -24.406 -10.789 1 97.56 175 ASP B CA 1
ATOM 2916 C C . ASP B 1 175 ? 8.688 -24.5 -9.305 1 97.56 175 ASP B C 1
ATOM 2918 O O . ASP B 1 175 ? 9.805 -24.844 -8.93 1 97.56 175 ASP B O 1
ATOM 2922 N N . ASN B 1 176 ? 7.691 -24.234 -8.469 1 97.94 176 ASN B N 1
ATOM 2923 C CA . ASN B 1 176 ? 7.883 -24.234 -7.02 1 97.94 176 ASN B CA 1
ATOM 2924 C C . ASN B 1 176 ? 7.312 -25.5 -6.387 1 97.94 176 ASN B C 1
ATOM 2926 O O . ASN B 1 176 ? 6.863 -25.484 -5.238 1 97.94 176 ASN B O 1
ATOM 2930 N N . SER B 1 177 ? 7.324 -26.625 -7.113 1 97.12 177 SER B N 1
ATOM 2931 C CA . SER B 1 177 ? 6.734 -27.891 -6.66 1 97.12 177 SER B CA 1
ATOM 2932 C C . SER B 1 177 ? 7.645 -28.594 -5.656 1 97.12 177 SER B C 1
ATOM 2934 O O . SER B 1 177 ? 7.172 -29.375 -4.836 1 97.12 177 SER B O 1
ATOM 2936 N N . GLU B 1 178 ? 8.914 -28.281 -5.746 1 93.44 178 GLU B N 1
ATOM 2937 C CA . GLU B 1 178 ? 9.867 -28.906 -4.828 1 93.44 178 GLU B CA 1
ATOM 2938 C C . GLU B 1 178 ? 9.648 -28.422 -3.395 1 93.44 178 GLU B C 1
ATOM 2940 O O . GLU B 1 178 ? 9.312 -27.266 -3.17 1 93.44 178 GLU B O 1
ATOM 2945 N N . GLU B 1 179 ? 9.883 -29.328 -2.506 1 89.81 179 GLU B N 1
ATOM 2946 C CA . GLU B 1 179 ? 9.664 -29.016 -1.096 1 89.81 179 GLU B CA 1
ATOM 2947 C C . GLU B 1 179 ? 10.695 -28.031 -0.581 1 89.81 179 GLU B C 1
ATOM 2949 O O . GLU B 1 179 ? 10.391 -27.188 0.267 1 89.81 179 GLU B O 1
ATOM 2954 N N . ASP B 1 180 ? 11.852 -28.188 -1.122 1 93.5 180 ASP B N 1
ATOM 2955 C CA . ASP B 1 180 ? 12.906 -27.281 -0.689 1 93.5 180 ASP B CA 1
ATOM 2956 C C . ASP B 1 180 ? 12.719 -25.891 -1.306 1 93.5 180 ASP B C 1
ATOM 2958 O O . ASP B 1 180 ? 13.109 -25.656 -2.449 1 93.5 180 ASP B O 1
ATOM 2962 N N . VAL B 1 181 ? 12.281 -24.922 -0.554 1 92.06 181 VAL B N 1
ATOM 2963 C CA . VAL B 1 181 ? 11.961 -23.562 -0.997 1 92.06 181 VAL B CA 1
ATOM 2964 C C . VAL B 1 181 ? 13.211 -22.891 -1.536 1 92.06 181 VAL B C 1
ATOM 2966 O O . VAL B 1 181 ? 13.125 -21.984 -2.377 1 92.06 181 VAL B O 1
ATOM 2969 N N . ASN B 1 182 ? 14.406 -23.328 -1.107 1 95.62 182 ASN B N 1
ATOM 2970 C CA . ASN B 1 182 ? 15.648 -22.672 -1.482 1 95.62 182 ASN B CA 1
ATOM 2971 C C . ASN B 1 182 ? 15.945 -22.828 -2.971 1 95.62 182 ASN B C 1
ATOM 2973 O O . ASN B 1 182 ? 16.625 -22 -3.566 1 95.62 182 ASN B O 1
ATOM 2977 N N . VAL B 1 183 ? 15.414 -23.875 -3.551 1 96 183 VAL B N 1
ATOM 2978 C CA . VAL B 1 183 ? 15.625 -24.109 -4.977 1 96 183 VAL B CA 1
ATOM 2979 C C . VAL B 1 183 ? 14.938 -23.016 -5.785 1 96 183 VAL B C 1
ATOM 2981 O O . VAL B 1 183 ? 15.578 -22.312 -6.582 1 96 183 VAL B O 1
ATOM 2984 N N . ALA B 1 184 ? 13.68 -22.828 -5.59 1 97.38 184 ALA B N 1
ATOM 2985 C CA . ALA B 1 184 ? 12.922 -21.781 -6.277 1 97.38 184 ALA B CA 1
ATOM 2986 C C . ALA B 1 184 ? 13.445 -20.406 -5.91 1 97.38 184 ALA B C 1
ATOM 2988 O O . ALA B 1 184 ? 13.516 -19.516 -6.762 1 97.38 184 ALA B O 1
ATOM 2989 N N . LEU B 1 185 ? 13.805 -20.219 -4.621 1 97.75 185 LEU B N 1
ATOM 2990 C CA . LEU B 1 185 ? 14.273 -18.938 -4.141 1 97.75 185 LEU B CA 1
ATOM 2991 C C . LEU B 1 185 ? 15.562 -18.516 -4.848 1 97.75 185 LEU B C 1
ATOM 2993 O O . LEU B 1 185 ? 15.711 -17.375 -5.262 1 97.75 185 LEU B O 1
ATOM 2997 N N . SER B 1 186 ? 16.469 -19.438 -4.973 1 97.44 186 SER B N 1
ATOM 2998 C CA . SER B 1 186 ? 17.734 -19.156 -5.637 1 97.44 186 SER B CA 1
ATOM 2999 C C . SER B 1 186 ? 17.516 -18.766 -7.094 1 97.44 186 SER B C 1
ATOM 3001 O O . SER B 1 186 ? 18.172 -17.859 -7.605 1 97.44 186 SER B O 1
ATOM 3003 N N . GLU B 1 187 ? 16.688 -19.484 -7.719 1 96.81 187 GLU B N 1
ATOM 3004 C CA . GLU B 1 187 ? 16.359 -19.172 -9.109 1 96.81 187 GLU B CA 1
ATOM 3005 C C . GLU B 1 187 ? 15.742 -17.781 -9.227 1 96.81 187 GLU B C 1
ATOM 3007 O O . GLU B 1 187 ? 16.125 -17 -10.102 1 96.81 187 GLU B O 1
ATOM 3012 N N . CYS B 1 188 ? 14.812 -17.469 -8.375 1 97.19 188 CYS B N 1
ATOM 3013 C CA . CYS B 1 188 ? 14.172 -16.156 -8.352 1 97.19 188 CYS B CA 1
ATOM 3014 C C . CYS B 1 188 ? 15.195 -15.047 -8.141 1 97.19 188 CYS B C 1
ATOM 3016 O O . CYS B 1 188 ? 15.195 -14.047 -8.859 1 97.19 188 CYS B O 1
ATOM 3018 N N . GLU B 1 189 ? 16 -15.289 -7.148 1 97.75 189 GLU B N 1
ATOM 3019 C CA . GLU B 1 189 ? 17 -14.281 -6.793 1 97.75 189 GLU B CA 1
ATOM 3020 C C . GLU B 1 189 ? 17.922 -13.977 -7.969 1 97.75 189 GLU B C 1
ATOM 3022 O O . GLU B 1 189 ? 18.219 -12.812 -8.242 1 97.75 189 GLU B O 1
ATOM 3027 N N . ARG B 1 190 ? 18.359 -15.023 -8.656 1 97.12 190 ARG B N 1
ATOM 3028 C CA . ARG B 1 190 ? 19.25 -14.875 -9.797 1 97.12 190 ARG B CA 1
ATOM 3029 C C . ARG B 1 190 ? 18.625 -14.008 -10.883 1 97.12 190 ARG B C 1
ATOM 3031 O O . ARG B 1 190 ? 19.281 -13.141 -11.453 1 97.12 190 ARG B O 1
ATOM 3038 N N . HIS B 1 191 ? 17.391 -14.133 -11.117 1 97.06 191 HIS B N 1
ATOM 3039 C CA . HIS B 1 191 ? 16.719 -13.469 -12.227 1 97.06 191 HIS B CA 1
ATOM 3040 C C . HIS B 1 191 ? 16.25 -12.07 -11.828 1 97.06 191 HIS B C 1
ATOM 3042 O O . HIS B 1 191 ? 16.219 -11.156 -12.656 1 97.06 191 HIS B O 1
ATOM 3048 N N . MET B 1 192 ? 15.898 -11.875 -10.594 1 97.44 192 MET B N 1
ATOM 3049 C CA . MET B 1 192 ? 15.281 -10.617 -10.164 1 97.44 192 MET B CA 1
ATOM 3050 C C . MET B 1 192 ? 16.344 -9.617 -9.711 1 97.44 192 MET B C 1
ATOM 3052 O O . MET B 1 192 ? 16.156 -8.406 -9.852 1 97.44 192 MET B O 1
ATOM 3056 N N . PHE B 1 193 ? 17.453 -10.094 -9.102 1 95.75 193 PHE B N 1
ATOM 3057 C CA . PHE B 1 193 ? 18.406 -9.18 -8.5 1 95.75 193 PHE B CA 1
ATOM 3058 C C . PHE B 1 193 ? 19.828 -9.484 -8.984 1 95.75 193 PHE B C 1
ATOM 3060 O O . PHE B 1 193 ? 20.781 -8.797 -8.617 1 95.75 193 PHE B O 1
ATOM 3067 N N . GLY B 1 194 ? 19.938 -10.547 -9.719 1 86.44 194 GLY B N 1
ATOM 3068 C CA . GLY B 1 194 ? 21.25 -10.891 -10.242 1 86.44 194 GLY B CA 1
ATOM 3069 C C . GLY B 1 194 ? 21.672 -10.031 -11.422 1 86.44 194 GLY B C 1
ATOM 3070 O O . GLY B 1 194 ? 20.844 -9.328 -12.008 1 86.44 194 GLY B O 1
#

Nearest PDB structures (foldseek):
  1ko4-assembly1_B  TM=7.461E-01  e=6.591E-07  Escherichia coli
  1knq-assembly1_A  TM=7.327E-01  e=1.022E-06  Escherichia coli
  1ko4-assembly1_A  TM=7.169E-01  e=1.159E-06  Escherichia coli
  1ko1-assembly1_A  TM=6.704E-01  e=2.170E-06  Escherichia coli
  3tmk-assembly4_G  TM=4.771E-01  e=7.092E-03  Saccharomyces cerevisiae